Protein 4AW7 (pdb70)

B-factor: mean 15.72, std 7.84, range [5.94, 70.93]

Secondary structure (DSSP, 8-state):
-EEEEEEEEEEEETTB-B--GGGTSEES---TTSHHHHHHHHHHT-EE-EEE-SHHHHHHHHH-STT---PPPP--S--EEEEEEEE----TTT--TT--HHHHHHHHHHHHHT-SEEEEEEE-SSS-GGGTT-TT-SS-HHHHHHHHHHHHHHHHHHHHT-TTTTTT-EEEEEEES---TTTTTTHHHHHTHHHHHHHHGGG-SEEEEEEEEE----TTHHHHHHHHHHHHHHHHHHSS---EEEEEEEEE----S-B--TTTTTTHHHHHHHHHHHHHTTGGGEEEEEES--S--GGG-SGGGTTPPBTT-SEEES-TT-TTT--EEE-TTHHHHHHHTT--SEEEEEEESSTTEEEEEEEETTEEEEEEEE-SSS-EEEEEE-TTTTTTEEEEEEEEEEEETTTEEEEEEEEESS--SEEEE-TTEEEEEEEEE-----EEEEEEEEE-S--SEE--TT--EEEEEEEE---SEEEEEEEEEEEETTS-S--EEEETTEEEPPPS--SS---TTSSEEEEEEEEEE-GGG--SEEEEEEEE-SS--SEEEEEEEEEEEEE--

CATH classification: 2.60.40.1180 (+2 more: 3.20.20.80, 2.60.120.1200)

Radius of gyration: 24.0 Å; Cα contacts (8 Å, |Δi|>4): 1417; chains: 1; bounding box: 69×70×48 Å

Foldseek 3Di:
DAKEFEQQAFEAAFPDFWQDVQQAFEAAEDVCVDPVVVVLCVVLVYFDHEDADALQNVQCVPPVAEQDGDQDDAAQDAAAEGEYEYEHELDCSHDAPPHPLLSLLLSRQRNRLRDNYYYQEYAYYAQHQVCQQPPPHPHHDLRSLLVLLSSLQSNLVNQCPRVSRNPRHFYEDDNHECLPCCPPNRVCVVSHVVCSCVRRVVSGQEYEYEAEDECVHCQFFNVVLSVQLQQQVCCLVPVGGHAYEHSEYWYDYPDPDFFADQQQLQLRLLRSVSVSLVVSSCVVRYPHYHYQAHEQQLVCQDVVNVRTTGSRYQWYWPDSVCPVDTDIDGGPSSVSSVQCGPDIAGWGDMDFPAQQWRWTWHDDPFKIKIKIAGQEQAKDKYFYHYPVQCPQKFFKKKWKWAQDNPPGIDIDIGTDGGDDRIDIAHHSMMMMIMITGDDHHPWYWYKDKWFFSDFWAFAAAFDKDKTKTWQDDFAADWKKKFWWWKWFLPFDPFWFKDKQRHTAGFDPDTHHDSCPVPRIDTGTGIGIDGSVSDDGTMIMMMIHGRHGGTTRGTIMMMGTHIDDD

Nearest PDB structures (foldseek):
  4aw7-assembly1_A  TM=1.002E+00  e=0.000E+00  Phocaeicola plebeius
  5ta5-assembly3_A  TM=8.711E-01  e=6.024E-57  Bacteroides uniformis
  5ta0-assembly3_A  TM=8.670E-01  e=4.469E-57  Bacteroides uniformis
  5ta5-assembly3_B-2  TM=8.600E-01  e=5.823E-56  Bacteroides uniformis
  5ta0-assembly2_B  TM=8.459E-01  e=2.110E-56  Bacteroides uniformis

Sequence (565 aa):
HMASVDYNTRRFLSGVSELDRSKYFNIHSTSDDDKDVGKFLADYQVGLGRKFWGPYSYAYNKTHEVGKYPQMKPYSGNISVKRYIATEHPYVQHIQGGIDVQAAGAWSSAEEYYSNSELVPEFFEPLNEEPFVHANDAGFTVQGQAMRRELMVDFYASIGKHIHNNPRLNGKMKVIGYAAAYPAWEDGNNFNYWNTRMKMFIDRAGAYMDGFSVHLYDGITKRSGSNSEAVLDMVEAYSSYIKFGHVKPLAISEFGGIDNKPDDSSYDDDISSVRSVSSFNHFLFNLMERQDNLFISIPFVSDKAEWHITAANNYTSYSAALFIPDNPQNLKNTTWRLNDKKYFFELWKNVKGERVDITSSNPDIQVQAFKDGGRLYIALDNLDDDNPQTVYLNNKNSWKDVSNVTKRSLYVNYYNNAGIEYTEQNVPSMPESISIVPNQTIVLVADVSSAFTNSSIIRNKYYSSEYLKPISAGSSLSFPFTGIEESGSGRASLRMSIGRPVSSASKKPVVKINGTAVSVPDNWKGYGQSSNRNIFFGMIEEVPFDIQLLKNGDNNVDITFSDGGGHVSSMILQVEEKYTVS

Solvent-accessible surface area: 21458 Å² total; per-residue (Å²): 101,33,2,46,2,24,1,15,4,65,12,30,0,36,73,46,6,92,12,49,34,43,41,0,2,0,0,17,2,25,34,55,132,35,189,57,0,22,137,5,18,78,55,26,64,15,25,16,0,4,100,55,118,2,0,3,9,54,2,66,79,97,40,118,105,44,12,119,48,28,172,27,175,121,73,103,30,108,7,51,59,59,62,38,0,1,0,1,62,10,108,52,66,10,0,28,17,81,21,84,26,90,36,0,0,43,10,0,8,78,31,8,8,25,17,124,92,1,2,38,1,0,0,0,0,18,38,0,13,80,63,0,94,58,104,46,8,105,49,79,19,112,55,0,27,44,27,0,0,42,0,1,13,3,0,0,71,41,0,47,115,32,124,78,0,79,60,78,1,54,0,0,0,5,0,1,31,98,2,3,0,6,40,54,111,4,77,24,0,66,42,48,0,56,29,0,1,53,102,0,0,74,82,4,35,0,1,0,2,1,0,33,9,26,43,86,28,28,8,3,2,1,0,7,0,0,0,0,0,0,2,4,15,0,61,64,98,47,54,103,37,25,38,2,0,0,0,12,0,0,13,92,36,124,71,143,87,69,33,30,70,77,78,23,10,3,44,16,0,3,2,0,1,15,0,0,3,4,0,0,48,3,3,54,15,2,32,0,0,0,0,39,0,10,19,17,5,77,168,3,10,54,70,100,54,124,81,42,8,47,38,5,0,0,10,23,7,94,73,44,139,60,52,99,118,19,96,41,94,42,0,57,3,52,58,0,2,53,0,0,56,60,1,83,2,38,2,1,10,16,46,36,80,7,32,5,3,14,20,5,2,1,28,58,53,41,95,0,12,3,3,0,0,1,15,38,110,94,78,32,62,0,119,10,72,16,134,40,94,35,153,23,20,55,108,4,25,39,21,8,0,68,2,48,85,127,87,7,21,106,38,42,110,81,131,33,140,71,17,28,83,44,10,74,0,46,29,37,22,2,3,0,1,4,1,44,7,94,41,84,68,113,60,4,0,36,3,51,32,32,21,3,71,56,29,30,63,83,8,64,65,57,56,70,24,60,0,49,2,82,56,3,106,12,26,61,27,64,6,10,0,15,0,0,0,2,4,67,53,109,12,29,35,109,5,83,0,87,0,60,56,62,65,28,98,10,41,115,59,31,33,10,54,36,2,102,100,34,123,42,0,0,0,1,0,43,0,83,20,89,5,110,49,6,138,115,25,111,6,42,0,38,0,37,2,96,43,44,33,14,22,0,0,0,2,0,0,27,2,12,46,85,41,143,79

Structure (mmCIF, N/CA/C/O backbone):
data_4AW7
#
_entry.id   4AW7
#
_cell.length_a   71.330
_cell.length_b   87.700
_cell.length_c   114.450
_cell.angle_alpha   90.00
_cell.angle_beta   90.00
_cell.angle_gamma   90.00
#
_symmetry.space_group_name_H-M   'P 21 21 21'
#
loop_
_entity.id
_entity.type
_entity.pdbx_description
1 polymer 'GH86A BETA-PORPHYRANASE'
2 branched 6-O-sulfo-alpha-L-galactopyranose-(1-3)-beta-D-galactopyranose-(1-4)-3,6-anhydro-alpha-L-galactopyranose-(1-3)-beta-D-galactopyranose-(1-4)-6-O-sulfo-alpha-L-galactopyranose-(1-3)-alpha-D-galactopyranose
3 non-polymer 'CALCIUM ION'
4 non-polymer beta-D-galactopyranose
5 non-polymer 'CHLORIDE ION'
6 non-polymer 'POTASSIUM ION'
7 non-polymer 1,2-ETHANEDIOL
8 non-polymer 'IODIDE ION'
9 water water
#
loop_
_atom_site.group_PDB
_atom_site.id
_atom_site.type_symbol
_atom_site.label_atom_id
_atom_site.label_alt_id
_atom_site.label_comp_id
_atom_site.label_asym_id
_atom_site.label_entity_id
_atom_site.label_seq_id
_atom_site.pdbx_PDB_ins_code
_atom_site.Cartn_x
_atom_site.Cartn_y
_atom_site.Cartn_z
_atom_site.occupancy
_atom_site.B_iso_or_equiv
_atom_site.auth_seq_id
_atom_site.auth_comp_id
_atom_site.auth_asym_id
_atom_site.auth_atom_id
_atom_site.pdbx_PDB_model_num
ATOM 1 N N . HIS A 1 20 ? 19.958 57.834 6.341 1.00 21.01 26 HIS A N 1
ATOM 2 C CA . HIS A 1 20 ? 20.882 58.238 7.442 1.00 18.46 26 HIS A CA 1
ATOM 3 C C . HIS A 1 20 ? 20.146 58.886 8.596 1.00 17.88 26 HIS A C 1
ATOM 4 O O . HIS A 1 20 ? 19.135 59.570 8.403 1.00 18.52 26 HIS A O 1
ATOM 11 N N . MET A 1 21 ? 20.625 58.666 9.803 1.00 17.08 27 MET A N 1
ATOM 12 C CA . MET A 1 21 ? 19.937 59.189 10.984 1.00 16.93 27 MET A CA 1
ATOM 13 C C . MET A 1 21 ? 20.895 59.846 11.959 1.00 16.01 27 MET A C 1
ATOM 14 O O . MET A 1 21 ? 22.075 59.526 12.001 1.00 16.39 27 MET A O 1
ATOM 16 N N . ALA A 1 22 ? 20.378 60.774 12.745 1.00 15.56 28 ALA A N 1
ATOM 17 C CA . ALA A 1 22 ? 21.082 61.360 13.853 1.00 15.70 28 ALA A CA 1
ATOM 18 C C . ALA A 1 22 ? 20.100 61.368 14.997 1.00 15.66 28 ALA A C 1
ATOM 19 O O . ALA A 1 22 ? 18.906 61.598 14.803 1.00 18.16 28 ALA A O 1
ATOM 21 N N . SER A 1 23 ? 20.575 61.051 16.174 1.00 14.80 29 SER A N 1
ATOM 22 C CA . SER A 1 23 ? 19.691 60.958 17.348 1.00 16.72 29 SER A CA 1
ATOM 23 C C . SER A 1 23 ? 20.267 61.819 18.429 1.00 15.95 29 SER A C 1
ATOM 24 O O . SER A 1 23 ? 21.454 61.768 18.662 1.00 18.36 29 SER A O 1
ATOM 27 N N . VAL A 1 24 ? 19.432 62.641 19.063 1.00 15.44 30 VAL A N 1
ATOM 28 C CA . VAL A 1 24 ? 19.851 63.531 20.131 1.00 14.50 30 VAL A CA 1
ATOM 29 C C . VAL A 1 24 ? 19.066 63.153 21.384 1.00 14.14 30 VAL A C 1
ATOM 30 O O . VAL A 1 24 ? 17.850 63.001 21.316 1.00 16.76 30 VAL A O 1
ATOM 34 N N . ASP A 1 25 ? 19.734 63.027 22.522 1.00 13.26 31 ASP A N 1
ATOM 35 C CA . ASP A 1 25 ? 19.062 62.804 23.797 1.00 12.92 31 ASP A CA 1
ATOM 36 C C . ASP A 1 25 ? 19.461 63.921 24.738 1.00 12.44 31 ASP A C 1
ATOM 37 O O . ASP A 1 25 ? 20.503 63.850 25.396 1.00 12.41 31 ASP A O 1
ATOM 42 N N . TYR A 1 26 ? 18.639 64.969 24.791 1.00 12.10 32 TYR A N 1
ATOM 43 C CA . TYR A 1 26 ? 18.940 66.095 25.632 1.00 12.49 32 TYR A CA 1
ATOM 44 C C . TYR A 1 26 ? 18.714 65.831 27.119 1.00 12.58 32 TYR A C 1
ATOM 45 O O . TYR A 1 26 ? 18.985 66.710 27.938 1.00 14.00 32 TYR A O 1
ATOM 54 N N . ASN A 1 27 ? 18.218 64.643 27.458 1.00 12.61 33 ASN A N 1
ATOM 55 C CA . ASN A 1 27 ? 18.130 64.221 28.849 1.00 13.16 33 ASN A CA 1
ATOM 56 C C . ASN A 1 27 ? 19.322 63.413 29.320 1.00 12.36 33 ASN A C 1
ATOM 57 O O . ASN A 1 27 ? 19.374 63.012 30.466 1.00 12.95 33 ASN A O 1
ATOM 62 N N . THR A 1 28 ? 20.313 63.217 28.450 1.00 11.79 34 THR A N 1
ATOM 63 C CA . THR A 1 28 ? 21.555 62.533 28.837 1.00 10.91 34 THR A CA 1
ATOM 64 C C . THR A 1 28 ? 22.708 63.491 28.633 1.00 10.52 34 THR A C 1
ATOM 65 O O . THR A 1 28 ? 22.958 63.919 27.508 1.00 10.69 34 THR A O 1
ATOM 69 N N . ARG A 1 29 ? 23.384 63.833 29.719 1.00 9.44 35 ARG A N 1
ATOM 70 C CA . ARG A 1 29 ? 24.559 64.670 29.645 1.00 10.23 35 ARG A CA 1
ATOM 71 C C . ARG A 1 29 ? 25.738 63.837 29.126 1.00 9.56 35 ARG A C 1
ATOM 72 O O . ARG A 1 29 ? 25.915 62.713 29.576 1.00 11.46 35 ARG A O 1
ATOM 80 N N . ARG A 1 30 ? 26.564 64.386 28.258 1.00 8.48 36 ARG A N 1
ATOM 81 C CA . ARG A 1 30 ? 27.704 63.671 27.703 1.00 7.87 36 ARG A CA 1
ATOM 82 C C . ARG A 1 30 ? 28.998 64.327 28.157 1.00 7.50 36 ARG A C 1
ATOM 83 O O . ARG A 1 30 ? 29.122 65.564 28.188 1.00 8.54 36 ARG A O 1
ATOM 91 N N . PHE A 1 31 ? 29.971 63.484 28.523 1.00 7.84 37 PHE A N 1
ATOM 92 C CA . PHE A 1 31 ? 31.294 63.915 28.917 1.00 7.73 37 PHE A CA 1
ATOM 93 C C . PHE A 1 31 ? 32.322 63.340 27.984 1.00 7.68 37 PHE A C 1
ATOM 94 O O . PHE A 1 31 ? 32.214 62.181 27.546 1.00 8.78 37 PHE A O 1
ATOM 102 N N . LEU A 1 32 ? 33.341 64.139 27.687 1.00 7.41 38 LEU A N 1
ATOM 103 C CA . LEU A 1 32 ? 34.603 63.669 27.125 1.00 7.42 38 LEU A CA 1
ATOM 104 C C . LEU A 1 32 ? 35.517 63.551 28.299 1.00 7.57 38 LEU A C 1
ATOM 105 O O . LEU A 1 32 ? 35.996 64.549 28.839 1.00 7.97 38 LEU A O 1
ATOM 110 N N . SER A 1 33 ? 35.709 62.321 28.768 1.00 8.76 39 SER A N 1
ATOM 111 C CA . SER A 1 33 ? 36.393 62.040 30.047 1.00 9.54 39 SER A CA 1
ATOM 112 C C . SER A 1 33 ? 35.859 62.956 31.133 1.00 9.19 39 SER A C 1
ATOM 113 O O . SER A 1 33 ? 34.708 62.811 31.514 1.00 11.16 39 SER A O 1
ATOM 116 N N . GLY A 1 34 ? 36.655 63.871 31.653 1.00 9.55 40 GLY A N 1
ATOM 117 C CA . GLY A 1 34 ? 36.233 64.740 32.758 1.00 10.10 40 GLY A CA 1
ATOM 118 C C . GLY A 1 34 ? 35.454 65.989 32.416 1.00 9.86 40 GLY A C 1
ATOM 119 O O . GLY A 1 34 ? 35.101 66.700 33.335 1.00 13.14 40 GLY A O 1
ATOM 120 N N . VAL A 1 35 ? 35.164 66.290 31.159 1.00 8.95 41 VAL A N 1
ATOM 121 C CA . VAL A 1 35 ? 34.536 67.559 30.809 1.00 8.76 41 VAL A CA 1
ATOM 122 C C . VAL A 1 35 ? 33.309 67.363 29.958 1.00 8.22 41 VAL A C 1
ATOM 123 O O . VAL A 1 35 ? 33.329 66.618 28.978 1.00 9.23 41 VAL A O 1
ATOM 127 N N . SER A 1 36 ? 32.256 68.101 30.275 1.00 8.01 42 SER A N 1
ATOM 128 C CA . SER A 1 36 ? 31.041 68.179 29.458 1.00 7.95 42 SER A CA 1
ATOM 129 C C . SER A 1 36 ? 30.859 69.522 28.766 1.00 7.33 42 SER A C 1
ATOM 130 O O . SER A 1 36 ? 30.501 69.590 27.592 1.00 7.88 42 SER A O 1
ATOM 133 N N . GLU A 1 37 ? 31.050 70.610 29.521 1.00 7.85 43 GLU A N 1
ATOM 134 C CA . GLU A 1 37 ? 30.853 71.954 28.979 1.00 8.64 43 GLU A CA 1
ATOM 135 C C . GLU A 1 37 ? 31.707 72.197 27.761 1.00 7.49 43 GLU A C 1
ATOM 136 O O . GLU A 1 37 ? 32.907 71.925 27.779 1.00 8.22 43 GLU A O 1
ATOM 142 N N . LEU A 1 38 ? 31.121 72.818 26.754 1.00 7.70 44 LEU A N 1
ATOM 143 C CA . LEU A 1 38 ? 31.893 73.341 25.630 1.00 7.63 44 LEU A CA 1
ATOM 144 C C . LEU A 1 38 ? 32.777 74.484 26.098 1.00 7.94 44 LEU A C 1
ATOM 145 O O . LEU A 1 38 ? 32.311 75.435 26.756 1.00 9.01 44 LEU A O 1
ATOM 150 N N . ASP A 1 39 ? 34.060 74.413 25.787 1.00 7.10 45 ASP A N 1
ATOM 151 C CA . ASP A 1 39 ? 34.993 75.481 26.079 1.00 7.05 45 ASP A CA 1
ATOM 152 C C . ASP A 1 39 ? 35.151 76.295 24.805 1.00 7.01 45 ASP A C 1
ATOM 153 O O . ASP A 1 39 ? 35.935 75.950 23.913 1.00 7.42 45 ASP A O 1
ATOM 158 N N . ARG A 1 40 ? 34.394 77.389 24.702 1.00 7.03 46 ARG A N 1
ATOM 159 C CA . ARG A 1 40 ? 34.449 78.192 23.487 1.00 6.77 46 ARG A CA 1
ATOM 160 C C . ARG A 1 40 ? 35.866 78.688 23.199 1.00 6.95 46 ARG A C 1
ATOM 161 O O . ARG A 1 40 ? 36.235 78.821 22.034 1.00 7.02 46 ARG A O 1
ATOM 169 N N . SER A 1 41 ? 36.636 78.992 24.260 1.00 6.95 47 SER A N 1
ATOM 170 C CA . SER A 1 41 ? 37.983 79.503 24.089 1.00 7.23 47 SER A CA 1
ATOM 171 C C . SER A 1 41 ? 38.950 78.523 23.462 1.00 6.66 47 SER A C 1
ATOM 172 O O . SER A 1 41 ? 40.055 78.891 23.104 1.00 6.81 47 SER A O 1
ATOM 175 N N . LYS A 1 42 ? 38.557 77.260 23.363 1.00 6.81 48 LYS A N 1
ATOM 176 C CA . LYS A 1 42 ? 39.375 76.266 22.653 1.00 6.66 48 LYS A CA 1
ATOM 177 C C . LYS A 1 42 ? 39.155 76.247 21.161 1.00 6.50 48 LYS A C 1
ATOM 178 O O . LYS A 1 42 ? 39.933 75.601 20.465 1.00 6.92 48 LYS A O 1
ATOM 184 N N . TYR A 1 43 ? 38.148 76.959 20.663 1.00 6.42 49 TYR A N 1
ATOM 185 C CA . TYR A 1 43 ? 37.683 76.865 19.273 1.00 6.41 49 TYR A CA 1
ATOM 186 C C . TYR A 1 43 ? 37.452 78.173 18.568 1.00 6.07 49 TYR A C 1
ATOM 187 O O . TYR A 1 43 ? 37.920 78.370 17.442 1.00 6.92 49 TYR A O 1
ATOM 196 N N . PHE A 1 44 ? 36.656 79.051 19.181 1.00 6.34 50 PHE A N 1
ATOM 197 C CA . PHE A 1 44 ? 36.183 80.251 18.510 1.00 6.43 50 PHE A CA 1
ATOM 198 C C . PHE A 1 44 ? 37.135 81.399 18.738 1.00 6.36 50 PHE A C 1
ATOM 199 O O . PHE A 1 44 ? 36.923 82.249 19.618 1.00 7.79 50 PHE A O 1
ATOM 207 N N . ASN A 1 45 ? 38.217 81.349 17.987 1.00 6.53 51 ASN A N 1
ATOM 208 C CA . ASN A 1 45 ? 39.363 82.241 18.086 1.00 6.74 51 ASN A CA 1
ATOM 209 C C . ASN A 1 45 ? 39.671 82.761 16.693 1.00 6.82 51 ASN A C 1
ATOM 210 O O . ASN A 1 45 ? 39.288 82.174 15.688 1.00 7.63 51 ASN A O 1
ATOM 215 N N . ILE A 1 46 ? 40.442 83.844 16.658 1.00 7.01 52 ILE A N 1
ATOM 216 C CA . ILE A 1 46 ? 41.086 84.307 15.435 1.00 7.69 52 ILE A CA 1
ATOM 217 C C . ILE A 1 46 ? 42.616 84.239 15.623 1.00 7.29 52 ILE A C 1
ATOM 218 O O . ILE A 1 46 ? 43.131 84.244 16.732 1.00 7.81 52 ILE A O 1
ATOM 223 N N . HIS A 1 47 ? 43.319 84.162 14.504 1.00 7.00 53 HIS A N 1
ATOM 224 C CA . HIS A 1 47 ? 44.772 84.072 14.469 1.00 6.96 53 HIS A CA 1
ATOM 225 C C . HIS A 1 47 ? 45.359 85.485 14.537 1.00 7.26 53 HIS A C 1
ATOM 226 O O . HIS A 1 47 ? 45.800 86.056 13.539 1.00 8.46 53 HIS A O 1
ATOM 233 N N . SER A 1 48 ? 45.245 86.066 15.716 1.00 7.82 54 SER A N 1
ATOM 234 C CA . SER A 1 48 ? 45.563 87.463 15.969 1.00 7.83 54 SER A CA 1
ATOM 235 C C . SER A 1 48 ? 45.802 87.670 17.430 1.00 8.44 54 SER A C 1
ATOM 236 O O . SER A 1 48 ? 45.344 86.880 18.271 1.00 8.94 54 SER A O 1
ATOM 239 N N . THR A 1 49 ? 46.452 88.795 17.767 1.00 9.18 55 THR A N 1
ATOM 240 C CA . THR A 1 49 ? 46.375 89.331 19.129 1.00 10.40 55 THR A CA 1
ATOM 241 C C . THR A 1 49 ? 45.974 90.814 19.105 1.00 10.53 55 THR A C 1
ATOM 242 O O . THR A 1 49 ? 46.179 91.534 20.105 1.00 12.33 55 THR A O 1
ATOM 246 N N . SER A 1 50 ? 45.328 91.242 18.022 1.00 10.27 56 SER A N 1
ATOM 247 C CA . SER A 1 50 ? 45.021 92.672 17.836 1.00 11.78 56 SER A CA 1
ATOM 248 C C . SER A 1 50 ? 43.756 93.123 18.566 1.00 11.26 56 SER A C 1
ATOM 249 O O . SER A 1 50 ? 42.964 93.909 18.010 1.00 12.42 56 SER A O 1
ATOM 252 N N . ASP A 1 51 ? 43.546 92.685 19.806 1.00 11.50 57 ASP A N 1
ATOM 253 C CA . ASP A 1 51 ? 42.377 93.137 20.555 1.00 11.74 57 ASP A CA 1
ATOM 254 C C . ASP A 1 51 ? 42.494 94.607 20.949 1.00 11.53 57 ASP A C 1
ATOM 255 O O . ASP A 1 51 ? 41.508 95.183 21.315 1.00 13.33 57 ASP A O 1
ATOM 260 N N . ASP A 1 52 ? 43.676 95.205 20.802 1.00 10.59 58 ASP A N 1
ATOM 261 C CA . ASP A 1 52 ? 43.889 96.620 21.060 1.00 11.33 58 ASP A CA 1
ATOM 262 C C . ASP A 1 52 ? 43.505 97.496 19.865 1.00 11.24 58 ASP A C 1
ATOM 263 O O . ASP A 1 52 ? 43.513 98.706 19.950 1.00 13.31 58 ASP A O 1
ATOM 268 N N . ASP A 1 53 ? 43.137 96.900 18.740 1.00 11.31 59 ASP A N 1
ATOM 269 C CA . ASP A 1 53 ? 42.583 97.581 17.588 1.00 10.67 59 ASP A CA 1
ATOM 270 C C . ASP A 1 53 ? 41.090 97.790 17.846 1.00 11.07 59 ASP A C 1
ATOM 271 O O . ASP A 1 53 ? 40.392 96.858 18.231 1.00 11.79 59 ASP A O 1
ATOM 276 N N . LYS A 1 54 ? 40.557 98.999 17.617 1.00 11.68 60 LYS A N 1
ATOM 277 C CA . LYS A 1 54 ? 39.165 99.259 17.918 1.00 11.84 60 LYS A CA 1
ATOM 278 C C . LYS A 1 54 ? 38.215 98.383 17.119 1.00 11.31 60 LYS A C 1
ATOM 279 O O . LYS A 1 54 ? 37.202 97.922 17.644 1.00 12.10 60 LYS A O 1
ATOM 285 N N . ASP A 1 55 ? 38.483 98.203 15.834 1.00 11.26 61 ASP A N 1
ATOM 286 C CA . ASP A 1 55 ? 37.622 97.373 15.003 1.00 11.81 61 ASP A CA 1
ATOM 287 C C . ASP A 1 55 ? 37.702 95.891 15.364 1.00 10.48 61 ASP A C 1
ATOM 288 O O . ASP A 1 55 ? 36.656 95.231 15.485 1.00 10.32 61 ASP A O 1
ATOM 293 N N . VAL A 1 56 ? 38.916 95.383 15.534 1.00 9.59 62 VAL A N 1
ATOM 294 C CA . VAL A 1 56 ? 39.055 93.982 15.946 1.00 9.99 62 VAL A CA 1
ATOM 295 C C . VAL A 1 56 ? 38.449 93.755 17.315 1.00 10.05 62 VAL A C 1
ATOM 296 O O . VAL A 1 56 ? 37.734 92.788 17.542 1.00 9.49 62 VAL A O 1
ATOM 300 N N . GLY A 1 57 ? 38.686 94.673 18.260 1.00 10.33 63 GLY A N 1
ATOM 301 C CA . GLY A 1 57 ? 38.167 94.484 19.603 1.00 10.53 63 GLY A CA 1
ATOM 302 C C . GLY A 1 57 ? 36.657 94.452 19.637 1.00 10.12 63 GLY A C 1
ATOM 303 O O . GLY A 1 57 ? 36.067 93.704 20.420 1.00 9.95 63 GLY A O 1
ATOM 304 N N . LYS A 1 58 ? 36.020 95.294 18.833 1.00 10.53 64 LYS A N 1
ATOM 305 C CA . LYS A 1 58 ? 34.570 95.297 18.735 1.00 10.98 64 LYS A CA 1
ATOM 306 C C . LYS A 1 58 ? 34.074 93.964 18.148 1.00 10.50 64 LYS A C 1
ATOM 307 O O . LYS A 1 58 ? 33.119 93.403 18.631 1.00 11.14 64 LYS A O 1
ATOM 313 N N . PHE A 1 59 ? 34.711 93.492 17.082 1.00 10.09 65 PHE A N 1
ATOM 314 C CA . PHE A 1 59 ? 34.362 92.189 16.481 1.00 9.61 65 PHE A CA 1
ATOM 315 C C . PHE A 1 59 ? 34.440 91.079 17.559 1.00 9.00 65 PHE A C 1
ATOM 316 O O . PHE A 1 59 ? 33.562 90.225 17.654 1.00 9.62 65 PHE A O 1
ATOM 324 N N . LEU A 1 60 ? 35.510 91.073 18.345 1.00 8.23 66 LEU A N 1
ATOM 325 C CA . LEU A 1 60 ? 35.659 90.020 19.344 1.00 8.41 66 LEU A CA 1
ATOM 326 C C . LEU A 1 60 ? 34.498 89.989 20.304 1.00 8.52 66 LEU A C 1
ATOM 327 O O . LEU A 1 60 ? 34.018 88.915 20.681 1.00 9.20 66 LEU A O 1
ATOM 332 N N . ALA A 1 61 ? 34.074 91.152 20.778 1.00 8.91 67 ALA A N 1
ATOM 333 C CA . ALA A 1 61 ? 32.919 91.223 21.683 1.00 9.64 67 ALA A CA 1
ATOM 334 C C . ALA A 1 61 ? 31.620 90.842 20.982 1.00 9.80 67 ALA A C 1
ATOM 335 O O . ALA A 1 61 ? 30.826 90.094 21.541 1.00 11.24 67 ALA A O 1
ATOM 337 N N . ASP A 1 62 ? 31.400 91.354 19.784 1.00 10.04 68 ASP A N 1
ATOM 338 C CA . ASP A 1 62 ? 30.158 91.147 19.043 1.00 10.95 68 ASP A CA 1
ATOM 339 C C . ASP A 1 62 ? 29.977 89.662 18.706 1.00 11.46 68 ASP A C 1
ATOM 340 O O . ASP A 1 62 ? 28.870 89.182 18.731 1.00 13.31 68 ASP A O 1
ATOM 345 N N . TYR A 1 63 ? 31.065 88.961 18.401 1.00 10.06 69 TYR A N 1
ATOM 346 C CA . TYR A 1 63 ? 30.973 87.580 17.923 1.00 10.71 69 TYR A CA 1
ATOM 347 C C . TYR A 1 63 ? 31.391 86.589 18.977 1.00 10.78 69 TYR A C 1
ATOM 348 O O . TYR A 1 63 ? 31.286 85.379 18.741 1.00 14.12 69 TYR A O 1
ATOM 357 N N . GLN A 1 64 ? 31.891 87.046 20.127 1.00 10.01 70 GLN A N 1
ATOM 358 C CA . GLN A 1 64 ? 32.301 86.201 21.259 1.00 10.00 70 GLN A CA 1
ATOM 359 C C . GLN A 1 64 ? 33.479 85.291 20.911 1.00 8.67 70 GLN A C 1
ATOM 360 O O . GLN A 1 64 ? 33.393 84.055 20.986 1.00 9.37 70 GLN A O 1
ATOM 366 N N . VAL A 1 65 ? 34.556 85.939 20.503 1.00 8.42 71 VAL A N 1
ATOM 367 C CA . VAL A 1 65 ? 35.723 85.307 19.937 1.00 7.93 71 VAL A CA 1
ATOM 368 C C . VAL A 1 65 ? 36.949 85.616 20.822 1.00 7.86 71 VAL A C 1
ATOM 369 O O . VAL A 1 65 ? 37.064 86.719 21.366 1.00 8.33 71 VAL A O 1
ATOM 373 N N . GLY A 1 66 ? 37.873 84.661 20.941 1.00 7.95 72 GLY A N 1
ATOM 374 C CA . GLY A 1 66 ? 39.108 84.785 21.707 1.00 7.43 72 GLY A CA 1
ATOM 375 C C . GLY A 1 66 ? 40.340 84.815 20.825 1.00 8.61 72 GLY A C 1
ATOM 376 O O . GLY A 1 66 ? 40.279 84.836 19.587 1.00 7.81 72 GLY A O 1
ATOM 377 N N . LEU A 1 67 ? 41.472 84.846 21.522 1.00 12.00 73 LEU A N 1
ATOM 378 C CA . LEU A 1 67 ? 42.793 84.867 20.867 1.00 14.35 73 LEU A CA 1
ATOM 379 C C . LEU A 1 67 ? 43.520 83.576 21.178 1.00 13.30 73 LEU A C 1
ATOM 380 O O . LEU A 1 67 ? 43.173 82.882 22.123 1.00 11.05 73 LEU A O 1
ATOM 385 N N . GLY A 1 68 ? 44.534 83.193 20.414 1.00 8.46 74 GLY A N 1
ATOM 386 C CA . GLY A 1 68 ? 45.015 83.847 19.233 1.00 8.50 74 GLY A CA 1
ATOM 387 C C . GLY A 1 68 ? 46.456 83.468 19.029 1.00 7.62 74 GLY A C 1
ATOM 388 O O . GLY A 1 68 ? 46.912 82.517 19.622 1.00 7.67 74 GLY A O 1
ATOM 389 N N . ARG A 1 69 ? 47.162 84.178 18.165 1.00 7.21 75 ARG A N 1
ATOM 390 C CA . ARG A 1 69 ? 48.538 83.812 17.804 1.00 7.07 75 ARG A CA 1
ATOM 391 C C . ARG A 1 69 ? 49.261 85.045 17.296 1.00 7.68 75 ARG A C 1
ATOM 392 O O . ARG A 1 69 ? 48.660 85.878 16.631 1.00 8.79 75 ARG A O 1
ATOM 400 N N . LYS A 1 70 ? 50.553 85.132 17.622 1.00 8.14 76 LYS A N 1
ATOM 401 C CA . LYS A 1 70 ? 51.375 86.255 17.249 1.00 9.61 76 LYS A CA 1
ATOM 402 C C . LYS A 1 70 ? 52.790 85.787 16.976 1.00 8.78 76 LYS A C 1
ATOM 403 O O . LYS A 1 70 ? 53.328 85.021 17.756 1.00 9.70 76 LYS A O 1
ATOM 409 N N . PHE A 1 71 ? 53.372 86.317 15.908 1.00 9.35 77 PHE A N 1
ATOM 410 C CA . PHE A 1 71 ? 54.779 86.079 15.577 1.00 9.76 77 PHE A CA 1
ATOM 411 C C . PHE A 1 71 ? 55.659 87.107 16.271 1.00 10.92 77 PHE A C 1
ATOM 412 O O . PHE A 1 71 ? 56.062 88.122 15.695 1.00 13.57 77 PHE A O 1
ATOM 420 N N . TRP A 1 72 ? 55.883 86.888 17.543 1.00 11.86 78 TRP A N 1
ATOM 421 C CA . TRP A 1 72 ? 56.801 87.701 18.332 1.00 13.10 78 TRP A CA 1
ATOM 422 C C . TRP A 1 72 ? 57.084 86.981 19.616 1.00 13.57 78 TRP A C 1
ATOM 423 O O . TRP A 1 72 ? 56.200 86.332 20.164 1.00 18.51 78 TRP A O 1
ATOM 434 N N . GLY A 1 73 ? 58.289 87.066 20.126 1.00 12.01 79 GLY A N 1
ATOM 435 C CA . GLY A 1 73 ? 58.715 86.282 21.237 1.00 11.18 79 GLY A CA 1
ATOM 436 C C . GLY A 1 73 ? 60.103 86.687 21.682 1.00 10.66 79 GLY A C 1
ATOM 437 O O . GLY A 1 73 ? 60.588 87.755 21.308 1.00 11.52 79 GLY A O 1
ATOM 438 N N . PRO A 1 74 ? 60.714 85.833 22.484 1.00 10.43 80 PRO A N 1
ATOM 439 C CA . PRO A 1 74 ? 62.037 86.202 23.033 1.00 10.85 80 PRO A CA 1
ATOM 440 C C . PRO A 1 74 ? 63.085 86.448 21.972 1.00 11.49 80 PRO A C 1
ATOM 441 O O . PRO A 1 74 ? 64.027 87.233 22.211 1.00 12.79 80 PRO A O 1
ATOM 445 N N . TYR A 1 75 ? 62.976 85.754 20.840 1.00 10.98 81 TYR A N 1
ATOM 446 C CA . TYR A 1 75 ? 64.051 85.753 19.841 1.00 11.27 81 TYR A CA 1
ATOM 447 C C . TYR A 1 75 ? 63.921 86.939 18.904 1.00 11.15 81 TYR A C 1
ATOM 448 O O . TYR A 1 75 ? 64.932 87.586 18.563 1.00 13.06 81 TYR A O 1
ATOM 457 N N . SER A 1 76 ? 62.688 87.311 18.563 1.00 12.16 82 SER A N 1
ATOM 458 C CA . SER A 1 76 ? 62.443 88.533 17.806 1.00 13.23 82 SER A CA 1
ATOM 459 C C . SER A 1 76 ? 62.757 89.750 18.728 1.00 14.15 82 SER A C 1
ATOM 460 O O . SER A 1 76 ? 63.438 90.698 18.307 1.00 15.45 82 SER A O 1
ATOM 463 N N . TYR A 1 77 ? 62.365 89.688 20.001 1.00 13.72 83 TYR A N 1
ATOM 464 C CA . TYR A 1 77 ? 62.704 90.773 20.937 1.00 14.37 83 TYR A CA 1
ATOM 465 C C . TYR A 1 77 ? 64.227 90.936 21.070 1.00 14.72 83 TYR A C 1
ATOM 466 O O . TYR A 1 77 ? 64.764 92.038 20.991 1.00 16.75 83 TYR A O 1
ATOM 475 N N . ALA A 1 78 ? 64.935 89.824 21.264 1.00 14.54 84 ALA A N 1
ATOM 476 C CA . ALA A 1 78 ? 66.388 89.873 21.473 1.00 15.06 84 ALA A CA 1
ATOM 477 C C . ALA A 1 78 ? 67.106 90.364 20.239 1.00 15.43 84 ALA A C 1
ATOM 478 O O . ALA A 1 78 ? 68.016 91.199 20.352 1.00 16.87 84 ALA A O 1
ATOM 480 N N . TYR A 1 79 ? 66.749 89.856 19.069 1.00 15.47 85 TYR A N 1
ATOM 481 C CA . TYR A 1 79 ? 67.425 90.265 17.832 1.00 15.34 85 TYR A CA 1
ATOM 482 C C . TYR A 1 79 ? 67.235 91.753 17.590 1.00 16.86 85 TYR A C 1
ATOM 483 O O . TYR A 1 79 ? 68.150 92.448 17.151 1.00 18.43 85 TYR A O 1
ATOM 492 N N . ASN A 1 80 ? 66.062 92.261 17.952 1.00 17.76 86 ASN A N 1
ATOM 493 C CA . ASN A 1 80 ? 65.763 93.695 17.820 1.00 19.29 86 ASN A CA 1
ATOM 494 C C . ASN A 1 80 ? 66.722 94.564 18.649 1.00 19.77 86 ASN A C 1
ATOM 495 O O . ASN A 1 80 ? 67.029 95.697 18.241 1.00 22.28 86 ASN A O 1
ATOM 500 N N . LYS A 1 81 ? 67.229 94.005 19.740 1.00 20.43 87 LYS A N 1
ATOM 501 C CA . LYS A 1 81 ? 68.224 94.699 20.597 1.00 21.39 87 LYS A CA 1
ATOM 502 C C . LYS A 1 81 ? 69.666 94.465 20.159 1.00 23.36 87 LYS A C 1
ATOM 503 O O . LYS A 1 81 ? 70.452 95.410 20.125 1.00 24.14 87 LYS A O 1
ATOM 509 N N . THR A 1 82 ? 70.046 93.221 19.864 1.00 23.99 88 THR A N 1
ATOM 510 C CA . THR A 1 82 ? 71.471 92.890 19.666 1.00 23.48 88 THR A CA 1
ATOM 511 C C . THR A 1 82 ? 71.871 92.819 18.200 1.00 23.60 88 THR A C 1
ATOM 512 O O . THR A 1 82 ? 73.074 92.911 17.872 1.00 23.46 88 THR A O 1
ATOM 516 N N . HIS A 1 83 ? 70.886 92.616 17.332 1.00 20.87 89 HIS A N 1
ATOM 517 C CA . HIS A 1 83 ? 71.077 92.401 15.887 1.00 21.27 89 HIS A CA 1
ATOM 518 C C . HIS A 1 83 ? 72.045 91.252 15.576 1.00 19.85 89 HIS A C 1
ATOM 519 O O . HIS A 1 83 ? 72.689 91.223 14.515 1.00 20.57 89 HIS A O 1
ATOM 526 N N . GLU A 1 84 ? 72.086 90.262 16.453 1.00 17.68 90 GLU A N 1
ATOM 527 C CA . GLU A 1 84 ? 72.890 89.078 16.237 1.00 18.27 90 GLU A CA 1
ATOM 528 C C . GLU A 1 84 ? 72.135 87.866 16.759 1.00 16.36 90 GLU A C 1
ATOM 529 O O . GLU A 1 84 ? 71.787 87.820 17.930 1.00 15.98 90 GLU A O 1
ATOM 535 N N . VAL A 1 85 ? 72.013 86.840 15.912 1.00 14.29 91 VAL A N 1
ATOM 536 C CA . VAL A 1 85 ? 71.386 85.591 16.313 1.00 14.20 91 VAL A CA 1
ATOM 537 C C . VAL A 1 85 ? 72.161 84.986 17.474 1.00 14.86 91 VAL A C 1
ATOM 538 O O . VAL A 1 85 ? 73.402 85.054 17.499 1.00 15.82 91 VAL A O 1
ATOM 542 N N . GLY A 1 86 ? 71.463 84.405 18.441 1.00 14.83 92 GLY A N 1
ATOM 543 C CA . GLY A 1 86 ? 72.096 83.714 19.517 1.00 15.27 92 GLY A CA 1
ATOM 544 C C . GLY A 1 86 ? 72.794 84.567 20.548 1.00 16.51 92 GLY A C 1
ATOM 545 O O . GLY A 1 86 ? 73.509 83.994 21.390 1.00 18.48 92 GLY A O 1
ATOM 546 N N . LYS A 1 87 ? 72.601 85.877 20.465 1.00 16.73 93 LYS A N 1
ATOM 547 C CA . LYS A 1 87 ? 73.157 86.809 21.448 1.00 18.33 93 LYS A CA 1
ATOM 548 C C . LYS A 1 87 ? 71.997 87.580 22.091 1.00 18.09 93 LYS A C 1
ATOM 549 O O . LYS A 1 87 ? 71.178 88.190 21.394 1.00 17.88 93 LYS A O 1
ATOM 555 N N . TYR A 1 88 ? 71.966 87.582 23.426 1.00 17.81 94 TYR A N 1
ATOM 556 C CA . TYR A 1 88 ? 70.794 88.042 24.185 1.00 18.40 94 TYR A CA 1
ATOM 557 C C . TYR A 1 88 ? 71.149 89.244 25.064 1.00 19.33 94 TYR A C 1
ATOM 558 O O . TYR A 1 88 ? 72.273 89.331 25.597 1.00 20.77 94 TYR A O 1
ATOM 567 N N . PRO A 1 89 ? 70.230 90.222 25.126 1.00 19.90 95 PRO A N 1
ATOM 568 C CA . PRO A 1 89 ? 70.458 91.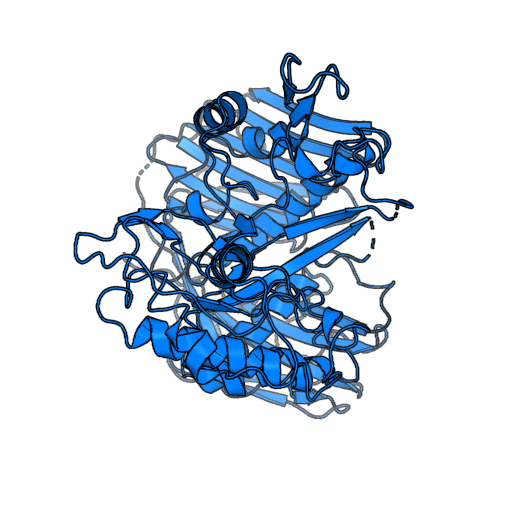435 25.932 1.00 20.87 95 PRO A CA 1
ATOM 569 C C . PRO A 1 89 ? 70.185 91.121 27.395 1.00 22.71 95 PRO A C 1
ATOM 570 O O . PRO A 1 89 ? 69.854 89.997 27.736 1.00 22.66 95 PRO A O 1
ATOM 574 N N . GLN A 1 90 ? 70.397 92.092 28.294 1.00 24.39 96 GLN A N 1
ATOM 575 C CA . GLN A 1 90 ? 69.944 91.899 29.671 1.00 26.28 96 GLN A CA 1
ATOM 576 C C . GLN A 1 90 ? 68.497 92.382 29.777 1.00 25.87 96 GLN A C 1
ATOM 577 O O . GLN A 1 90 ? 68.116 93.406 29.216 1.00 26.09 96 GLN A O 1
ATOM 583 N N . MET A 1 91 ? 67.689 91.618 30.483 1.00 27.18 97 MET A N 1
ATOM 584 C CA . MET A 1 91 ? 66.296 91.948 30.687 1.00 27.39 97 MET A CA 1
ATOM 585 C C . MET A 1 91 ? 66.223 92.848 31.936 1.00 27.27 97 MET A C 1
ATOM 586 O O . MET A 1 91 ? 66.855 92.530 32.951 1.00 27.13 97 MET A O 1
ATOM 591 N N . LYS A 1 92 ? 65.507 93.971 31.830 1.00 26.95 98 LYS A N 1
ATOM 592 C CA . LYS A 1 92 ? 65.203 94.821 33.005 1.00 27.31 98 LYS A CA 1
ATOM 593 C C . LYS A 1 92 ? 64.626 93.916 34.112 1.00 26.41 98 LYS A C 1
ATOM 594 O O . LYS A 1 92 ? 63.622 93.221 33.900 1.00 25.40 98 LYS A O 1
ATOM 600 N N . PRO A 1 93 ? 65.270 93.846 35.279 1.00 25.57 99 PRO A N 1
ATOM 601 C CA . PRO A 1 93 ? 64.741 92.920 36.270 1.00 25.25 99 PRO A CA 1
ATOM 602 C C . PRO A 1 93 ? 63.316 93.279 36.691 1.00 24.34 99 PRO A C 1
ATOM 603 O O . PRO A 1 93 ? 62.980 94.475 36.855 1.00 25.21 99 PRO A O 1
ATOM 607 N N . TYR A 1 94 ? 62.499 92.243 36.860 1.00 22.70 100 TYR A N 1
ATOM 608 C CA . TYR A 1 94 ? 61.097 92.395 37.299 1.00 20.80 100 TYR A CA 1
ATOM 609 C C . TYR A 1 94 ? 60.750 91.187 38.158 1.00 21.40 100 TYR A C 1
ATOM 610 O O . TYR A 1 94 ? 60.823 90.057 37.693 1.00 22.06 100 TYR A O 1
ATOM 619 N N . SER A 1 95 ? 60.314 91.414 39.398 1.00 21.24 101 SER A N 1
ATOM 620 C CA . SER A 1 95 ? 59.996 90.349 40.336 1.00 21.88 101 SER A CA 1
ATOM 621 C C . SER A 1 95 ? 58.547 90.419 40.836 1.00 20.92 101 SER A C 1
ATOM 622 O O . SER A 1 95 ? 58.171 89.695 41.754 1.00 22.07 101 SER A O 1
ATOM 625 N N . GLY A 1 96 ? 57.737 91.246 40.192 1.00 20.20 102 GLY A N 1
ATOM 626 C CA . GLY A 1 96 ? 56.328 91.332 40.534 1.00 20.23 102 GLY A CA 1
ATOM 627 C C . GLY A 1 96 ? 55.487 90.184 39.983 1.00 19.68 102 GLY A C 1
ATOM 628 O O . GLY A 1 96 ? 55.996 89.178 39.482 1.00 20.21 102 GLY A O 1
ATOM 629 N N . ASN A 1 97 ? 54.176 90.337 40.097 1.00 18.90 103 ASN A N 1
ATOM 630 C CA . ASN A 1 97 ? 53.202 89.355 39.640 1.00 18.23 103 ASN A CA 1
ATOM 631 C C . ASN A 1 97 ? 53.298 89.173 38.116 1.00 17.38 103 ASN A C 1
ATOM 632 O O . ASN A 1 97 ? 53.482 90.135 37.368 1.00 17.16 103 ASN A O 1
ATOM 637 N N . ILE A 1 98 ? 53.177 87.921 37.690 1.00 15.72 104 ILE A N 1
ATOM 638 C CA . ILE A 1 98 ? 53.072 87.599 36.263 1.00 15.05 104 ILE A CA 1
ATOM 639 C C . ILE A 1 98 ? 51.638 87.195 35.973 1.00 14.27 104 ILE A C 1
ATOM 640 O O . ILE A 1 98 ? 51.116 86.220 36.503 1.00 15.86 104 ILE A O 1
ATOM 645 N N . SER A 1 99 ? 51.023 87.948 35.083 1.00 13.86 105 SER A N 1
ATOM 646 C CA . SER A 1 99 ? 49.720 87.588 34.552 1.00 14.23 105 SER A CA 1
ATOM 647 C C . SER A 1 99 ? 49.886 86.880 33.217 1.00 13.24 105 SER A C 1
ATOM 648 O O . SER A 1 99 ? 50.902 87.046 32.533 1.00 13.80 105 SER A O 1
ATOM 651 N N . VAL A 1 100 ? 48.861 86.116 32.856 1.00 12.56 106 VAL A N 1
ATOM 652 C CA . VAL A 1 100 ? 48.877 85.281 31.660 1.00 11.86 106 VAL A CA 1
ATOM 653 C C . VAL A 1 100 ? 47.788 85.712 30.689 1.00 11.66 106 VAL A C 1
ATOM 654 O O . VAL A 1 100 ? 46.603 85.756 31.066 1.00 13.95 106 VAL A O 1
ATOM 658 N N . LYS A 1 101 ? 48.164 86.063 29.458 1.00 9.77 107 LYS A N 1
ATOM 659 C CA . LYS A 1 101 ? 47.216 86.385 28.413 1.00 9.80 107 LYS A CA 1
ATOM 660 C C . LYS A 1 101 ? 47.061 85.165 27.515 1.00 8.69 107 LYS A C 1
ATOM 661 O O . LYS A 1 101 ? 48.054 84.573 27.049 1.00 9.44 107 LYS A O 1
ATOM 667 N N . ARG A 1 102 ? 45.826 84.783 27.228 1.00 8.47 108 ARG A N 1
ATOM 668 C CA . ARG A 1 102 ? 45.574 83.616 26.409 1.00 8.51 108 ARG A CA 1
ATOM 669 C C . ARG A 1 102 ? 45.820 83.917 24.949 1.00 8.59 108 ARG A C 1
ATOM 670 O O . ARG A 1 102 ? 45.034 84.564 24.281 1.00 10.14 108 ARG A O 1
ATOM 678 N N . TYR A 1 103 ? 46.949 83.416 24.444 1.00 8.78 109 TYR A N 1
ATOM 679 C CA . TYR A 1 103 ? 47.307 83.396 23.022 1.00 8.70 109 TYR A CA 1
ATOM 680 C C . TYR A 1 103 ? 48.546 82.511 22.904 1.00 8.25 109 TYR A C 1
ATOM 681 O O . TYR A 1 103 ? 49.151 82.132 23.920 1.00 8.88 109 TYR A O 1
ATOM 690 N N . ILE A 1 104 ? 48.913 82.211 21.663 1.00 7.98 110 ILE A N 1
ATOM 691 C CA . ILE A 1 104 ? 50.120 81.478 21.350 1.00 7.46 110 ILE A CA 1
ATOM 692 C C . ILE A 1 104 ? 51.156 82.430 20.768 1.00 7.47 110 ILE A C 1
ATOM 693 O O . ILE A 1 104 ? 50.917 83.062 19.736 1.00 8.17 110 ILE A O 1
ATOM 698 N N . ALA A 1 105 ? 52.310 82.537 21.424 1.00 8.07 111 ALA A N 1
ATOM 699 C CA . ALA A 1 105 ? 53.458 83.232 20.866 1.00 7.89 111 ALA A CA 1
ATOM 700 C C . ALA A 1 105 ? 54.264 82.222 20.059 1.00 8.34 111 ALA A C 1
ATOM 701 O O . ALA A 1 105 ? 54.564 81.134 20.573 1.00 8.46 111 ALA A O 1
ATOM 703 N N . THR A 1 106 ? 54.623 82.573 18.831 1.00 7.90 112 THR A N 1
ATOM 704 C CA . THR A 1 106 ? 55.476 81.773 17.984 1.00 8.17 112 THR A CA 1
ATOM 705 C C . THR A 1 106 ? 56.510 82.655 17.314 1.00 8.58 112 THR A C 1
ATOM 706 O O . THR A 1 106 ? 56.389 83.883 17.350 1.00 10.78 112 THR A O 1
ATOM 710 N N . GLU A 1 107 ? 57.546 82.046 16.750 1.00 8.62 113 GLU A N 1
ATOM 711 C CA . GLU A 1 107 ? 58.576 82.777 16.042 1.00 9.26 113 GLU A CA 1
ATOM 712 C C . GLU A 1 107 ? 58.761 82.216 14.646 1.00 9.17 113 GLU A C 1
ATOM 713 O O . GLU A 1 107 ? 58.710 81.003 14.437 1.00 9.49 113 GLU A O 1
ATOM 719 N N . HIS A 1 108 ? 59.057 83.084 13.680 1.00 9.60 114 HIS A N 1
ATOM 720 C CA . HIS A 1 108 ? 59.482 82.619 12.371 1.00 9.42 114 HIS A CA 1
ATOM 721 C C . HIS A 1 108 ? 60.806 81.873 12.520 1.00 10.61 114 HIS A C 1
ATOM 722 O O . HIS A 1 108 ? 61.678 82.304 13.284 1.00 10.70 114 HIS A O 1
ATOM 729 N N . PRO A 1 109 ? 61.021 80.814 11.737 1.00 10.99 115 PRO A N 1
ATOM 730 C CA . PRO A 1 109 ? 62.270 80.046 11.780 1.00 12.15 115 PRO A CA 1
ATOM 731 C C . PRO A 1 109 ? 63.334 80.705 10.884 1.00 12.61 115 PRO A C 1
ATOM 732 O O . PRO A 1 109 ? 63.758 80.117 9.866 1.00 14.79 115 PRO A O 1
ATOM 736 N N . TYR A 1 110 ? 63.638 81.949 11.224 1.00 13.38 116 TYR A N 1
ATOM 737 C CA . TYR A 1 110 ? 64.558 82.843 10.512 1.00 13.74 116 TYR A CA 1
ATOM 738 C C . TYR A 1 110 ? 65.975 82.634 11.029 1.00 11.67 116 TYR A C 1
ATOM 739 O O . TYR A 1 110 ? 66.146 82.308 12.201 1.00 11.48 116 TYR A O 1
ATOM 748 N N . VAL A 1 111 ? 66.955 82.986 10.189 1.00 11.87 117 VAL A N 1
ATOM 749 C CA . VAL A 1 111 ? 68.363 82.976 10.601 1.00 12.73 117 VAL A CA 1
ATOM 750 C C . VAL A 1 111 ? 68.663 83.990 11.704 1.00 13.79 117 VAL A C 1
ATOM 751 O O . VAL A 1 111 ? 69.682 83.890 12.364 1.00 14.34 117 VAL A O 1
ATOM 755 N N . GLN A 1 112 ? 67.767 84.946 11.906 1.00 13.65 118 GLN A N 1
ATOM 756 C CA . GLN A 1 112 ? 67.864 85.906 13.006 1.00 14.39 118 GLN A CA 1
ATOM 757 C C . GLN A 1 112 ? 67.539 85.315 14.351 1.00 13.68 118 GLN A C 1
ATOM 758 O O . GLN A 1 112 ? 67.889 85.880 15.388 1.00 14.70 118 GLN A O 1
ATOM 764 N N . HIS A 1 113 ? 66.871 84.152 14.334 1.00 11.66 119 HIS A N 1
ATOM 765 C CA . HIS A 1 113 ? 66.386 83.500 15.523 1.00 11.03 119 HIS A CA 1
ATOM 766 C C . HIS A 1 113 ? 67.101 82.224 15.883 1.00 11.35 119 HIS A C 1
ATOM 767 O O . HIS A 1 113 ? 67.286 81.930 17.043 1.00 11.60 119 HIS A O 1
ATOM 774 N N . ILE A 1 114 ? 67.404 81.398 14.876 1.00 10.73 120 ILE A N 1
ATOM 775 C CA . ILE A 1 114 ? 68.139 80.163 15.072 1.00 10.79 120 ILE A CA 1
ATOM 776 C C . ILE A 1 114 ? 69.167 80.061 13.930 1.00 10.52 120 ILE A C 1
ATOM 777 O O . ILE A 1 114 ? 68.917 80.552 12.839 1.00 11.12 120 ILE A O 1
ATOM 782 N N . GLN A 1 115 ? 70.342 79.507 14.219 1.00 10.74 121 GLN A N 1
ATOM 783 C CA . GLN A 1 115 ? 71.402 79.389 13.217 1.00 11.08 121 GLN A CA 1
ATOM 784 C C . GLN A 1 115 ? 72.367 78.337 13.694 1.00 10.63 121 GLN A C 1
ATOM 785 O O . GLN A 1 115 ? 72.464 78.040 14.876 1.00 11.74 121 GLN A O 1
ATOM 791 N N . GLY A 1 116 ? 73.103 77.750 12.755 1.00 11.32 122 GLY A N 1
ATOM 792 C CA . GLY A 1 116 ? 74.181 76.846 13.135 1.00 12.11 122 GLY A CA 1
ATOM 793 C C . GLY A 1 116 ? 75.113 77.518 14.129 1.00 11.58 122 GLY A C 1
ATOM 794 O O . GLY A 1 116 ? 75.398 78.707 14.024 1.00 13.29 122 GLY A O 1
ATOM 795 N N . GLY A 1 117 ? 75.548 76.732 15.093 1.00 12.40 123 GLY A N 1
ATOM 796 C CA . GLY A 1 117 ? 76.513 77.207 16.076 1.00 13.55 123 GLY A CA 1
ATOM 797 C C . GLY A 1 117 ? 75.901 77.866 17.284 1.00 13.76 123 GLY A C 1
ATOM 798 O O . GLY A 1 117 ? 76.597 78.192 18.237 1.00 15.35 123 GLY A O 1
ATOM 799 N N . ILE A 1 118 ? 74.585 78.058 17.277 1.00 13.58 124 ILE A N 1
ATOM 800 C CA . ILE A 1 118 ? 73.887 78.650 18.419 1.00 13.51 124 ILE A CA 1
ATOM 801 C C . ILE A 1 118 ? 74.096 77.859 19.705 1.00 12.76 124 ILE A C 1
ATOM 802 O O . ILE A 1 118 ? 74.101 76.628 19.703 1.00 14.00 124 ILE A O 1
ATOM 807 N N . ASP A 1 119 ? 74.234 78.601 20.821 1.00 13.24 125 ASP A N 1
ATOM 808 C CA . ASP A 1 119 ? 74.309 78.018 22.138 1.00 14.46 125 ASP A CA 1
ATOM 809 C C . ASP A 1 119 ? 72.861 77.716 22.577 1.00 13.95 125 ASP A C 1
ATOM 810 O O . ASP A 1 119 ? 72.121 78.601 22.988 1.00 13.54 125 ASP A O 1
ATOM 815 N N . VAL A 1 120 ? 72.480 76.466 22.451 1.00 14.08 126 VAL A N 1
ATOM 816 C CA . VAL A 1 120 ? 71.125 76.034 22.710 1.00 14.81 126 VAL A CA 1
ATOM 817 C C . VAL A 1 120 ? 70.728 76.207 24.191 1.00 14.39 126 VAL A C 1
ATOM 818 O O . VAL A 1 120 ? 69.603 76.581 24.506 1.00 13.55 126 VAL A O 1
ATOM 822 N N . GLN A 1 121 ? 71.657 75.948 25.107 1.00 13.46 127 GLN A N 1
ATOM 823 C CA . GLN A 1 121 ? 71.361 76.159 26.522 1.00 13.84 127 GLN A CA 1
ATOM 824 C C . GLN A 1 121 ? 71.138 77.653 26.817 1.00 13.53 127 GLN A C 1
ATOM 825 O O . GLN A 1 121 ? 70.168 78.004 27.487 1.00 14.05 127 GLN A O 1
ATOM 831 N N . ALA A 1 122 ? 71.939 78.544 26.241 1.00 13.61 128 ALA A N 1
ATOM 832 C CA . ALA A 1 122 ? 71.752 79.975 26.413 1.00 14.42 128 ALA A CA 1
ATOM 833 C C . ALA A 1 122 ? 70.421 80.422 25.790 1.00 13.38 128 ALA A C 1
ATOM 834 O O . ALA A 1 122 ? 69.766 81.325 26.316 1.00 13.98 128 ALA A O 1
ATOM 836 N N . ALA A 1 123 ? 70.074 79.873 24.635 1.00 12.60 129 ALA A N 1
ATOM 837 C CA . ALA A 1 123 ? 68.818 80.232 23.983 1.00 11.47 129 ALA A CA 1
ATOM 838 C C . ALA A 1 123 ? 67.653 79.879 24.906 1.00 11.62 129 ALA A C 1
ATOM 839 O O . ALA A 1 123 ? 66.735 80.681 25.077 1.00 12.89 129 ALA A O 1
ATOM 841 N N . GLY A 1 124 ? 67.692 78.687 25.479 1.00 11.10 130 GLY A N 1
ATOM 842 C CA . GLY A 1 124 ? 66.655 78.251 26.399 1.00 12.64 130 GLY A CA 1
ATOM 843 C C . GLY A 1 124 ? 66.607 79.111 27.651 1.00 12.68 130 GLY A C 1
ATOM 844 O O . GLY A 1 124 ? 65.529 79.536 28.125 1.00 13.21 130 GLY A O 1
ATOM 845 N N . ALA A 1 125 ? 67.780 79.388 28.221 1.00 12.93 131 ALA A N 1
ATOM 846 C CA . ALA A 1 125 ? 67.846 80.273 29.389 1.00 12.89 131 ALA A CA 1
ATOM 847 C C . ALA A 1 125 ? 67.255 81.631 29.100 1.00 12.75 131 ALA A C 1
ATOM 848 O O . ALA A 1 125 ? 66.566 82.212 29.949 1.00 14.04 131 ALA A O 1
ATOM 850 N N . TRP A 1 126 ? 67.470 82.157 27.904 1.00 12.63 132 TRP A N 1
ATOM 851 C CA . TRP A 1 126 ? 66.961 83.452 27.547 1.00 12.71 132 TRP A CA 1
ATOM 852 C C . TRP A 1 126 ? 65.435 83.429 27.524 1.00 12.18 132 TRP A C 1
ATOM 853 O O . TRP A 1 126 ? 64.818 84.402 27.941 1.00 13.08 132 TRP A O 1
ATOM 864 N N . SER A 1 127 ? 64.794 82.390 26.980 1.00 11.76 133 SER A N 1
ATOM 865 C CA A SER A 1 127 ? 63.335 82.390 26.991 0.50 11.78 133 SER A CA 1
ATOM 866 C CA B SER A 1 127 ? 63.332 82.369 26.972 0.50 11.98 133 SER A CA 1
ATOM 867 C C . SER A 1 127 ? 62.830 82.544 28.410 1.00 12.01 133 SER A C 1
ATOM 868 O O . SER A 1 127 ? 61.884 83.291 28.652 1.00 13.01 133 SER A O 1
ATOM 873 N N . ALA A 1 128 ? 63.433 81.812 29.345 1.00 12.09 134 ALA A N 1
ATOM 874 C CA . ALA A 1 128 ? 63.017 81.890 30.751 1.00 13.09 134 ALA A CA 1
ATOM 875 C C . ALA A 1 128 ? 63.323 83.233 31.376 1.00 13.58 134 ALA A C 1
ATOM 876 O O . ALA A 1 128 ? 62.515 83.758 32.123 1.00 14.29 134 ALA A O 1
ATOM 878 N N . GLU A 1 129 ? 64.462 83.832 31.034 1.00 13.13 135 GLU A N 1
ATOM 879 C CA A GLU A 1 129 ? 64.777 85.138 31.564 0.50 13.85 135 GLU A CA 1
ATOM 880 C CA B GLU A 1 129 ? 64.809 85.208 31.503 0.50 14.05 135 GLU A CA 1
ATOM 881 C C . GLU A 1 129 ? 63.818 86.229 31.017 1.00 14.37 135 GLU A C 1
ATOM 882 O O . GLU A 1 129 ? 63.343 87.089 31.769 1.00 15.72 135 GLU A O 1
ATOM 893 N N . TYR A 1 130 ? 63.530 86.182 29.723 1.00 13.95 136 TYR A N 1
ATOM 894 C CA . TYR A 1 130 ? 62.650 87.125 29.081 1.00 13.36 136 TYR A CA 1
ATOM 895 C C . TYR A 1 130 ? 61.253 87.034 29.716 1.00 13.17 136 TYR A C 1
ATOM 896 O O . TYR A 1 130 ? 60.708 88.045 30.166 1.00 14.57 136 TYR A O 1
ATOM 905 N N . TYR A 1 131 ? 60.673 85.836 29.787 1.00 12.41 137 TYR A N 1
ATOM 906 C CA . TYR A 1 131 ? 59.316 85.713 30.295 1.00 12.71 137 TYR A CA 1
ATOM 907 C C . TYR A 1 131 ? 59.213 85.911 31.809 1.00 13.24 137 TYR A C 1
ATOM 908 O O . TYR A 1 131 ? 58.235 86.484 32.288 1.00 13.21 137 TYR A O 1
ATOM 917 N N . SER A 1 132 ? 60.189 85.435 32.579 1.00 13.74 138 SER A N 1
ATOM 918 C CA . SER A 1 132 ? 60.097 85.564 34.040 1.00 15.27 138 SER A CA 1
ATOM 919 C C . SER A 1 132 ? 60.277 86.997 34.504 1.00 14.86 138 SER A C 1
ATOM 920 O O . SER A 1 132 ? 59.893 87.308 35.643 1.00 17.44 138 SER A O 1
ATOM 923 N N . ASN A 1 133 ? 60.810 87.860 33.652 1.00 15.41 139 ASN A N 1
ATOM 924 C CA . ASN A 1 133 ? 60.911 89.277 33.932 1.00 15.53 139 ASN A CA 1
ATOM 925 C C . ASN A 1 133 ? 59.877 90.106 33.193 1.00 15.89 139 ASN A C 1
ATOM 926 O O . ASN A 1 133 ? 60.068 91.285 32.916 1.00 17.25 139 ASN A O 1
ATOM 931 N N . SER A 1 134 ? 58.774 89.453 32.808 1.00 15.19 140 SER A N 1
ATOM 932 C CA . SER A 1 134 ? 57.677 90.129 32.156 1.00 14.74 140 SER A CA 1
ATOM 933 C C . SER A 1 134 ? 56.461 90.150 33.070 1.00 15.01 140 SER A C 1
ATOM 934 O O . SER A 1 134 ? 56.169 89.189 33.742 1.00 15.90 140 SER A O 1
ATOM 937 N N . GLU A 1 135 ? 55.712 91.242 32.999 1.00 15.55 141 GLU A N 1
ATOM 938 C CA . GLU A 1 135 ? 54.462 91.351 33.743 1.00 16.27 141 GLU A CA 1
ATOM 939 C C . GLU A 1 135 ? 53.324 90.555 33.129 1.00 15.16 141 GLU A C 1
ATOM 940 O O . GLU A 1 135 ? 52.380 90.202 33.832 1.00 15.10 141 GLU A O 1
ATOM 946 N N . LEU A 1 136 ? 53.422 90.269 31.831 1.00 13.39 142 LEU A N 1
ATOM 947 C CA . LEU A 1 136 ? 52.365 89.575 31.108 1.00 12.23 142 LEU A CA 1
ATOM 948 C C . LEU A 1 136 ? 53.066 88.600 30.156 1.00 12.62 142 LEU A C 1
ATOM 949 O O . LEU A 1 136 ? 53.950 89.045 29.379 1.00 13.94 142 LEU A O 1
ATOM 954 N N . VAL A 1 137 ? 52.665 87.339 30.213 1.00 11.95 143 VAL A N 1
ATOM 955 C CA . VAL A 1 137 ? 53.214 86.310 29.346 1.00 11.42 143 VAL A CA 1
ATOM 956 C C . VAL A 1 137 ? 52.113 85.609 28.566 1.00 10.68 143 VAL A C 1
ATOM 957 O O . VAL A 1 137 ? 50.977 85.548 29.011 1.00 10.44 143 VAL A O 1
ATOM 961 N N . PRO A 1 138 ? 52.429 85.037 27.397 1.00 9.56 144 PRO A N 1
ATOM 962 C CA . PRO A 1 138 ? 51.428 84.197 26.716 1.00 8.97 144 PRO A CA 1
ATOM 963 C C . PRO A 1 138 ? 51.170 82.918 27.445 1.00 8.93 144 PRO A C 1
ATOM 964 O O . PRO A 1 138 ? 52.071 82.317 28.049 1.00 9.77 144 PRO A O 1
ATOM 968 N N . GLU A 1 139 ? 49.937 82.432 27.357 1.00 8.73 145 GLU A N 1
ATOM 969 C CA . GLU A 1 139 ? 49.647 81.141 27.915 1.00 8.58 145 GLU A CA 1
ATOM 970 C C . GLU A 1 139 ? 50.424 80.034 27.227 1.00 8.36 145 GLU A C 1
ATOM 971 O O . GLU A 1 139 ? 50.722 79.011 27.862 1.00 9.20 145 GLU A O 1
ATOM 977 N N . PHE A 1 140 ? 50.655 80.178 25.925 1.00 8.05 146 PHE A N 1
ATOM 978 C CA . PHE A 1 140 ? 51.350 79.159 25.125 1.00 8.06 146 PHE A CA 1
ATOM 979 C C . PHE A 1 140 ? 52.522 79.777 24.411 1.00 7.82 146 PHE A C 1
ATOM 980 O O . PHE A 1 140 ? 52.417 80.825 23.792 1.00 8.32 146 PHE A O 1
ATOM 988 N N . PHE A 1 141 ? 53.661 79.081 24.463 1.00 8.95 147 PHE A N 1
ATOM 989 C CA . PHE A 1 141 ? 54.829 79.442 23.655 1.00 8.44 147 PHE A CA 1
ATOM 990 C C . PHE A 1 141 ? 55.138 78.248 22.752 1.00 7.76 147 PHE A C 1
ATOM 991 O O . PHE A 1 141 ? 55.272 77.130 23.224 1.00 8.54 147 PHE A O 1
ATOM 999 N N . GLU A 1 142 ? 55.258 78.542 21.464 1.00 7.60 148 GLU A N 1
ATOM 1000 C CA . GLU A 1 142 ? 55.441 77.561 20.386 1.00 7.47 148 GLU A CA 1
ATOM 1001 C C . GLU A 1 142 ? 56.703 78.024 19.641 1.00 7.54 148 GLU A C 1
ATOM 1002 O O . GLU A 1 142 ? 56.625 78.780 18.671 1.00 8.35 148 GLU A O 1
ATOM 1008 N N . PRO A 1 143 ? 57.899 77.646 20.161 1.00 8.45 149 PRO A N 1
ATOM 1009 C CA . PRO A 1 143 ? 59.145 78.318 19.782 1.00 9.08 149 PRO A CA 1
ATOM 1010 C C . PRO A 1 143 ? 59.429 78.647 18.318 1.00 8.66 149 PRO A C 1
ATOM 1011 O O . PRO A 1 143 ? 59.942 79.700 18.042 1.00 10.73 149 PRO A O 1
ATOM 1015 N N . LEU A 1 144 ? 59.200 77.704 17.398 1.00 7.81 150 LEU A N 1
ATOM 1016 C CA . LEU A 1 144 ? 59.456 77.942 15.979 1.00 8.29 150 LEU A CA 1
ATOM 1017 C C . LEU A 1 144 ? 58.311 77.452 15.120 1.00 7.47 150 LEU A C 1
ATOM 1018 O O . LEU A 1 144 ? 57.951 76.278 15.196 1.00 8.29 150 LEU A O 1
ATOM 1023 N N . ASN A 1 145 ? 57.783 78.322 14.302 1.00 7.47 151 ASN A N 1
ATOM 1024 C CA . ASN A 1 145 ? 56.713 77.958 13.390 1.00 7.60 151 ASN A CA 1
ATOM 1025 C C . ASN A 1 145 ? 57.253 77.173 12.205 1.00 8.25 151 ASN A C 1
ATOM 1026 O O . ASN A 1 145 ? 58.267 77.566 11.608 1.00 9.18 151 ASN A O 1
ATOM 1031 N N . GLU A 1 146 ? 56.560 76.091 11.835 1.00 8.16 152 GLU A N 1
ATOM 1032 C CA A GLU A 1 146 ? 56.895 75.238 10.680 0.50 8.49 152 GLU A CA 1
ATOM 1033 C CA B GLU A 1 146 ? 56.886 75.308 10.619 0.50 8.62 152 GLU A CA 1
ATOM 1034 C C . GLU A 1 146 ? 58.403 75.113 10.427 1.00 8.12 152 GLU A C 1
ATOM 1035 O O . GLU A 1 146 ? 58.918 75.418 9.355 1.00 9.13 152 GLU A O 1
ATOM 1046 N N . PRO A 1 147 ? 59.107 74.580 11.435 1.00 7.99 153 PRO A N 1
ATOM 1047 C CA . PRO A 1 147 ? 60.558 74.667 11.353 1.00 8.71 153 PRO A CA 1
ATOM 1048 C C . PRO A 1 147 ? 61.191 73.749 10.327 1.00 7.89 153 PRO A C 1
ATOM 1049 O O . PRO A 1 147 ? 62.132 74.163 9.651 1.00 9.21 153 PRO A O 1
ATOM 1053 N N . PHE A 1 148 ? 60.736 72.500 10.271 1.00 8.62 154 PHE A N 1
ATOM 1054 C CA . PHE A 1 148 ? 61.466 71.505 9.498 1.00 9.63 154 PHE A CA 1
ATOM 1055 C C . PHE A 1 148 ? 61.386 71.756 7.992 1.00 9.54 154 PHE A C 1
ATOM 1056 O O . PHE A 1 148 ? 62.335 71.442 7.266 1.00 11.25 154 PHE A O 1
ATOM 1064 N N . VAL A 1 149 ? 60.316 72.375 7.505 1.00 10.40 155 VAL A N 1
ATOM 1065 C CA . VAL A 1 149 ? 60.240 72.654 6.082 1.00 12.60 155 VAL A CA 1
ATOM 1066 C C . VAL A 1 149 ? 61.272 73.716 5.697 1.00 11.22 155 VAL A C 1
ATOM 1067 O O . VAL A 1 149 ? 61.577 73.854 4.511 1.00 12.54 155 VAL A O 1
ATOM 1071 N N . HIS A 1 150 ? 61.814 74.456 6.665 1.00 10.27 156 HIS A N 1
ATOM 1072 C CA . HIS A 1 150 ? 62.862 75.449 6.455 1.00 10.76 156 HIS A CA 1
ATOM 1073 C C . HIS A 1 150 ? 64.290 74.954 6.718 1.00 10.11 156 HIS A C 1
ATOM 1074 O O . HIS A 1 150 ? 65.219 75.735 6.588 1.00 11.18 156 HIS A O 1
ATOM 1081 N N . ALA A 1 151 ? 64.449 73.679 7.041 1.00 9.64 157 ALA A N 1
ATOM 1082 C CA . ALA A 1 151 ? 65.754 73.166 7.458 1.00 9.71 157 ALA A CA 1
ATOM 1083 C C . ALA A 1 151 ? 66.823 73.200 6.381 1.00 10.75 157 ALA A C 1
ATOM 1084 O O . ALA A 1 151 ? 68.004 73.043 6.691 1.00 11.11 157 ALA A O 1
ATOM 1086 N N . ASN A 1 152 ? 66.418 73.369 5.136 1.00 10.36 158 ASN A N 1
ATOM 1087 C CA . ASN A 1 152 ? 67.336 73.447 3.997 1.00 10.59 158 ASN A CA 1
ATOM 1088 C C . ASN A 1 152 ? 67.398 74.836 3.407 1.00 11.80 158 ASN A C 1
ATOM 1089 O O . ASN A 1 152 ? 67.957 75.002 2.322 1.00 13.36 158 ASN A O 1
ATOM 1094 N N . ASP A 1 153 ? 66.885 75.847 4.110 1.00 12.33 159 ASP A N 1
ATOM 1095 C CA . ASP A 1 153 ? 66.970 77.221 3.613 1.00 12.92 159 ASP A CA 1
ATOM 1096 C C . ASP A 1 153 ? 68.439 77.646 3.476 1.00 12.59 159 ASP A C 1
ATOM 1097 O O . ASP A 1 153 ? 69.280 77.326 4.318 1.00 12.22 159 ASP A O 1
ATOM 1102 N N . ALA A 1 154 ? 68.717 78.370 2.389 1.00 13.54 160 ALA A N 1
ATOM 1103 C CA . ALA A 1 154 ? 70.100 78.682 1.998 1.00 13.31 160 ALA A CA 1
ATOM 1104 C C . ALA A 1 154 ? 70.900 79.412 3.066 1.00 14.20 160 ALA A C 1
ATOM 1105 O O . ALA A 1 154 ? 72.122 79.270 3.158 1.00 15.63 160 ALA A O 1
ATOM 1107 N N . GLY A 1 155 ? 70.242 80.244 3.845 1.00 13.02 161 GLY A N 1
ATOM 1108 C CA . GLY A 1 155 ? 70.940 81.034 4.850 1.00 13.63 161 GLY A CA 1
ATOM 1109 C C . GLY A 1 155 ? 71.411 80.283 6.090 1.00 12.55 161 GLY A C 1
ATOM 1110 O O . GLY A 1 155 ? 72.218 80.802 6.848 1.00 14.19 161 GLY A O 1
ATOM 1111 N N . PHE A 1 156 ? 70.958 79.048 6.282 1.00 11.34 162 PHE A N 1
ATOM 1112 C CA . PHE A 1 156 ? 71.380 78.256 7.427 1.00 11.11 162 PHE A CA 1
ATOM 1113 C C . PHE A 1 156 ? 72.728 77.597 7.174 1.00 11.93 162 PHE A C 1
ATOM 1114 O O . PHE A 1 156 ? 72.949 77.016 6.090 1.00 13.33 162 PHE A O 1
ATOM 1122 N N . THR A 1 157 ? 73.596 77.632 8.182 1.00 12.16 163 THR A N 1
ATOM 1123 C CA . THR A 1 157 ? 74.942 77.046 8.084 1.00 12.08 163 THR A CA 1
ATOM 1124 C C . THR A 1 157 ? 74.994 75.594 8.495 1.00 11.78 163 THR A C 1
ATOM 1125 O O . THR A 1 157 ? 76.029 74.925 8.344 1.00 12.29 163 THR A O 1
ATOM 1129 N N . VAL A 1 158 ? 73.889 75.087 9.022 1.00 10.79 164 VAL A N 1
ATOM 1130 C CA . VAL A 1 158 ? 73.631 73.679 9.295 1.00 11.18 164 VAL A CA 1
ATOM 1131 C C . VAL A 1 158 ? 72.265 73.415 8.656 1.00 10.27 164 VAL A C 1
ATOM 1132 O O . VAL A 1 158 ? 71.362 74.266 8.802 1.00 10.30 164 VAL A O 1
ATOM 1136 N N . GLN A 1 159 ? 72.130 72.288 7.952 1.00 10.05 165 GLN A N 1
ATOM 1137 C CA . GLN A 1 159 ? 70.937 72.027 7.159 1.00 9.99 165 GLN A CA 1
ATOM 1138 C C . GLN A 1 159 ? 70.505 70.588 7.287 1.00 10.69 165 GLN A C 1
ATOM 1139 O O . GLN A 1 159 ? 71.132 69.771 7.978 1.00 13.08 165 GLN A O 1
ATOM 1145 N N . GLY A 1 160 ? 69.362 70.272 6.705 1.00 10.97 166 GLY A N 1
ATOM 1146 C CA . GLY A 1 160 ? 68.921 68.886 6.646 1.00 11.32 166 GLY A CA 1
ATOM 1147 C C . GLY A 1 160 ? 68.624 68.306 8.017 1.00 11.53 166 GLY A C 1
ATOM 1148 O O . GLY A 1 160 ? 68.151 68.986 8.924 1.00 11.43 166 GLY A O 1
ATOM 1149 N N . GLN A 1 161 ? 68.888 67.018 8.180 1.00 12.61 167 GLN A N 1
ATOM 1150 C CA . GLN A 1 161 ? 68.661 66.305 9.422 1.00 13.01 167 GLN A CA 1
ATOM 1151 C C . GLN A 1 161 ? 69.359 66.984 10.585 1.00 11.63 167 GLN A C 1
ATOM 1152 O O . GLN A 1 161 ? 68.791 67.085 11.676 1.00 10.98 167 GLN A O 1
ATOM 1158 N N . ALA A 1 162 ? 70.603 67.424 10.407 1.00 11.37 168 ALA A N 1
ATOM 1159 C CA . ALA A 1 162 ? 71.313 68.077 11.483 1.00 11.32 168 ALA A CA 1
ATOM 1160 C C . ALA A 1 162 ? 70.573 69.341 11.936 1.00 9.95 168 ALA A C 1
ATOM 1161 O O . ALA A 1 162 ? 70.554 69.623 13.130 1.00 10.94 168 ALA A O 1
ATOM 1163 N N . MET A 1 163 ? 70.024 70.114 11.017 1.00 10.00 169 MET A N 1
ATOM 1164 C CA . MET A 1 163 ? 69.235 71.281 11.407 1.00 9.39 169 MET A CA 1
ATOM 1165 C C . MET A 1 163 ? 67.912 70.893 12.037 1.00 9.17 169 MET A C 1
ATOM 1166 O O . MET A 1 163 ? 67.506 71.548 13.004 1.00 9.51 169 MET A O 1
ATOM 1171 N N . ARG A 1 164 ? 67.243 69.867 11.543 1.00 9.33 170 ARG A N 1
ATOM 1172 C CA A ARG A 1 164 ? 66.011 69.413 12.254 0.50 9.53 170 ARG A CA 1
ATOM 1173 C CA B ARG A 1 164 ? 66.007 69.432 12.199 0.50 10.18 170 ARG A CA 1
ATOM 1174 C C . ARG A 1 164 ? 66.318 69.069 13.687 1.00 10.11 170 ARG A C 1
ATOM 1175 O O . ARG A 1 164 ? 65.603 69.458 14.610 1.00 10.36 170 ARG A O 1
ATOM 1190 N N . GLU A 1 165 ? 67.446 68.383 13.901 1.00 10.76 171 GLU A N 1
ATOM 1191 C CA . GLU A 1 165 ? 67.850 68.014 15.242 1.00 11.01 171 GLU A CA 1
ATOM 1192 C C . GLU A 1 165 ? 68.185 69.240 16.109 1.00 10.99 171 GLU A C 1
ATOM 1193 O O . GLU A 1 165 ? 67.823 69.308 17.286 1.00 10.61 171 GLU A O 1
ATOM 1199 N N . LEU A 1 166 ? 68.872 70.225 15.541 1.00 9.89 172 LEU A N 1
ATOM 1200 C CA . LEU A 1 166 ? 69.167 71.480 16.246 1.00 10.39 172 LEU A CA 1
ATOM 1201 C C . LEU A 1 166 ? 67.854 72.207 16.613 1.00 9.98 172 LEU A C 1
ATOM 1202 O O . LEU A 1 166 ? 67.715 72.711 17.742 1.00 10.33 172 LEU A O 1
ATOM 1207 N N . MET A 1 167 ? 66.897 72.240 15.705 1.00 9.56 173 MET A N 1
ATOM 1208 C CA . MET A 1 167 ? 65.598 72.888 15.978 1.00 9.17 173 MET A CA 1
ATOM 1209 C C . MET A 1 167 ? 64.883 72.175 17.125 1.00 9.53 173 MET A C 1
ATOM 1210 O O . MET A 1 167 ? 64.278 72.829 17.987 1.00 10.19 173 MET A O 1
ATOM 1215 N N . VAL A 1 168 ? 64.949 70.861 17.146 1.00 9.47 174 VAL A N 1
ATOM 1216 C CA . VAL A 1 168 ? 64.347 70.103 18.228 1.00 9.26 174 VAL A CA 1
ATOM 1217 C C . VAL A 1 168 ? 65.071 70.369 19.549 1.00 9.78 174 VAL A C 1
ATOM 1218 O O . VAL A 1 168 ? 64.435 70.510 20.593 1.00 9.97 174 VAL A O 1
ATOM 1222 N N . ASP A 1 169 ? 66.414 70.460 19.522 1.00 10.29 175 ASP A N 1
ATOM 1223 C CA . ASP A 1 169 ? 67.176 70.759 20.723 1.00 10.59 175 ASP A CA 1
ATOM 1224 C C . ASP A 1 169 ? 66.844 72.157 21.271 1.00 10.28 175 ASP A C 1
ATOM 1225 O O . ASP A 1 169 ? 66.837 72.368 22.482 1.00 11.41 175 ASP A O 1
ATOM 1230 N N . PHE A 1 170 ? 66.588 73.098 20.375 1.00 10.02 176 PHE A N 1
ATOM 1231 C CA . PHE A 1 170 ? 66.163 74.463 20.719 1.00 9.95 176 PHE A CA 1
ATOM 1232 C C . PHE A 1 170 ? 64.833 74.372 21.473 1.00 9.75 176 PHE A C 1
ATOM 1233 O O . PHE A 1 170 ? 64.703 74.904 22.590 1.00 10.46 176 PHE A O 1
ATOM 1241 N N . TYR A 1 171 ? 63.863 73.673 20.891 1.00 9.27 177 TYR A N 1
ATOM 1242 C CA . TYR A 1 171 ? 62.598 73.441 21.592 1.00 9.48 177 TYR A CA 1
ATOM 1243 C C . TYR A 1 171 ? 62.798 72.819 22.990 1.00 9.61 177 TYR A C 1
ATOM 1244 O O . TYR A 1 171 ? 62.213 73.263 23.994 1.00 10.48 177 TYR A O 1
ATOM 1253 N N . ALA A 1 172 ? 63.616 71.768 23.058 1.00 9.63 178 ALA A N 1
ATOM 1254 C CA . ALA A 1 172 ? 63.811 71.039 24.303 1.00 10.38 178 ALA A CA 1
ATOM 1255 C C . ALA A 1 172 ? 64.400 71.935 25.373 1.00 10.79 178 ALA A C 1
ATOM 1256 O O . ALA A 1 172 ? 63.942 71.927 26.519 1.00 11.47 178 ALA A O 1
ATOM 1258 N N . SER A 1 173 ? 65.406 72.720 25.002 1.00 10.64 179 SER A N 1
ATOM 1259 C CA . SER A 1 173 ? 66.037 73.604 25.942 1.00 10.78 179 SER A CA 1
ATOM 1260 C C . SER A 1 173 ? 65.056 74.630 26.495 1.00 10.24 179 SER A C 1
ATOM 1261 O O . SER A 1 173 ? 65.051 74.979 27.674 1.00 11.52 179 SER A O 1
ATOM 1264 N N . ILE A 1 174 ? 64.204 75.146 25.631 1.00 10.60 180 ILE A N 1
ATOM 1265 C CA . ILE A 1 174 ? 63.223 76.154 26.034 1.00 10.62 180 ILE A CA 1
ATOM 1266 C C . ILE A 1 174 ? 62.264 75.533 27.037 1.00 10.77 180 ILE A C 1
ATOM 1267 O O . ILE A 1 174 ? 61.999 76.125 28.096 1.00 11.60 180 ILE A O 1
ATOM 1272 N N . GLY A 1 175 ? 61.713 74.365 26.711 1.00 10.56 181 GLY A N 1
ATOM 1273 C CA . GLY A 1 175 ? 60.792 73.697 27.646 1.00 10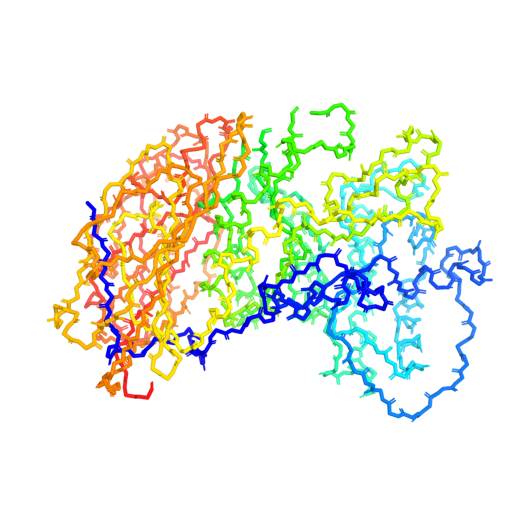.97 181 GLY A CA 1
ATOM 1274 C C . GLY A 1 175 ? 61.468 73.428 28.989 1.00 11.50 181 GLY A C 1
ATOM 1275 O O . GLY A 1 175 ? 60.898 73.678 30.047 1.00 12.50 181 GLY A O 1
ATOM 1276 N N . LYS A 1 176 ? 62.696 72.934 28.952 1.00 11.91 182 LYS A N 1
ATOM 1277 C CA . LYS A 1 176 ? 63.401 72.615 30.181 1.00 12.40 182 LYS A CA 1
ATOM 1278 C C . LYS A 1 176 ? 63.585 73.851 31.041 1.00 12.37 182 LYS A C 1
ATOM 1279 O O . LYS A 1 176 ? 63.307 73.837 32.278 1.00 13.58 182 LYS A O 1
ATOM 1285 N N . HIS A 1 177 ? 64.036 74.931 30.435 1.00 12.34 183 HIS A N 1
ATOM 1286 C CA . HIS A 1 177 ? 64.316 76.142 31.205 1.00 12.90 183 HIS A CA 1
ATOM 1287 C C . HIS A 1 177 ? 63.055 76.812 31.743 1.00 12.54 183 HIS A C 1
ATOM 1288 O O . HIS A 1 177 ? 63.018 77.261 32.887 1.00 14.10 183 HIS A O 1
ATOM 1295 N N . ILE A 1 178 ? 61.998 76.873 30.946 1.00 12.28 184 ILE A N 1
ATOM 1296 C CA . ILE A 1 178 ? 60.736 77.449 31.397 1.00 12.58 184 ILE A CA 1
ATOM 1297 C C . ILE A 1 178 ? 60.183 76.639 32.574 1.00 12.45 184 ILE A C 1
ATOM 1298 O O . ILE A 1 178 ? 59.766 77.209 33.623 1.00 13.37 184 ILE A O 1
ATOM 1303 N N . HIS A 1 179 ? 60.163 75.324 32.453 1.00 13.03 185 HIS A N 1
ATOM 1304 C CA . HIS A 1 179 ? 59.608 74.492 33.521 1.00 13.27 185 HIS A CA 1
ATOM 1305 C C . HIS A 1 179 ? 60.435 74.534 34.803 1.00 14.12 185 HIS A C 1
ATOM 1306 O O . HIS A 1 179 ? 59.893 74.350 35.907 1.00 15.65 185 HIS A O 1
ATOM 1313 N N . ASN A 1 180 ? 61.730 74.774 34.675 1.00 14.79 186 ASN A N 1
ATOM 1314 C CA . ASN A 1 180 ? 62.595 74.877 35.860 1.00 15.75 186 ASN A CA 1
ATOM 1315 C C . ASN A 1 180 ? 62.643 76.273 36.446 1.00 16.55 186 ASN A C 1
ATOM 1316 O O . ASN A 1 180 ? 63.376 76.501 37.414 1.00 18.05 186 ASN A O 1
ATOM 1321 N N . ASN A 1 181 ? 61.845 77.206 35.929 1.00 16.09 187 ASN A N 1
ATOM 1322 C CA . ASN A 1 181 ? 61.718 78.556 36.472 1.00 16.26 187 ASN A CA 1
ATOM 1323 C C . ASN A 1 181 ? 60.397 78.598 37.263 1.00 17.14 187 ASN A C 1
ATOM 1324 O O . ASN A 1 181 ? 59.315 78.526 36.678 1.00 16.70 187 ASN A O 1
ATOM 1329 N N . PRO A 1 182 ? 60.461 78.709 38.621 1.00 18.14 188 PRO A N 1
ATOM 1330 C CA . PRO A 1 182 ? 59.201 78.627 39.395 1.00 18.25 188 PRO A CA 1
ATOM 1331 C C . PRO A 1 182 ? 58.218 79.776 39.137 1.00 17.22 188 PRO A C 1
ATOM 1332 O O . PRO A 1 182 ? 57.028 79.629 39.418 1.00 19.24 188 PRO A O 1
ATOM 1336 N N . ARG A 1 183 ? 58.688 80.895 38.610 1.00 17.06 189 ARG A N 1
ATOM 1337 C CA . ARG A 1 183 ? 57.787 81.993 38.240 1.00 16.94 189 ARG A CA 1
ATOM 1338 C C . ARG A 1 183 ? 56.939 81.686 37.004 1.00 16.23 189 ARG A C 1
ATOM 1339 O O . ARG A 1 183 ? 55.876 82.264 36.816 1.00 18.62 189 ARG A O 1
ATOM 1347 N N . LEU A 1 184 ? 57.432 80.797 36.145 1.00 15.68 190 LEU A N 1
ATOM 1348 C CA . LEU A 1 184 ? 56.716 80.438 34.895 1.00 14.46 190 LEU A CA 1
ATOM 1349 C C . LEU A 1 184 ? 56.068 79.069 34.916 1.00 14.83 190 LEU A C 1
ATOM 1350 O O . LEU A 1 184 ? 55.067 78.856 34.227 1.00 14.72 190 LEU A O 1
ATOM 1355 N N . ASN A 1 185 ? 56.633 78.120 35.662 1.00 14.87 191 ASN A N 1
ATOM 1356 C CA . ASN A 1 185 ? 56.176 76.740 35.660 1.00 16.16 191 ASN A CA 1
ATOM 1357 C C . ASN A 1 185 ? 54.724 76.701 36.127 1.00 17.72 191 ASN A C 1
ATOM 1358 O O . ASN A 1 185 ? 54.377 77.254 37.190 1.00 19.17 191 ASN A O 1
ATOM 1363 N N . GLY A 1 186 ? 53.865 76.077 35.328 1.00 18.45 192 GLY A N 1
ATOM 1364 C CA . GLY A 1 186 ? 52.433 76.034 35.603 1.00 19.48 192 GLY A CA 1
ATOM 1365 C C . GLY A 1 186 ? 51.624 77.150 34.957 1.00 19.76 192 GLY A C 1
ATOM 1366 O O . GLY A 1 186 ? 50.398 77.007 34.840 1.00 23.39 192 GLY A O 1
ATOM 1367 N N . LYS A 1 187 ? 52.265 78.271 34.610 1.00 16.75 193 LYS A N 1
ATOM 1368 C CA . LYS A 1 187 ? 51.629 79.425 33.976 1.00 16.71 193 LYS A CA 1
ATOM 1369 C C . LYS A 1 187 ? 51.736 79.426 32.457 1.00 14.86 193 LYS A C 1
ATOM 1370 O O . LYS A 1 187 ? 50.768 79.708 31.756 1.00 16.70 193 LYS A O 1
ATOM 1376 N N . MET A 1 188 ? 52.911 79.099 31.954 1.00 13.38 194 MET A N 1
ATOM 1377 C CA . MET A 1 188 ? 53.144 79.010 30.509 1.00 12.84 194 MET A CA 1
ATOM 1378 C C . MET A 1 188 ? 53.241 77.585 30.105 1.00 13.37 194 MET A C 1
ATOM 1379 O O . MET A 1 188 ? 53.913 76.803 30.747 1.00 17.37 194 MET A O 1
ATOM 1384 N N . LYS A 1 189 ? 52.608 77.250 29.010 1.00 10.29 195 LYS A N 1
ATOM 1385 C CA . LYS A 1 189 ? 52.691 75.922 28.420 1.00 10.76 195 LYS A CA 1
ATOM 1386 C C . LYS A 1 189 ? 53.514 75.995 27.153 1.00 11.10 195 LYS A C 1
ATOM 1387 O O . LYS A 1 189 ? 53.316 76.873 26.335 1.00 12.42 195 LYS A O 1
ATOM 1393 N N . VAL A 1 190 ? 54.457 75.060 27.020 1.00 8.81 196 VAL A N 1
ATOM 1394 C CA . VAL A 1 190 ? 55.326 75.005 25.862 1.00 8.58 196 VAL A CA 1
ATOM 1395 C C . VAL A 1 190 ? 54.840 73.903 24.923 1.00 8.23 196 VAL A C 1
ATOM 1396 O O . VAL A 1 190 ? 54.608 72.795 25.358 1.00 9.14 196 VAL A O 1
ATOM 1400 N N . ILE A 1 191 ? 54.631 74.251 23.656 1.00 8.05 197 ILE A N 1
ATOM 1401 C CA . ILE A 1 191 ? 54.072 73.338 22.667 1.00 7.78 197 ILE A CA 1
ATOM 1402 C C . ILE A 1 191 ? 54.964 73.305 21.440 1.00 7.73 197 ILE A C 1
ATOM 1403 O O . ILE A 1 191 ? 55.634 74.303 21.133 1.00 8.00 197 ILE A O 1
ATOM 1408 N N . GLY A 1 192 ? 54.955 72.196 20.727 1.00 7.53 198 GLY A N 1
ATOM 1409 C CA . GLY A 1 192 ? 55.705 72.114 19.478 1.00 7.85 198 GLY A CA 1
ATOM 1410 C C . GLY A 1 192 ? 55.295 70.924 18.672 1.00 7.46 198 GLY A C 1
ATOM 1411 O O . GLY A 1 192 ? 54.609 70.033 19.173 1.00 7.77 198 GLY A O 1
ATOM 1412 N N . TYR A 1 193 ? 55.702 70.846 17.411 1.00 8.14 199 TYR A N 1
ATOM 1413 C CA . TYR A 1 193 ? 56.649 71.736 16.713 1.00 7.74 199 TYR A CA 1
ATOM 1414 C C . TYR A 1 193 ? 56.025 72.626 15.652 1.00 7.66 199 TYR A C 1
ATOM 1415 O O . TYR A 1 193 ? 56.718 73.110 14.790 1.00 8.54 199 TYR A O 1
ATOM 1424 N N . ALA A 1 194 ? 54.728 72.863 15.742 1.00 7.70 200 ALA A N 1
ATOM 1425 C CA . ALA A 1 194 ? 54.022 73.708 14.793 1.00 7.19 200 ALA A CA 1
ATOM 1426 C C . ALA A 1 194 ? 54.131 73.112 13.404 1.00 7.28 200 ALA A C 1
ATOM 1427 O O . ALA A 1 194 ? 54.457 73.799 12.424 1.00 8.79 200 ALA A O 1
ATOM 1429 N N . ALA A 1 195 ? 53.778 71.825 13.300 1.00 7.77 201 ALA A N 1
ATOM 1430 C CA . ALA A 1 195 ? 54.057 71.036 12.087 1.00 8.81 201 ALA A CA 1
ATOM 1431 C C . ALA A 1 195 ? 53.223 71.515 10.897 1.00 9.12 201 ALA A C 1
ATOM 1432 O O . ALA A 1 195 ? 51.980 71.485 10.922 1.00 10.17 201 ALA A O 1
ATOM 1434 N N . ALA A 1 196 ? 53.913 71.867 9.825 1.00 10.05 202 ALA A N 1
ATOM 1435 C CA . ALA A 1 196 ? 53.255 72.331 8.593 1.00 12.77 202 ALA A CA 1
ATOM 1436 C C . ALA A 1 196 ? 52.742 71.281 7.720 1.00 14.47 202 ALA A C 1
ATOM 1437 O O . ALA A 1 196 ? 51.848 71.520 6.909 1.00 17.13 202 ALA A O 1
ATOM 1439 N N . TYR A 1 197 ? 53.322 70.120 7.792 1.00 12.16 203 TYR A N 1
ATOM 1440 C CA . TYR A 1 197 ? 53.140 69.083 6.693 1.00 12.00 203 TYR A CA 1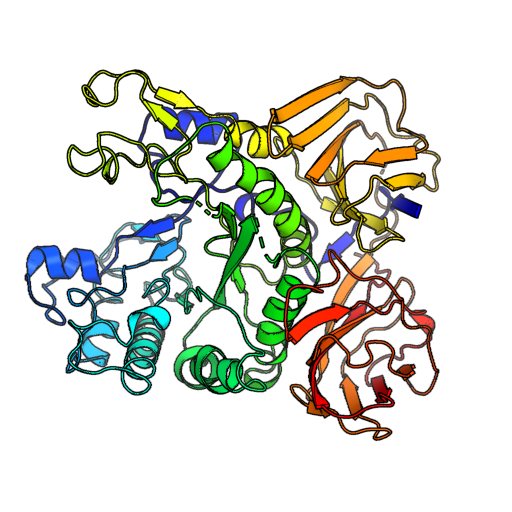
ATOM 1441 C C . TYR A 1 197 ? 53.059 67.740 7.395 1.00 10.31 203 TYR A C 1
ATOM 1442 O O . TYR A 1 197 ? 54.049 67.008 7.465 1.00 11.19 203 TYR A O 1
ATOM 1451 N N . PRO A 1 198 ? 51.907 67.369 7.966 1.00 9.65 204 PRO A N 1
ATOM 1452 C CA . PRO A 1 198 ? 51.843 66.205 8.869 1.00 9.05 204 PRO A CA 1
ATOM 1453 C C . PRO A 1 198 ? 51.648 64.894 8.086 1.00 8.85 204 PRO A C 1
ATOM 1454 O O . PRO A 1 198 ? 50.713 64.111 8.335 1.00 8.55 204 PRO A O 1
ATOM 1458 N N . ALA A 1 199 ? 52.534 64.675 7.123 1.00 8.71 205 ALA A N 1
ATOM 1459 C CA . ALA A 1 199 ? 52.497 63.524 6.216 1.00 8.57 205 ALA A CA 1
ATOM 1460 C C . ALA A 1 199 ? 53.201 62.337 6.842 1.00 7.74 205 ALA A C 1
ATOM 1461 O O . ALA A 1 199 ? 54.227 61.840 6.339 1.00 8.76 205 ALA A O 1
ATOM 1463 N N . TRP A 1 200 ? 52.698 61.877 7.988 1.00 8.18 206 TRP A N 1
ATOM 1464 C CA . TRP A 1 200 ? 53.333 60.821 8.760 1.00 7.47 206 TRP A CA 1
ATOM 1465 C C . TRP A 1 200 ? 53.704 59.629 7.892 1.00 7.92 206 TRP A C 1
ATOM 1466 O O . TRP A 1 200 ? 54.779 58.994 8.078 1.00 8.68 206 TRP A O 1
ATOM 1477 N N . GLU A 1 201 ? 52.806 59.276 6.988 1.00 8.60 207 GLU A N 1
ATOM 1478 C CA . GLU A 1 201 ? 52.938 58.131 6.110 1.00 8.95 207 GLU A CA 1
ATOM 1479 C C . GLU A 1 201 ? 54.046 58.240 5.066 1.00 8.43 207 GLU A C 1
ATOM 1480 O O . GLU A 1 201 ? 54.389 57.197 4.476 1.00 9.58 207 GLU A O 1
ATOM 1486 N N . ASP A 1 202 ? 54.557 59.425 4.745 1.00 9.38 208 ASP A N 1
ATOM 1487 C CA . ASP A 1 202 ? 55.542 59.545 3.667 1.00 8.85 208 ASP A CA 1
ATOM 1488 C C . ASP A 1 202 ? 56.746 58.644 3.898 1.00 9.16 208 ASP A C 1
ATOM 1489 O O . ASP A 1 202 ? 57.216 58.435 5.012 1.00 9.03 208 ASP A O 1
ATOM 1494 N N . GLY A 1 203 ? 57.236 58.082 2.800 1.00 10.20 209 GLY A N 1
ATOM 1495 C CA . GLY A 1 203 ? 58.422 57.250 2.870 1.00 9.88 209 GLY A CA 1
ATOM 1496 C C . GLY A 1 203 ? 58.211 55.993 3.685 1.00 9.77 209 GLY A C 1
ATOM 1497 O O . GLY A 1 203 ? 59.062 55.587 4.466 1.00 10.42 209 GLY A O 1
ATOM 1498 N N . ASN A 1 204 ? 57.008 55.416 3.589 1.00 10.95 210 ASN A N 1
ATOM 1499 C CA A ASN A 1 204 ? 56.709 54.227 4.369 0.50 11.45 210 ASN A CA 1
ATOM 1500 C CA B ASN A 1 204 ? 56.591 54.255 4.373 0.50 10.87 210 ASN A CA 1
ATOM 1501 C C . ASN A 1 204 ? 56.826 54.511 5.864 1.00 10.43 210 ASN A C 1
ATOM 1502 O O . ASN A 1 204 ? 57.322 53.692 6.625 1.00 11.85 210 ASN A O 1
ATOM 1511 N N . PHE A 1 205 ? 56.378 55.701 6.273 1.00 9.49 211 PHE A N 1
ATOM 1512 C CA . PHE A 1 205 ? 56.429 56.227 7.643 1.00 9.37 211 PHE A CA 1
ATOM 1513 C C . PHE A 1 205 ? 57.822 56.658 8.088 1.00 9.40 211 PHE A C 1
ATOM 1514 O O . PHE A 1 205 ? 58.029 57.025 9.230 1.00 9.83 211 PHE A O 1
ATOM 1522 N N . ASN A 1 206 ? 58.759 56.729 7.150 1.00 9.54 212 ASN A N 1
ATOM 1523 C CA . ASN A 1 206 ? 60.038 57.396 7.452 1.00 8.93 212 ASN A CA 1
ATOM 1524 C C . ASN A 1 206 ? 59.818 58.828 7.897 1.00 9.17 212 ASN A C 1
ATOM 1525 O O . ASN A 1 206 ? 60.547 59.342 8.749 1.00 9.40 212 ASN A O 1
ATOM 1530 N N . TYR A 1 207 ? 58.822 59.489 7.335 1.00 8.56 213 TYR A N 1
ATOM 1531 C CA . TYR A 1 207 ? 58.558 60.881 7.668 1.00 8.30 213 TYR A CA 1
ATOM 1532 C C . TYR A 1 207 ? 58.141 60.999 9.151 1.00 8.40 213 TYR A C 1
ATOM 1533 O O . TYR A 1 207 ? 58.710 61.784 9.894 1.00 8.82 213 TYR A O 1
ATOM 1542 N N . TRP A 1 208 ? 57.157 60.222 9.570 1.00 7.81 214 TRP A N 1
ATOM 1543 C CA . TRP A 1 208 ? 56.809 60.113 10.971 1.00 8.06 214 TRP A CA 1
ATOM 1544 C C . TRP A 1 208 ? 58.087 59.878 11.800 1.00 8.45 214 TRP A C 1
ATOM 1545 O O . TRP A 1 208 ? 58.353 60.577 12.761 1.00 8.87 214 TRP A O 1
ATOM 1556 N N . ASN A 1 209 ? 58.886 58.862 11.424 1.00 8.87 215 ASN A N 1
ATOM 1557 C CA . ASN A 1 209 ? 60.010 58.489 12.243 1.00 9.90 215 ASN A CA 1
ATOM 1558 C C . ASN A 1 209 ? 61.015 59.598 12.425 1.00 9.75 215 ASN A C 1
ATOM 1559 O O . ASN A 1 209 ? 61.569 59.763 13.532 1.00 11.65 215 ASN A O 1
ATOM 1564 N N . THR A 1 210 ? 61.226 60.400 11.390 1.00 9.21 216 THR A N 1
ATOM 1565 C CA . THR A 1 210 ? 62.302 61.374 11.394 1.00 9.81 216 THR A CA 1
ATOM 1566 C C . THR A 1 210 ? 61.861 62.808 11.697 1.00 9.99 216 THR A C 1
ATOM 1567 O O . THR A 1 210 ? 62.699 63.673 11.908 1.00 11.08 216 THR A O 1
ATOM 1571 N N . ARG A 1 211 ? 60.533 63.039 11.759 1.00 9.48 217 ARG A N 1
ATOM 1572 C CA . ARG A 1 211 ? 59.991 64.346 12.093 1.00 9.79 217 ARG A CA 1
ATOM 1573 C C . ARG A 1 211 ? 59.276 64.243 13.441 1.00 9.45 217 ARG A C 1
ATOM 1574 O O . ARG A 1 211 ? 59.898 64.454 14.464 1.00 9.58 217 ARG A O 1
ATOM 1582 N N . MET A 1 212 ? 57.985 63.904 13.463 1.00 8.33 218 MET A N 1
ATOM 1583 C CA . MET A 1 212 ? 57.252 63.963 14.717 1.00 8.36 218 MET A CA 1
ATOM 1584 C C . MET A 1 212 ? 57.706 62.938 15.738 1.00 8.22 218 MET A C 1
ATOM 1585 O O . MET A 1 212 ? 57.750 63.263 16.918 1.00 9.46 218 MET A O 1
ATOM 1590 N N . LYS A 1 213 ? 58.018 61.713 15.344 1.00 8.92 219 LYS A N 1
ATOM 1591 C CA . LYS A 1 213 ? 58.529 60.749 16.340 1.00 9.76 219 LYS A CA 1
ATOM 1592 C C . LYS A 1 213 ? 59.802 61.264 16.967 1.00 9.79 219 LYS A C 1
ATOM 1593 O O . LYS A 1 213 ? 59.969 61.213 18.197 1.00 9.84 219 LYS A O 1
ATOM 1599 N N . MET A 1 214 ? 60.703 61.781 16.121 1.00 9.46 220 MET A N 1
ATOM 1600 C CA . MET A 1 214 ? 61.959 62.310 16.611 1.00 10.32 220 MET A CA 1
ATOM 1601 C C . MET A 1 214 ? 61.724 63.475 17.565 1.00 9.84 220 MET A C 1
ATOM 1602 O O . MET A 1 214 ? 62.357 63.557 18.621 1.00 10.45 220 MET A O 1
ATOM 1607 N N . PHE A 1 215 ? 60.770 64.354 17.238 1.00 9.50 221 PHE A N 1
ATOM 1608 C CA . PHE A 1 215 ? 60.423 65.448 18.134 1.00 8.86 221 PHE A CA 1
ATOM 1609 C C . PHE A 1 215 ? 59.927 64.959 19.475 1.00 9.14 221 PHE A C 1
ATOM 1610 O O . PHE A 1 215 ? 60.381 65.428 20.541 1.00 9.57 221 PHE A O 1
ATOM 1618 N N . ILE A 1 216 ? 58.990 64.018 19.450 1.00 8.32 222 ILE A N 1
ATOM 1619 C CA . ILE A 1 216 ? 58.467 63.467 20.678 1.00 9.72 222 ILE A CA 1
ATOM 1620 C C . ILE A 1 216 ? 59.577 62.812 21.502 1.00 10.08 222 ILE A C 1
ATOM 1621 O O . ILE A 1 216 ? 59.649 62.996 22.720 1.00 11.15 222 ILE A O 1
ATOM 1626 N N . ASP A 1 217 ? 60.461 62.069 20.849 1.00 9.84 223 ASP A N 1
ATOM 1627 C CA . ASP A 1 217 ? 61.548 61.386 21.563 1.00 11.21 223 ASP A CA 1
ATOM 1628 C C . ASP A 1 217 ? 62.558 62.355 22.161 1.00 11.94 223 ASP A C 1
ATOM 1629 O O . ASP A 1 217 ? 63.023 62.168 23.275 1.00 14.20 223 ASP A O 1
ATOM 1634 N N . ARG A 1 218 ? 62.927 63.385 21.430 1.00 11.37 224 ARG A N 1
ATOM 1635 C CA . ARG A 1 218 ? 64.072 64.218 21.753 1.00 11.97 224 ARG A CA 1
ATOM 1636 C C . ARG A 1 218 ? 63.697 65.494 22.520 1.00 12.11 224 ARG A C 1
ATOM 1637 O O . ARG A 1 218 ? 64.464 65.972 23.335 1.00 14.65 224 ARG A O 1
ATOM 1645 N N . ALA A 1 219 ? 62.524 66.063 22.273 1.00 10.67 225 ALA A N 1
ATOM 1646 C CA . ALA A 1 219 ? 61.997 67.211 23.011 1.00 10.15 225 ALA A CA 1
ATOM 1647 C C . ALA A 1 219 ? 60.714 66.947 23.795 1.00 9.68 225 ALA A C 1
ATOM 1648 O O . ALA A 1 219 ? 60.351 67.777 24.638 1.00 10.16 225 ALA A O 1
ATOM 1650 N N . GLY A 1 220 ? 60.033 65.832 23.549 1.00 9.60 226 GLY A N 1
ATOM 1651 C CA . GLY A 1 220 ? 58.702 65.662 24.098 1.00 10.29 226 GLY A CA 1
ATOM 1652 C C . GLY A 1 220 ? 58.591 65.648 25.589 1.00 10.93 226 GLY A C 1
ATOM 1653 O O . GLY A 1 220 ? 57.596 66.097 26.118 1.00 11.47 226 GLY A O 1
ATOM 1654 N N . ALA A 1 221 ? 59.615 65.170 26.282 1.00 11.89 227 ALA A N 1
ATOM 1655 C CA . ALA A 1 221 ? 59.596 65.183 27.735 1.00 12.59 227 ALA A CA 1
ATOM 1656 C C . ALA A 1 221 ? 59.477 66.598 28.303 1.00 12.47 227 ALA A C 1
ATOM 1657 O O . ALA A 1 221 ? 59.009 66.766 29.412 1.00 14.59 227 ALA A O 1
ATOM 1659 N N . TYR A 1 222 ? 59.945 67.594 27.562 1.00 10.88 228 TYR A N 1
ATOM 1660 C CA . TYR A 1 222 ? 60.021 68.984 27.955 1.00 10.49 228 TYR A CA 1
ATOM 1661 C C . TYR A 1 222 ? 58.854 69.818 27.425 1.00 10.23 228 TYR A C 1
ATOM 1662 O O . TYR A 1 222 ? 58.789 71.000 27.713 1.00 10.87 228 TYR A O 1
ATOM 1671 N N . MET A 1 223 ? 57.963 69.190 26.658 1.00 10.00 229 MET A N 1
ATOM 1672 C CA . MET A 1 223 ? 56.782 69.866 26.121 1.00 9.29 229 MET A CA 1
ATOM 1673 C C . MET A 1 223 ? 55.574 69.594 26.973 1.00 9.74 229 MET A C 1
ATOM 1674 O O . MET A 1 223 ? 55.375 68.495 27.480 1.00 10.57 229 MET A O 1
ATOM 1679 N N . ASP A 1 224 ? 54.701 70.595 27.090 1.00 8.78 230 ASP A N 1
ATOM 1680 C CA . ASP A 1 224 ? 53.373 70.388 27.656 1.00 8.78 230 ASP A CA 1
ATOM 1681 C C . ASP A 1 224 ? 52.385 69.794 26.664 1.00 8.58 230 ASP A C 1
ATOM 1682 O O . ASP A 1 224 ? 51.430 69.106 27.045 1.00 9.92 230 ASP A O 1
ATOM 1687 N N . GLY A 1 225 ? 52.593 70.039 25.367 1.00 8.56 231 GLY A N 1
ATOM 1688 C CA . GLY A 1 225 ? 51.719 69.488 24.333 1.00 9.02 231 GLY A CA 1
ATOM 1689 C C . GLY A 1 225 ? 52.309 69.582 22.960 1.00 7.93 231 GLY A C 1
ATOM 1690 O O . GLY A 1 225 ? 53.389 70.124 22.795 1.00 8.11 231 GLY A O 1
ATOM 1691 N N . PHE A 1 226 ? 51.588 68.983 22.025 1.00 7.53 232 PHE A N 1
ATOM 1692 C CA . PHE A 1 226 ? 52.085 68.827 20.649 1.00 7.44 232 PHE A CA 1
ATOM 1693 C C . PHE A 1 226 ? 51.188 69.572 19.708 1.00 6.95 232 PHE A C 1
ATOM 1694 O O . PHE A 1 226 ? 49.964 69.486 19.794 1.00 7.96 232 PHE A O 1
ATOM 1702 N N . SER A 1 227 ? 51.803 70.290 18.770 1.00 6.97 233 SER A N 1
ATOM 1703 C CA . SER A 1 227 ? 51.087 71.165 17.867 1.00 6.42 233 SER A CA 1
ATOM 1704 C C . SER A 1 227 ? 51.338 70.848 16.404 1.00 7.12 233 SER A C 1
ATOM 1705 O O . SER A 1 227 ? 52.456 70.547 15.989 1.00 7.09 233 SER A O 1
ATOM 1708 N N . VAL A 1 228 ? 50.254 70.952 15.632 1.00 7.32 234 VAL A N 1
ATOM 1709 C CA . VAL A 1 228 ? 50.232 70.720 14.216 1.00 8.17 234 VAL A CA 1
ATOM 1710 C C . VAL A 1 228 ? 49.302 71.731 13.555 1.00 8.37 234 VAL A C 1
ATOM 1711 O O . VAL A 1 228 ? 48.422 72.302 14.188 1.00 9.30 234 VAL A O 1
ATOM 1715 N N . HIS A 1 229 ? 49.506 71.920 12.258 1.00 7.01 235 HIS A N 1
ATOM 1716 C CA . HIS A 1 229 ? 48.645 72.719 11.402 1.00 6.86 235 HIS A CA 1
ATOM 1717 C C . HIS A 1 229 ? 47.854 71.796 10.498 1.00 7.01 235 HIS A C 1
ATOM 1718 O O . HIS A 1 229 ? 48.419 70.818 9.963 1.00 8.09 235 HIS A O 1
ATOM 1725 N N . LEU A 1 230 ? 46.560 72.067 10.364 1.00 7.00 236 LEU A N 1
ATOM 1726 C CA . LEU A 1 230 ? 45.662 71.235 9.561 1.00 7.37 236 LEU A CA 1
ATOM 1727 C C . LEU A 1 230 ? 45.021 72.046 8.457 1.00 7.10 236 LEU A C 1
ATOM 1728 O O . LEU A 1 230 ? 44.203 72.936 8.728 1.00 7.57 236 LEU A O 1
ATOM 1733 N N . TYR A 1 231 ? 45.365 71.699 7.218 1.00 6.78 237 TYR A N 1
ATOM 1734 C CA . TYR A 1 231 ? 44.864 72.406 6.053 1.00 7.57 237 TYR A CA 1
ATOM 1735 C C . TYR A 1 231 ? 44.275 71.464 5.006 1.00 8.45 237 TYR A C 1
ATOM 1736 O O . TYR A 1 231 ? 44.834 70.382 4.733 1.00 9.57 237 TYR A O 1
ATOM 1745 N N . ASP A 1 232 ? 43.198 71.920 4.386 1.00 8.37 238 ASP A N 1
ATOM 1746 C CA . ASP A 1 232 ? 42.674 71.365 3.158 1.00 9.98 238 ASP A CA 1
ATOM 1747 C C . ASP A 1 232 ? 43.213 72.150 1.978 1.00 12.03 238 ASP A C 1
ATOM 1748 O O . ASP A 1 232 ? 43.297 73.369 2.058 1.00 12.99 238 ASP A O 1
ATOM 1753 N N . GLY A 1 233 ? 43.545 71.476 0.892 1.00 14.95 239 GLY A N 1
ATOM 1754 C CA . GLY A 1 233 ? 43.834 72.128 -0.390 1.00 18.60 239 GLY A CA 1
ATOM 1755 C C . GLY A 1 233 ? 42.525 72.371 -1.101 1.00 22.31 239 GLY A C 1
ATOM 1756 O O . GLY A 1 233 ? 41.546 71.577 -1.039 1.00 24.62 239 GLY A O 1
ATOM 1757 N N . ILE A 1 234 ? 42.431 73.476 -1.792 1.00 24.08 240 ILE A N 1
ATOM 1758 C CA . ILE A 1 234 ? 41.195 73.761 -2.495 1.00 26.04 240 ILE A CA 1
ATOM 1759 C C . ILE A 1 234 ? 41.474 74.119 -3.946 1.00 26.36 240 ILE A C 1
ATOM 1760 O O . ILE A 1 234 ? 42.450 74.796 -4.215 1.00 27.68 240 ILE A O 1
ATOM 1765 N N . THR A 1 240 ? 42.946 67.990 -2.265 1.00 22.63 247 THR A N 1
ATOM 1766 C CA . THR A 1 240 ? 43.548 67.171 -1.215 1.00 21.54 247 THR A CA 1
ATOM 1767 C C . THR A 1 240 ? 43.130 67.621 0.172 1.00 17.45 247 THR A C 1
ATOM 1768 O O . THR A 1 240 ? 43.466 68.696 0.637 1.00 18.35 247 THR A O 1
ATOM 1772 N N . LYS A 1 241 ? 42.325 66.788 0.794 1.00 13.15 248 LYS A N 1
ATOM 1773 C CA . LYS A 1 241 ? 41.611 67.171 2.008 1.00 12.24 248 LYS A CA 1
ATOM 1774 C C . LYS A 1 241 ? 42.142 66.394 3.208 1.00 11.25 248 LYS A C 1
ATOM 1775 O O . LYS A 1 241 ? 42.171 65.135 3.233 1.00 13.05 248 LYS A O 1
ATOM 1777 N N . ARG A 1 242 ? 42.555 67.119 4.239 1.00 8.52 249 ARG A N 1
ATOM 1778 C CA . ARG A 1 242 ? 42.785 66.539 5.546 1.00 8.53 249 ARG A CA 1
ATOM 1779 C C . ARG A 1 242 ? 41.546 66.470 6.396 1.00 8.28 249 ARG A C 1
ATOM 1780 O O . ARG A 1 242 ? 41.468 65.615 7.304 1.00 7.98 249 ARG A O 1
ATOM 1788 N N . SER A 1 243 ? 40.570 67.330 6.155 1.00 8.72 250 SER A N 1
ATOM 1789 C CA . SER A 1 243 ? 39.379 67.213 6.981 1.00 9.80 250 SER A CA 1
ATOM 1790 C C . SER A 1 243 ? 38.756 65.830 6.802 1.00 8.57 250 SER A C 1
ATOM 1791 O O . SER A 1 243 ? 38.848 65.197 5.738 1.00 9.03 250 SER A O 1
ATOM 1794 N N . GLY A 1 244 ? 38.190 65.334 7.889 1.00 8.48 251 GLY A N 1
ATOM 1795 C CA . GLY A 1 244 ? 37.743 63.954 7.922 1.00 8.75 251 GLY A CA 1
ATOM 1796 C C . GLY A 1 244 ? 38.882 63.036 8.305 1.00 7.05 251 GLY A C 1
ATOM 1797 O O . GLY A 1 244 ? 39.700 63.333 9.162 1.00 7.79 251 GLY A O 1
ATOM 1798 N N . SER A 1 245 ? 38.909 61.858 7.663 1.00 7.48 252 SER A N 1
ATOM 1799 C CA . SER A 1 245 ? 39.670 60.728 8.201 1.00 7.83 252 SER A CA 1
ATOM 1800 C C . SER A 1 245 ? 41.165 60.961 8.262 1.00 6.95 252 SER A C 1
ATOM 1801 O O . SER A 1 245 ? 41.830 60.417 9.131 1.00 7.42 252 SER A O 1
ATOM 1804 N N . ASN A 1 246 ? 41.741 61.752 7.345 1.00 7.14 253 ASN A N 1
ATOM 1805 C CA . ASN A 1 246 ? 43.192 61.959 7.404 1.00 7.11 253 ASN A CA 1
ATOM 1806 C C . ASN A 1 246 ? 43.596 62.730 8.662 1.00 6.97 253 ASN A C 1
ATOM 1807 O O . ASN A 1 246 ? 44.474 62.289 9.383 1.00 6.87 253 ASN A O 1
ATOM 1812 N N . SER A 1 247 ? 42.937 63.869 8.929 1.00 6.67 254 SER A N 1
ATOM 1813 C CA . SER A 1 247 ? 43.277 64.619 10.131 1.00 7.17 254 SER A CA 1
ATOM 1814 C C . SER A 1 247 ? 43.038 63.776 11.369 1.00 7.24 254 SER A C 1
ATOM 1815 O O . SER A 1 247 ? 43.751 63.920 12.363 1.00 7.85 254 SER A O 1
ATOM 1818 N N . GLU A 1 248 ? 41.982 62.952 11.356 1.00 6.98 255 GLU A N 1
ATOM 1819 C CA . GLU A 1 248 ? 41.736 62.077 12.485 1.00 7.15 255 GLU A CA 1
ATOM 1820 C C . GLU A 1 248 ? 42.908 61.130 12.755 1.00 6.64 255 GLU A C 1
ATOM 1821 O O . GLU A 1 248 ? 43.312 60.924 13.881 1.00 8.05 255 GLU A O 1
ATOM 1827 N N . ALA A 1 249 ? 43.450 60.536 11.684 1.00 7.24 256 ALA A N 1
ATOM 1828 C CA . ALA A 1 249 ? 44.632 59.665 11.784 1.00 7.05 256 ALA A CA 1
ATOM 1829 C C . ALA A 1 249 ? 45.872 60.434 12.200 1.00 7.19 256 ALA A C 1
ATOM 1830 O O . ALA A 1 249 ? 46.696 59.920 12.949 1.00 7.60 256 ALA A O 1
ATOM 1832 N N . VAL A 1 250 ? 46.059 61.636 11.662 1.00 6.97 257 VAL A N 1
ATOM 1833 C CA . VAL A 1 250 ? 47.213 62.463 11.993 1.00 7.12 257 VAL A CA 1
ATOM 1834 C C . VAL A 1 250 ? 47.277 62.712 13.510 1.00 6.95 257 VAL A C 1
ATOM 1835 O O . VAL A 1 250 ? 48.333 62.543 14.142 1.00 7.41 257 VAL A O 1
ATOM 1839 N N . LEU A 1 251 ? 46.139 63.123 14.071 1.00 6.52 258 LEU A N 1
ATOM 1840 C CA . LEU A 1 251 ? 46.109 63.428 15.492 1.00 6.94 258 LEU A CA 1
ATOM 1841 C C . LEU A 1 251 ? 46.089 62.184 16.361 1.00 6.74 258 LEU A C 1
ATOM 1842 O O . LEU A 1 251 ? 46.750 62.141 17.400 1.00 7.50 258 LEU A O 1
ATOM 1847 N N . ASP A 1 252 ? 45.396 61.140 15.913 1.00 7.17 259 ASP A N 1
ATOM 1848 C CA . ASP A 1 252 ? 45.445 59.879 16.635 1.00 8.10 259 ASP A CA 1
ATOM 1849 C C . ASP A 1 252 ? 46.865 59.332 16.743 1.00 7.34 259 ASP A C 1
ATOM 1850 O O . ASP A 1 252 ? 47.204 58.741 17.764 1.00 8.12 259 ASP A O 1
ATOM 1855 N N . MET A 1 253 ? 47.702 59.524 15.723 1.00 7.67 260 MET A N 1
ATOM 1856 C CA . MET A 1 253 ? 49.056 58.968 15.816 1.00 7.73 260 MET A CA 1
ATOM 1857 C C . MET A 1 253 ? 49.881 59.635 16.894 1.00 7.78 260 MET A C 1
ATOM 1858 O O . MET A 1 253 ? 50.655 58.997 17.603 1.00 8.62 260 MET A O 1
ATOM 1863 N N . VAL A 1 254 ? 49.736 60.962 16.973 1.00 7.53 261 VAL A N 1
ATOM 1864 C CA . VAL A 1 254 ? 50.427 61.737 18.036 1.00 8.42 261 VAL A CA 1
ATOM 1865 C C . VAL A 1 254 ? 50.001 61.221 19.415 1.00 8.21 261 VAL A C 1
ATOM 1866 O O . VAL A 1 254 ? 50.834 60.979 20.277 1.00 9.05 261 VAL A O 1
ATOM 1870 N N . GLU A 1 255 ? 48.692 61.078 19.615 1.00 8.34 262 GLU A N 1
ATOM 1871 C CA . GLU A 1 255 ? 48.188 60.580 20.902 1.00 8.94 262 GLU A CA 1
ATOM 1872 C C . GLU A 1 255 ? 48.692 59.169 21.190 1.00 9.15 262 GLU A C 1
ATOM 1873 O O . GLU A 1 255 ? 49.112 58.856 22.314 1.00 10.73 262 GLU A O 1
ATOM 1879 N N . ALA A 1 256 ? 48.598 58.297 20.184 1.00 9.65 263 ALA A N 1
ATOM 1880 C CA . ALA A 1 256 ? 48.961 56.895 20.360 1.00 9.67 263 ALA A CA 1
ATOM 1881 C C . ALA A 1 256 ? 50.429 56.749 20.728 1.00 9.91 263 ALA A C 1
ATOM 1882 O O . ALA A 1 256 ? 50.759 55.957 21.635 1.00 11.06 263 ALA A O 1
ATOM 1884 N N . TYR A 1 257 ? 51.322 57.511 20.090 1.00 9.65 264 TYR A N 1
ATOM 1885 C CA . TYR A 1 257 ? 52.735 57.418 20.449 1.00 10.74 264 TYR A CA 1
ATOM 1886 C C . TYR A 1 257 ? 53.029 58.078 21.781 1.00 11.56 264 TYR A C 1
ATOM 1887 O O . TYR A 1 257 ? 53.830 57.556 22.566 1.00 12.42 264 TYR A O 1
ATOM 1896 N N . SER A 1 258 ? 52.364 59.188 22.073 1.00 10.40 265 SER A N 1
ATOM 1897 C CA A SER A 1 258 ? 52.535 59.809 23.368 0.50 10.20 265 SER A CA 1
ATOM 1898 C CA B SER A 1 258 ? 52.467 59.857 23.387 0.50 11.38 265 SER A CA 1
ATOM 1899 C C . SER A 1 258 ? 52.151 58.854 24.501 1.00 11.44 265 SER A C 1
ATOM 1900 O O . SER 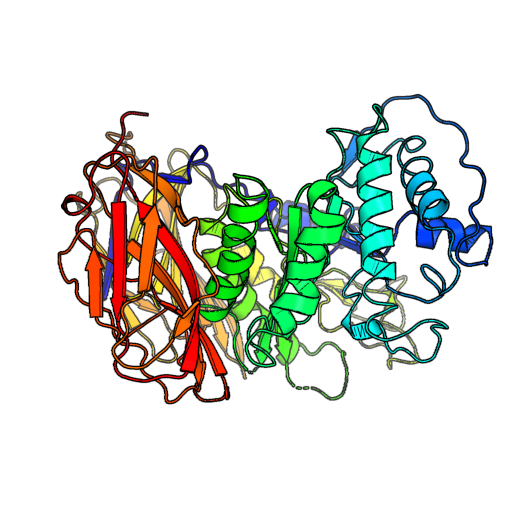A 1 258 ? 52.851 58.780 25.489 1.00 11.86 265 SER A O 1
ATOM 1905 N N . TYR A 1 259 ? 51.070 58.110 24.333 1.00 11.52 266 TYR A N 1
ATOM 1906 C CA . TYR A 1 259 ? 50.698 57.119 25.326 1.00 11.93 266 TYR A CA 1
ATOM 1907 C C . TYR A 1 259 ? 51.812 56.096 25.546 1.00 12.44 266 TYR A C 1
ATOM 1908 O O . TYR A 1 259 ? 52.137 55.736 26.689 1.00 12.89 266 TYR A O 1
ATOM 1917 N N . ILE A 1 260 ? 52.361 55.590 24.463 1.00 12.98 267 ILE A N 1
ATOM 1918 C CA . ILE A 1 260 ? 53.458 54.625 24.556 1.00 14.03 267 ILE A CA 1
ATOM 1919 C C . ILE A 1 260 ? 54.691 55.216 25.224 1.00 14.12 267 ILE A C 1
ATOM 1920 O O . ILE A 1 260 ? 55.322 54.579 26.080 1.00 16.35 267 ILE A O 1
ATOM 1925 N N . LYS A 1 261 ? 55.032 56.452 24.879 1.00 14.26 268 LYS A N 1
ATOM 1926 C CA . LYS A 1 261 ? 56.255 57.067 25.364 1.00 15.14 268 LYS A CA 1
ATOM 1927 C C . LYS A 1 261 ? 56.155 57.507 26.832 1.00 14.88 268 LYS A C 1
ATOM 1928 O O . LYS A 1 261 ? 57.120 57.381 27.606 1.00 17.60 268 LYS A O 1
ATOM 1934 N N . PHE A 1 262 ? 55.024 58.099 27.199 1.00 14.27 269 PHE A N 1
ATOM 1935 C CA . PHE A 1 262 ? 54.864 58.788 28.473 1.00 14.24 269 PHE A CA 1
ATOM 1936 C C . PHE A 1 2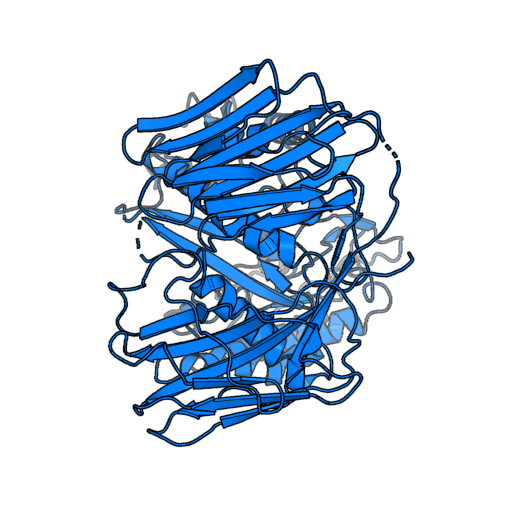62 ? 53.945 58.058 29.444 1.00 15.72 269 PHE A C 1
ATOM 1937 O O . PHE A 1 262 ? 53.905 58.414 30.631 1.00 17.71 269 PHE A O 1
ATOM 1945 N N . GLY A 1 263 ? 53.175 57.089 28.944 1.00 15.16 270 GLY A N 1
ATOM 1946 C CA . GLY A 1 263 ? 52.166 56.412 29.744 1.00 15.82 270 GLY A CA 1
ATOM 1947 C C . GLY A 1 263 ? 50.823 57.091 29.747 1.00 15.18 270 GLY A C 1
ATOM 1948 O O . GLY A 1 263 ? 49.879 56.589 30.346 1.00 17.88 270 GLY A O 1
ATOM 1949 N N . HIS A 1 264 ? 50.719 58.247 29.072 1.00 15.05 271 HIS A N 1
ATOM 1950 C CA . HIS A 1 264 ? 49.503 59.041 28.975 1.00 15.45 271 HIS A CA 1
ATOM 1951 C C . HIS A 1 264 ? 49.648 59.927 27.725 1.00 14.38 271 HIS A C 1
ATOM 1952 O O . HIS A 1 264 ? 50.743 60.245 27.316 1.00 14.54 271 HIS A O 1
ATOM 1959 N N . VAL A 1 265 ? 48.525 60.347 27.174 1.00 14.04 272 VAL A N 1
ATOM 1960 C CA . VAL A 1 265 ? 48.536 61.325 26.087 1.00 13.59 272 VAL A CA 1
ATOM 1961 C C . VAL A 1 265 ? 48.973 62.671 26.676 1.00 14.03 272 VAL A C 1
ATOM 1962 O O . VAL A 1 265 ? 48.907 62.873 27.900 1.00 14.69 272 VAL A O 1
ATOM 1966 N N . LYS A 1 266 ? 49.551 63.532 25.849 1.00 11.04 273 LYS A N 1
ATOM 1967 C CA . LYS A 1 266 ? 49.691 64.953 26.174 1.00 10.53 273 LYS A CA 1
ATOM 1968 C C . LYS A 1 266 ? 48.741 65.745 25.283 1.00 9.88 273 LYS A C 1
ATOM 1969 O O . LYS A 1 266 ? 48.428 65.337 24.156 1.00 10.27 273 LYS A O 1
ATOM 1975 N N . PRO A 1 267 ? 48.299 66.905 25.769 1.00 9.19 274 PRO A N 1
ATOM 1976 C CA . PRO A 1 267 ? 47.350 67.675 24.978 1.00 8.75 274 PRO A CA 1
ATOM 1977 C C . PRO A 1 267 ? 47.901 68.119 23.626 1.00 8.29 274 PRO A C 1
ATOM 1978 O O . PRO A 1 267 ? 49.098 68.330 23.459 1.00 9.80 274 PRO A O 1
ATOM 1982 N N . LEU A 1 268 ? 46.989 68.294 22.696 1.00 7.23 275 LEU A N 1
ATOM 1983 C CA . LEU A 1 268 ? 47.240 68.834 21.384 1.00 7.43 275 LEU A CA 1
ATOM 1984 C C . LEU A 1 268 ? 46.951 70.306 21.309 1.00 6.71 275 LEU A C 1
ATOM 1985 O O . LEU A 1 268 ? 46.134 70.843 22.044 1.00 8.60 275 LEU A O 1
ATOM 1990 N N . ALA A 1 269 ? 47.597 70.981 20.368 1.00 7.31 276 ALA A N 1
ATOM 1991 C CA . ALA A 1 269 ? 47.260 72.361 20.031 1.00 7.10 276 ALA A CA 1
ATOM 1992 C C . ALA A 1 269 ? 47.263 72.479 18.522 1.00 7.75 276 ALA A C 1
ATOM 1993 O O . ALA A 1 269 ? 48.260 72.114 17.875 1.00 9.07 276 ALA A O 1
ATOM 1995 N N . ILE A 1 270 ? 46.142 72.891 17.933 1.00 6.22 277 ILE A N 1
ATOM 1996 C CA . ILE A 1 270 ? 46.036 73.052 16.496 1.00 6.13 277 ILE A CA 1
ATOM 1997 C C . ILE A 1 270 ? 46.219 74.530 16.222 1.00 6.18 277 ILE A C 1
ATOM 1998 O O . ILE A 1 270 ? 45.277 75.316 16.249 1.00 6.92 277 ILE A O 1
ATOM 2003 N N . SER A 1 271 ? 47.482 74.923 16.066 1.00 6.36 278 SER A N 1
ATOM 2004 C CA . SER A 1 271 ? 47.800 76.347 16.075 1.00 6.73 278 SER A CA 1
ATOM 2005 C C . SER A 1 271 ? 47.421 77.095 14.800 1.00 7.13 278 SER A C 1
ATOM 2006 O O . SER A 1 271 ? 47.411 78.320 14.794 1.00 7.52 278 SER A O 1
ATOM 2009 N N . GLU A 1 272 ? 47.083 76.345 13.734 1.00 6.89 279 GLU A N 1
ATOM 2010 C CA . GLU A 1 272 ? 46.419 76.864 12.539 1.00 7.10 279 GLU A CA 1
ATOM 2011 C C . GLU A 1 272 ? 45.563 75.755 11.947 1.00 6.51 279 GLU A C 1
ATOM 2012 O O . GLU A 1 272 ? 46.024 74.635 11.831 1.00 7.37 279 GLU A O 1
ATOM 2018 N N . PHE A 1 273 ? 44.337 76.062 11.562 1.00 6.94 280 PHE A N 1
ATOM 2019 C CA . PHE A 1 273 ? 43.562 75.158 10.716 1.00 6.78 280 PHE A CA 1
ATOM 2020 C C . PHE A 1 273 ? 42.737 75.941 9.703 1.00 6.52 280 PHE A C 1
ATOM 2021 O O . PHE A 1 273 ? 42.205 77.002 10.010 1.00 8.22 280 PHE A O 1
ATOM 2029 N N . GLY A 1 274 ? 42.619 75.418 8.498 1.00 7.54 281 GLY A N 1
ATOM 2030 C CA . GLY A 1 274 ? 41.856 76.101 7.485 1.00 8.24 281 GLY A CA 1
ATOM 2031 C C . GLY A 1 274 ? 42.011 75.485 6.115 1.00 8.31 281 GLY A C 1
ATOM 2032 O O . GLY A 1 274 ? 42.205 74.275 5.972 1.00 8.47 281 GLY A O 1
ATOM 2033 N N . GLY A 1 275 ? 41.963 76.349 5.097 1.00 10.10 282 GLY A N 1
ATOM 2034 C CA . GLY A 1 275 ? 42.075 75.942 3.714 1.00 11.49 282 GLY A CA 1
ATOM 2035 C C . GLY A 1 275 ? 43.091 76.797 2.997 1.00 12.57 282 GLY A C 1
ATOM 2036 O O . GLY A 1 275 ? 43.304 77.976 3.349 1.00 14.52 282 GLY A O 1
ATOM 2037 N N . ILE A 1 276 ? 43.698 76.212 1.972 1.00 14.03 283 ILE A N 1
ATOM 2038 C CA . ILE A 1 276 ? 44.628 76.929 1.105 1.00 17.37 283 ILE A CA 1
ATOM 2039 C C . ILE A 1 276 ? 44.119 76.743 -0.306 1.00 20.58 283 ILE A C 1
ATOM 2040 O O . ILE A 1 276 ? 44.015 75.613 -0.763 1.00 20.13 283 ILE A O 1
ATOM 2045 N N . ASP A 1 277 ? 43.833 77.859 -0.993 1.00 26.15 284 ASP A N 1
ATOM 2046 C CA . ASP A 1 277 ? 43.255 77.857 -2.351 1.00 30.68 284 ASP A CA 1
ATOM 2047 C C . ASP A 1 277 ? 44.390 77.846 -3.353 1.00 32.97 284 ASP A C 1
ATOM 2048 O O . ASP A 1 277 ? 45.283 78.710 -3.337 1.00 34.00 284 ASP A O 1
ATOM 2053 N N . ASN A 1 278 ? 44.331 76.863 -4.239 1.00 36.22 285 ASN A N 1
ATOM 2054 C CA . ASN A 1 278 ? 45.367 76.626 -5.229 1.00 38.04 285 ASN A CA 1
ATOM 2055 C C . ASN A 1 278 ? 44.876 76.974 -6.630 1.00 38.91 285 ASN A C 1
ATOM 2056 O O . ASN A 1 278 ? 45.660 77.349 -7.513 1.00 39.64 285 ASN A O 1
ATOM 2061 N N . LYS A 1 280 ? 46.326 79.693 -6.759 1.00 38.65 287 LYS A N 1
ATOM 2062 C CA . LYS A 1 280 ? 46.623 81.112 -6.701 1.00 37.96 287 LYS A CA 1
ATOM 2063 C C . LYS A 1 280 ? 48.135 81.330 -6.826 1.00 37.22 287 LYS A C 1
ATOM 2064 O O . LYS A 1 280 ? 48.920 80.654 -6.153 1.00 37.52 287 LYS A O 1
ATOM 2066 N N . PRO A 1 281 ? 48.557 82.275 -7.691 1.00 35.68 288 PRO A N 1
ATOM 2067 C CA . PRO A 1 281 ? 49.987 82.552 -7.876 1.00 34.68 288 PRO A CA 1
ATOM 2068 C C . PRO A 1 281 ? 50.613 83.349 -6.742 1.00 32.62 288 PRO A C 1
ATOM 2069 O O . PRO A 1 281 ? 51.845 83.497 -6.682 1.00 33.46 288 PRO A O 1
ATOM 2073 N N . ASP A 1 282 ? 49.777 83.882 -5.856 1.00 29.32 289 ASP A N 1
ATOM 2074 C CA . ASP A 1 282 ? 50.286 84.646 -4.738 1.00 26.44 289 ASP A CA 1
ATOM 2075 C C . ASP A 1 282 ? 49.319 84.511 -3.560 1.00 23.66 289 ASP A C 1
ATOM 2076 O O . ASP A 1 282 ? 48.302 83.831 -3.670 1.00 22.32 289 ASP A O 1
ATOM 2081 N N . ASP A 1 283 ? 49.650 85.193 -2.468 1.00 19.88 290 ASP A N 1
ATOM 2082 C CA . ASP A 1 283 ? 48.865 85.103 -1.225 1.00 18.69 290 ASP A CA 1
ATOM 2083 C C . ASP A 1 283 ? 47.915 86.254 -1.018 1.00 17.68 290 ASP A C 1
ATOM 2084 O O . ASP A 1 283 ? 47.485 86.516 0.103 1.00 18.06 290 ASP A O 1
ATOM 2089 N N . SER A 1 284 ? 47.570 86.971 -2.078 1.00 16.77 291 SER A N 1
ATOM 2090 C CA A SER A 1 284 ? 46.665 88.105 -1.960 0.50 17.50 291 SER A CA 1
ATOM 2091 C CA B SER A 1 284 ? 46.671 88.105 -1.949 0.50 16.79 291 SER A CA 1
ATOM 2092 C C . SER A 1 284 ? 45.229 87.679 -1.696 1.00 16.58 291 SER A C 1
ATOM 2093 O O . SER A 1 284 ? 44.768 86.619 -2.144 1.00 18.19 291 SER A O 1
ATOM 2098 N N . TYR A 1 285 ? 44.507 88.528 -0.990 1.00 15.55 292 TYR A N 1
ATOM 2099 C CA . TYR A 1 285 ? 43.114 88.322 -0.679 1.00 15.78 292 TYR A CA 1
ATOM 2100 C C . TYR A 1 285 ? 42.235 88.571 -1.878 1.00 16.76 292 TYR A C 1
ATOM 2101 O O . TYR A 1 285 ? 42.424 89.549 -2.627 1.00 18.35 292 TYR A O 1
ATOM 2110 N N . ASP A 1 286 ? 41.264 87.685 -2.033 1.00 18.97 293 ASP A N 1
ATOM 2111 C CA A ASP A 1 286 ? 40.186 87.789 -2.998 0.50 19.42 293 ASP A CA 1
ATOM 2112 C CA B ASP A 1 286 ? 40.137 87.986 -2.914 0.50 20.50 293 ASP A CA 1
ATOM 2113 C C . ASP A 1 286 ? 38.855 87.489 -2.280 1.00 19.61 293 ASP A C 1
ATOM 2114 O O . ASP A 1 286 ? 38.805 86.463 -1.636 1.00 18.76 293 ASP A O 1
ATOM 2123 N N . ASP A 1 287 ? 37.801 88.295 -2.439 1.00 20.68 294 ASP A N 1
ATOM 2124 C CA . ASP A 1 287 ? 36.507 88.049 -1.752 1.00 22.30 294 ASP A CA 1
ATOM 2125 C C . ASP A 1 287 ? 35.875 86.681 -2.018 1.00 23.60 294 ASP A C 1
ATOM 2126 O O . ASP A 1 287 ? 35.120 86.208 -1.184 1.00 24.44 294 ASP A O 1
ATOM 2131 N N . ILE A 1 288 ? 36.126 86.060 -3.154 1.00 23.53 295 ILE A N 1
ATOM 2132 C CA . ILE A 1 288 ? 35.534 84.737 -3.402 1.00 24.52 295 ILE A CA 1
ATOM 2133 C C . ILE A 1 288 ? 36.490 83.628 -3.033 1.00 22.74 295 ILE A C 1
ATOM 2134 O O . ILE A 1 288 ? 36.144 82.702 -2.300 1.00 23.13 295 ILE A O 1
ATOM 2139 N N . SER A 1 289 ? 37.727 83.713 -3.478 1.00 22.13 296 SER A N 1
ATOM 2140 C CA . SER A 1 289 ? 38.576 82.598 -3.210 1.00 21.74 296 SER A CA 1
ATOM 2141 C C . SER A 1 289 ? 38.979 82.499 -1.721 1.00 20.14 296 SER A C 1
ATOM 2142 O O . SER A 1 289 ? 39.070 81.425 -1.177 1.00 20.69 296 SER A O 1
ATOM 2145 N N . SER A 1 290 ? 39.174 83.635 -1.058 1.00 17.62 297 SER A N 1
ATOM 2146 C CA . SER A 1 290 ? 39.728 83.617 0.286 1.00 17.33 297 SER A CA 1
ATOM 2147 C C . SER A 1 290 ? 38.696 83.223 1.349 1.00 16.56 297 SER A C 1
ATOM 2148 O O . SER A 1 290 ? 39.080 82.784 2.437 1.00 17.80 297 SER A O 1
ATOM 2151 N N . VAL A 1 291 ? 37.399 83.263 1.038 1.00 16.59 298 VAL A N 1
ATOM 2152 C CA . VAL A 1 291 ? 36.360 82.734 1.947 1.00 17.54 298 VAL A CA 1
ATOM 2153 C C . VAL A 1 291 ? 36.079 81.232 1.791 1.00 16.45 298 VAL A C 1
ATOM 2154 O O . VAL A 1 291 ? 35.386 80.646 2.666 1.00 17.78 298 VAL A O 1
ATOM 2158 N N . ARG A 1 292 ? 36.641 80.583 0.790 1.00 17.09 299 ARG A N 1
ATOM 2159 C CA . ARG A 1 292 ? 36.437 79.139 0.607 1.00 18.32 299 ARG A CA 1
ATOM 2160 C C . ARG A 1 292 ? 36.909 78.370 1.890 1.00 18.50 299 ARG A C 1
ATOM 2161 O O . ARG A 1 292 ? 36.340 77.327 2.262 1.00 20.32 299 ARG A O 1
ATOM 2169 N N . SER A 1 293 ? 37.915 78.904 2.595 1.00 16.73 300 SER A N 1
ATOM 2170 C CA . SER A 1 293 ? 38.421 78.330 3.871 1.00 15.37 300 SER A CA 1
ATOM 2171 C C . SER A 1 293 ? 37.395 78.087 4.946 1.00 13.99 300 SER A C 1
ATOM 2172 O O . SER A 1 293 ? 37.591 77.255 5.833 1.00 13.24 300 SER A O 1
ATOM 2175 N N . VAL A 1 294 ? 36.312 78.854 4.932 1.00 13.64 301 VAL A N 1
ATOM 2176 C CA . VAL A 1 294 ? 35.300 78.731 5.976 1.00 12.29 301 VAL A CA 1
ATOM 2177 C C . VAL A 1 294 ? 34.715 77.324 6.038 1.00 10.28 301 VAL A C 1
ATOM 2178 O O . VAL A 1 294 ? 34.442 76.821 7.113 1.00 10.53 301 VAL A O 1
ATOM 2182 N N . SER A 1 295 ? 34.530 76.676 4.899 1.00 11.65 302 SER A N 1
ATOM 2183 C CA . SER A 1 295 ? 34.000 75.318 4.951 1.00 12.61 302 SER A CA 1
ATOM 2184 C C . SER A 1 295 ? 34.987 74.408 5.680 1.00 10.72 302 SER A C 1
ATOM 2185 O O . SER A 1 295 ? 34.578 73.546 6.445 1.00 10.42 302 SER A O 1
ATOM 2188 N N . SER A 1 296 ? 36.296 74.616 5.477 1.00 10.13 303 SER A N 1
ATOM 2189 C CA . SER A 1 296 ? 37.332 73.856 6.167 1.00 10.85 303 SER A CA 1
ATOM 2190 C C . SER A 1 296 ? 37.282 74.128 7.652 1.00 9.00 303 SER A C 1
ATOM 2191 O O . SER A 1 296 ? 37.441 73.212 8.456 1.00 8.87 303 SER A O 1
ATOM 2194 N N . PHE A 1 297 ? 37.099 75.383 8.069 1.00 8.58 304 PHE A N 1
ATOM 2195 C CA . PHE A 1 297 ? 36.962 75.661 9.496 1.00 8.46 304 PHE A CA 1
ATOM 2196 C C . PHE A 1 297 ? 35.896 74.746 10.090 1.00 7.64 304 PHE A C 1
ATOM 2197 O O . PHE A 1 297 ? 36.102 74.106 11.131 1.00 8.00 304 PHE A O 1
ATOM 2205 N N . ASN A 1 298 ? 34.716 74.707 9.478 1.00 7.83 305 ASN A N 1
ATOM 2206 C CA . ASN A 1 298 ? 33.650 73.848 9.974 1.00 8.42 305 ASN A CA 1
ATOM 2207 C C . ASN A 1 298 ? 34.004 72.371 9.948 1.00 8.10 305 ASN A C 1
ATOM 2208 O O . ASN A 1 298 ? 33.764 71.629 10.907 1.00 9.38 305 ASN A O 1
ATOM 2213 N N . HIS A 1 299 ? 34.586 71.896 8.844 1.00 8.01 306 HIS A N 1
ATOM 2214 C CA . HIS A 1 299 ? 34.857 70.467 8.784 1.00 8.83 306 HIS A CA 1
ATOM 2215 C C . HIS A 1 299 ? 35.847 70.001 9.853 1.00 8.59 306 HIS A C 1
ATOM 2216 O O . HIS A 1 299 ? 35.706 68.916 10.442 1.00 9.39 306 HIS A O 1
ATOM 2223 N N . PHE A 1 300 ? 36.866 70.803 10.126 1.00 7.84 307 PHE A N 1
ATOM 2224 C CA . PHE A 1 300 ? 37.837 70.474 11.150 1.00 8.32 307 PHE A CA 1
ATOM 2225 C C . PHE A 1 300 ? 37.267 70.663 12.566 1.00 7.93 307 PHE A C 1
ATOM 2226 O O . PHE A 1 300 ? 37.620 69.931 13.475 1.00 7.84 307 PHE A O 1
ATOM 2234 N N . LEU A 1 301 ? 36.393 71.642 12.737 1.00 7.52 308 LEU A N 1
ATOM 2235 C CA . LEU A 1 301 ? 35.896 71.999 14.051 1.00 7.38 308 LEU A CA 1
ATOM 2236 C C . LEU A 1 301 ? 35.263 70.816 14.756 1.00 7.30 308 LEU A C 1
ATOM 2237 O O . LEU A 1 301 ? 35.462 70.620 15.941 1.00 7.57 308 LEU A O 1
ATOM 2242 N N . PHE A 1 302 ? 34.479 70.031 14.041 1.00 7.72 309 PHE A N 1
ATOM 2243 C CA . PHE A 1 302 ? 33.749 68.953 14.700 1.00 7.91 309 PHE A CA 1
ATOM 2244 C C . PHE A 1 302 ? 34.707 67.881 15.217 1.00 8.45 309 PHE A C 1
ATOM 2245 O O . PHE A 1 302 ? 34.503 67.351 16.324 1.00 9.54 309 PHE A O 1
ATOM 2253 N N . ASN A 1 303 ? 35.763 67.561 14.459 1.00 7.92 310 ASN A N 1
ATOM 2254 C CA . ASN A 1 303 ? 36.865 66.669 14.888 1.00 8.55 310 ASN A CA 1
ATOM 2255 C C . ASN A 1 303 ? 37.412 67.203 16.199 1.00 7.19 310 ASN A C 1
ATOM 2256 O O . ASN A 1 303 ? 37.553 66.496 17.203 1.00 7.02 310 ASN A O 1
ATOM 2261 N N . LEU A 1 304 ? 37.770 68.484 16.195 1.00 6.87 311 LEU A N 1
ATOM 2262 C CA . LEU A 1 304 ? 38.466 69.055 17.339 1.00 6.82 311 LEU A CA 1
ATOM 2263 C C . LEU A 1 304 ? 37.564 69.199 18.553 1.00 6.21 311 LEU A C 1
ATOM 2264 O O . LEU A 1 304 ? 38.036 69.065 19.682 1.00 6.48 311 LEU A O 1
ATOM 2269 N N . MET A 1 305 ? 36.257 69.430 18.375 1.00 6.25 312 MET A N 1
ATOM 2270 C CA . MET A 1 305 ? 35.321 69.422 19.497 1.00 6.45 312 MET A CA 1
ATOM 2271 C C . MET A 1 305 ? 35.327 68.097 20.238 1.00 6.38 312 MET A C 1
ATOM 2272 O O . MET A 1 305 ? 35.269 68.054 21.473 1.00 7.23 312 MET A O 1
ATOM 2277 N N . GLU A 1 306 ? 35.435 67.001 19.484 1.00 6.68 313 GLU A N 1
ATOM 2278 C CA . GLU A 1 306 ? 35.483 65.654 20.051 1.00 6.40 313 GLU A CA 1
ATOM 2279 C C . GLU A 1 306 ? 36.815 65.341 20.723 1.00 6.41 313 GLU A C 1
ATOM 2280 O O . GLU A 1 306 ? 36.940 64.251 21.308 1.00 7.91 313 GLU A O 1
ATOM 2286 N N . ARG A 1 307 ? 37.755 66.264 20.735 1.00 6.40 314 ARG A N 1
ATOM 2287 C CA . ARG A 1 307 ? 39.034 66.106 21.400 1.00 6.46 314 ARG A CA 1
ATOM 2288 C C . ARG A 1 307 ? 39.223 67.103 22.561 1.00 6.14 314 ARG A C 1
ATOM 2289 O O . ARG A 1 307 ? 40.343 67.309 23.036 1.00 7.19 314 ARG A O 1
ATOM 2297 N N . GLN A 1 308 ? 38.143 67.755 23.004 1.00 6.50 315 GLN A N 1
ATOM 2298 C CA . GLN A 1 308 ? 38.312 68.880 23.934 1.00 6.68 315 GLN A CA 1
ATOM 2299 C C . GLN A 1 308 ? 39.122 68.520 25.181 1.00 6.90 315 GLN A C 1
ATOM 2300 O O . GLN A 1 308 ? 39.888 69.337 25.695 1.00 7.46 315 GLN A O 1
ATOM 2306 N N . ASP A 1 309 ? 38.921 67.314 25.691 1.00 6.80 316 ASP A N 1
ATOM 2307 C CA . ASP A 1 309 ? 39.606 66.834 26.873 1.00 7.49 316 ASP A CA 1
ATOM 2308 C C . ASP A 1 309 ? 41.084 66.606 26.672 1.00 8.48 316 ASP A C 1
ATOM 2309 O O . ASP A 1 309 ? 41.812 66.431 27.662 1.00 11.68 316 ASP A O 1
ATOM 2314 N N . ASN A 1 310 ? 41.535 66.582 25.431 1.00 7.05 317 ASN A N 1
ATOM 2315 C CA . ASN A 1 310 ? 42.960 66.508 25.106 1.00 7.85 317 ASN A CA 1
ATOM 2316 C C . ASN A 1 310 ? 43.423 67.621 24.168 1.00 7.83 317 ASN A C 1
ATOM 2317 O O . ASN A 1 310 ? 44.343 67.426 23.374 1.00 8.48 317 ASN A O 1
ATOM 2322 N N . LEU A 1 311 ? 42.807 68.792 24.281 1.00 7.53 318 LEU A N 1
ATOM 2323 C CA . LEU A 1 311 ? 43.080 69.914 23.371 1.00 7.35 318 LEU A CA 1
ATOM 2324 C C . LEU A 1 311 ? 43.309 71.165 24.201 1.00 7.12 318 LEU A C 1
ATOM 2325 O O . LEU A 1 311 ? 42.421 71.633 24.901 1.00 8.23 318 LEU A O 1
ATOM 2330 N N . PHE A 1 312 ? 44.509 71.739 24.099 1.00 6.81 319 PHE A N 1
ATOM 2331 C CA . PHE A 1 312 ? 44.731 73.026 24.725 1.00 6.83 319 PHE A CA 1
ATOM 2332 C C . PHE A 1 312 ? 43.956 74.177 24.069 1.00 7.21 319 PHE A C 1
ATOM 2333 O O . PHE A 1 312 ? 43.331 75.020 24.739 1.00 7.27 319 PHE A O 1
ATOM 2341 N N . ILE A 1 313 ? 44.031 74.218 22.748 1.00 7.00 320 ILE A N 1
ATOM 2342 C CA . ILE A 1 313 ? 43.541 75.344 21.960 1.00 6.62 320 ILE A CA 1
ATOM 2343 C C . ILE A 1 313 ? 43.580 74.939 20.495 1.00 6.94 320 ILE A C 1
ATOM 2344 O O . ILE A 1 313 ? 44.436 74.145 20.105 1.00 6.94 320 ILE A O 1
ATOM 2349 N N . SER A 1 314 ? 42.740 75.572 19.696 1.00 6.77 321 SER A N 1
ATOM 2350 C CA . SER A 1 314 ? 42.770 75.494 18.247 1.00 6.12 321 SER A CA 1
ATOM 2351 C C . SER A 1 314 ? 42.490 76.889 17.708 1.00 5.94 321 SER A C 1
ATOM 2352 O O . SER A 1 314 ? 41.768 77.675 18.339 1.00 7.03 321 SER A O 1
ATOM 2355 N N . ILE A 1 315 ? 43.052 77.202 16.555 1.00 6.77 322 ILE A N 1
ATOM 2356 C CA . ILE A 1 315 ? 42.993 78.547 15.974 1.00 6.82 322 ILE A CA 1
ATOM 2357 C C . ILE A 1 315 ? 42.621 78.469 14.501 1.00 6.92 322 ILE A C 1
ATOM 2358 O O . ILE A 1 315 ? 43.431 78.093 13.655 1.00 7.57 322 ILE A O 1
ATOM 2363 N N . PRO A 1 316 ? 41.380 78.820 14.148 1.00 7.50 323 PRO A N 1
ATOM 2364 C CA . PRO A 1 316 ? 40.993 78.994 12.758 1.00 7.59 323 PRO A CA 1
ATOM 2365 C C . PRO A 1 316 ? 41.942 79.996 12.075 1.00 7.61 323 PRO A C 1
ATOM 2366 O O . PRO A 1 316 ? 42.237 81.041 12.661 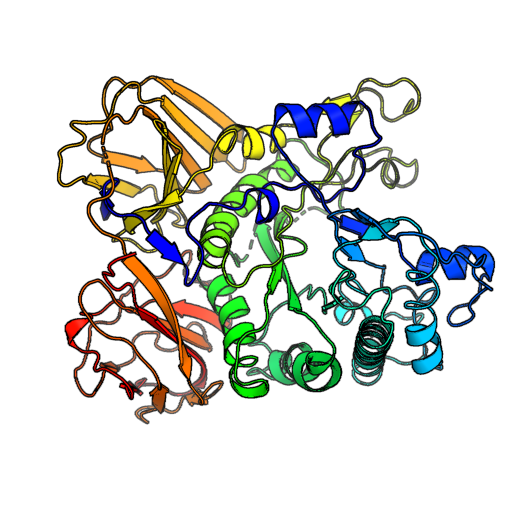1.00 7.94 323 PRO A O 1
ATOM 2370 N N . PHE A 1 317 ? 42.423 79.658 10.884 1.00 7.62 324 PHE A N 1
ATOM 2371 C CA . PHE A 1 317 ? 43.368 80.533 10.211 1.00 7.74 324 PHE A CA 1
ATOM 2372 C C . PHE A 1 317 ? 42.666 81.650 9.460 1.00 7.86 324 PHE A C 1
ATOM 2373 O O . PHE A 1 317 ? 42.533 81.614 8.230 1.00 8.38 324 PHE A O 1
ATOM 2381 N N . VAL A 1 318 ? 42.212 82.617 10.241 1.00 8.03 325 VAL A N 1
ATOM 2382 C CA . VAL A 1 318 ? 41.581 83.849 9.804 1.00 7.84 325 VAL A CA 1
ATOM 2383 C C . VAL A 1 318 ? 42.106 84.868 10.827 1.00 8.27 325 VAL A C 1
ATOM 2384 O O . VAL A 1 318 ? 42.040 84.621 12.048 1.00 7.95 325 VAL A O 1
ATOM 2388 N N . SER A 1 319 ? 42.687 85.965 10.348 1.00 8.49 326 SER A N 1
ATOM 2389 C CA . SER A 1 319 ? 43.403 86.870 11.202 1.00 8.91 326 SER A CA 1
ATOM 2390 C C . SER A 1 319 ? 42.671 88.172 11.493 1.00 8.78 326 SER A C 1
ATOM 2391 O O . SER A 1 319 ? 41.745 88.192 12.303 1.00 9.67 326 SER A O 1
ATOM 2394 N N . ASP A 1 320 ? 43.124 89.270 10.888 1.00 9.37 327 ASP A N 1
ATOM 2395 C CA . ASP A 1 320 ? 42.782 90.593 11.365 1.00 9.99 327 ASP A CA 1
ATOM 2396 C C . ASP A 1 320 ? 42.912 91.582 10.214 1.00 9.58 327 ASP A C 1
ATOM 2397 O O . ASP A 1 320 ? 42.509 91.275 9.064 1.00 10.75 327 ASP A O 1
ATOM 2402 N N . LYS A 1 321 ? 43.439 92.780 10.460 1.00 10.13 328 LYS A N 1
ATOM 2403 C CA . LYS A 1 321 ? 43.674 93.710 9.350 1.00 10.43 328 LYS A CA 1
ATOM 2404 C C . LYS A 1 321 ? 44.930 93.374 8.568 1.00 11.17 328 LYS A C 1
ATOM 2405 O O . LYS A 1 321 ? 45.117 93.854 7.464 1.00 12.52 328 LYS A O 1
ATOM 2411 N N . ALA A 1 322 ? 45.824 92.600 9.175 1.00 11.36 329 ALA A N 1
ATOM 2412 C CA . ALA A 1 322 ? 47.086 92.161 8.553 1.00 12.05 329 ALA A CA 1
ATOM 2413 C C . ALA A 1 322 ? 47.766 93.274 7.753 1.00 13.07 329 ALA A C 1
ATOM 2414 O O . ALA A 1 322 ? 48.141 93.132 6.578 1.00 13.37 329 ALA A O 1
ATOM 2416 N N . GLU A 1 323 ? 47.963 94.400 8.435 1.00 13.27 330 GLU A N 1
ATOM 2417 C CA . GLU A 1 323 ? 48.429 95.615 7.729 1.00 14.50 330 GLU A CA 1
ATOM 2418 C C . GLU A 1 323 ? 49.815 95.457 7.180 1.00 14.61 330 GLU A C 1
ATOM 2419 O O . GLU A 1 323 ? 50.153 96.126 6.207 1.00 16.23 330 GLU A O 1
ATOM 2425 N N . TRP A 1 324 ? 50.623 94.624 7.826 1.00 14.54 331 TRP A N 1
ATOM 2426 C CA . TRP A 1 324 ? 51.978 94.309 7.366 1.00 14.70 331 TRP A CA 1
ATOM 2427 C C . TRP A 1 324 ? 52.028 93.877 5.891 1.00 14.88 331 TRP A C 1
ATOM 2428 O O . TRP A 1 324 ? 53.077 94.043 5.242 1.00 16.95 331 TRP A O 1
ATOM 2439 N N . HIS A 1 325 ? 50.941 93.328 5.356 1.00 14.71 332 HIS A N 1
ATOM 2440 C CA . HIS A 1 325 ? 50.924 92.826 3.974 1.00 14.62 332 HIS A CA 1
ATOM 2441 C C . HIS A 1 325 ? 50.672 93.938 2.961 1.00 15.91 332 HIS A C 1
ATOM 2442 O O . HIS A 1 325 ? 50.916 93.760 1.754 1.00 16.38 332 HIS A O 1
ATOM 2449 N N . ILE A 1 326 ? 50.090 95.037 3.440 1.00 15.76 333 ILE A N 1
ATOM 2450 C CA . ILE A 1 326 ? 49.499 96.042 2.549 1.00 16.82 333 ILE A CA 1
ATOM 2451 C C . ILE A 1 326 ? 50.602 97.042 2.169 1.00 18.54 333 ILE A C 1
ATOM 2452 O O . ILE A 1 326 ? 50.772 98.064 2.815 1.00 19.97 333 ILE A O 1
ATOM 2457 N N . THR A 1 327 ? 51.373 96.671 1.167 1.00 19.75 334 THR A N 1
ATOM 2458 C CA . THR A 1 327 ? 52.594 97.398 0.831 1.00 21.31 334 THR A CA 1
ATOM 2459 C C . THR A 1 327 ? 52.611 97.638 -0.667 1.00 22.69 334 THR A C 1
ATOM 2460 O O . THR A 1 327 ? 51.917 96.968 -1.428 1.00 22.58 334 THR A O 1
ATOM 2464 N N . ALA A 1 328 ? 53.469 98.573 -1.093 1.00 24.31 335 ALA A N 1
ATOM 2465 C CA . ALA A 1 328 ? 53.729 98.795 -2.515 1.00 25.33 335 ALA A CA 1
ATOM 2466 C C . ALA A 1 328 ? 54.172 97.520 -3.206 1.00 25.27 335 ALA A C 1
ATOM 2467 O O . ALA A 1 328 ? 53.678 97.205 -4.298 1.00 25.67 335 ALA A O 1
ATOM 2469 N N . ALA A 1 329 ? 55.063 96.759 -2.557 1.00 25.44 336 ALA A N 1
ATOM 2470 C CA . ALA A 1 329 ? 55.572 95.511 -3.126 1.00 25.77 336 ALA A CA 1
ATOM 2471 C C . ALA A 1 329 ? 54.470 94.462 -3.373 1.00 25.87 336 ALA A C 1
ATOM 2472 O O . ALA A 1 329 ? 54.586 93.622 -4.251 1.00 26.97 336 ALA A O 1
ATOM 2474 N N . ASN A 1 330 ? 53.392 94.523 -2.595 1.00 24.54 337 ASN A N 1
ATOM 2475 C CA . ASN A 1 330 ? 52.241 93.647 -2.796 1.00 23.83 337 ASN A CA 1
ATOM 2476 C C . ASN A 1 330 ? 51.067 94.326 -3.508 1.00 23.52 337 ASN A C 1
ATOM 2477 O O . ASN A 1 330 ? 49.930 93.831 -3.504 1.00 22.72 337 ASN A O 1
ATOM 2482 N N . ASN A 1 331 ? 51.348 95.465 -4.152 1.00 23.97 338 ASN A N 1
ATOM 2483 C CA . ASN A 1 331 ? 50.328 96.213 -4.870 1.00 24.73 338 ASN A CA 1
ATOM 2484 C C . ASN A 1 331 ? 49.171 96.582 -3.941 1.00 22.90 338 ASN A C 1
ATOM 2485 O O . ASN A 1 331 ? 48.017 96.664 -4.369 1.00 22.38 338 ASN A O 1
ATOM 2490 N N . TYR A 1 332 ? 49.496 96.780 -2.666 1.00 22.55 339 TYR A N 1
ATOM 2491 C CA . TYR A 1 332 ? 48.512 97.187 -1.634 1.00 22.09 339 TYR A CA 1
ATOM 2492 C C . TYR A 1 332 ? 47.363 96.189 -1.414 1.00 20.60 339 TYR A C 1
ATOM 2493 O O . TYR A 1 332 ? 46.302 96.556 -0.903 1.00 20.62 339 TYR A O 1
ATOM 2502 N N . THR A 1 333 ? 47.597 94.933 -1.782 1.00 19.13 340 THR A N 1
ATOM 2503 C CA . THR A 1 333 ? 46.644 93.900 -1.506 1.00 18.23 340 THR A CA 1
ATOM 2504 C C . THR A 1 333 ? 46.704 93.490 -0.029 1.00 16.56 340 THR A C 1
ATOM 2505 O O . THR A 1 333 ? 47.725 93.625 0.647 1.00 15.83 340 THR A O 1
ATOM 2509 N N . SER A 1 334 ? 45.572 92.968 0.429 1.00 15.27 341 SER A N 1
ATOM 2510 C CA . SER A 1 334 ? 45.479 92.348 1.752 1.00 14.15 341 SER A CA 1
ATOM 2511 C C . SER A 1 334 ? 45.953 90.897 1.668 1.00 13.92 341 SER A C 1
ATOM 2512 O O . SER A 1 334 ? 45.993 90.291 0.588 1.00 15.02 341 SER A O 1
ATOM 2515 N N . TYR A 1 335 ? 46.350 90.367 2.817 1.00 12.67 342 TYR A N 1
ATOM 2516 C CA . TYR A 1 335 ? 46.725 88.953 2.946 1.00 12.66 342 TYR A CA 1
ATOM 2517 C C . TYR A 1 335 ? 45.460 88.097 2.883 1.00 12.67 342 TYR A C 1
ATOM 2518 O O . TYR A 1 335 ? 44.428 88.472 3.408 1.00 12.35 342 TYR A O 1
ATOM 2527 N N . SER A 1 336 ? 45.590 86.923 2.263 1.00 12.89 343 SER A N 1
ATOM 2528 C CA . SER A 1 336 ? 44.464 86.006 2.093 1.00 12.05 343 SER A CA 1
ATOM 2529 C C . SER A 1 336 ? 43.728 85.682 3.381 1.00 11.33 343 SER A C 1
ATOM 2530 O O . SER A 1 336 ? 42.518 85.495 3.358 1.00 11.27 343 SER A O 1
ATOM 2533 N N . ALA A 1 337 ? 44.445 85.588 4.501 1.00 10.36 344 ALA A N 1
ATOM 2534 C CA . ALA A 1 337 ? 43.808 85.199 5.770 1.00 10.55 344 ALA A CA 1
ATOM 2535 C C . ALA A 1 337 ? 43.094 86.362 6.471 1.00 9.56 344 ALA A C 1
ATOM 2536 O O . ALA A 1 337 ? 42.437 86.125 7.494 1.00 9.55 344 ALA A O 1
ATOM 2538 N N . ALA A 1 338 ? 43.224 87.596 5.966 1.00 10.06 345 ALA A N 1
ATOM 2539 C CA . ALA A 1 338 ? 42.664 88.749 6.636 1.00 9.55 345 ALA A CA 1
ATOM 2540 C C . ALA A 1 338 ? 41.170 88.591 6.906 1.00 9.42 345 ALA A C 1
ATOM 2541 O O . ALA A 1 338 ? 40.451 88.010 6.112 1.00 9.81 345 ALA A O 1
ATOM 2543 N N . LEU A 1 339 ? 40.738 89.231 7.990 1.00 9.16 346 LEU A N 1
ATOM 2544 C CA . LEU A 1 339 ? 39.338 89.336 8.402 1.00 9.50 346 LEU A CA 1
ATOM 2545 C C . LEU A 1 339 ? 38.708 90.690 8.020 1.00 9.00 346 LEU A C 1
ATOM 2546 O O . LEU A 1 339 ? 37.507 90.775 7.805 1.00 10.84 346 LEU A O 1
ATOM 2551 N N . PHE A 1 340 ? 39.530 91.737 8.019 1.00 10.31 347 PHE A N 1
ATOM 2552 C CA . PHE A 1 340 ? 39.117 93.116 7.680 1.00 10.98 347 PHE A CA 1
ATOM 2553 C C . PHE A 1 340 ? 39.894 93.562 6.451 1.00 11.65 347 PHE A C 1
ATOM 2554 O O . PHE A 1 340 ? 41.098 93.324 6.360 1.00 12.47 347 PHE A O 1
ATOM 2562 N N . ILE A 1 341 ? 39.213 94.286 5.564 1.00 12.46 348 ILE A N 1
ATOM 2563 C CA . ILE A 1 341 ? 39.761 94.755 4.298 1.00 13.58 348 ILE A CA 1
ATOM 2564 C C . ILE A 1 341 ? 39.558 96.266 4.291 1.00 14.65 348 ILE A C 1
ATOM 2565 O O . ILE A 1 341 ? 38.454 96.732 4.555 1.00 15.30 348 ILE A O 1
ATOM 2570 N N . PRO A 1 342 ? 40.619 97.022 3.992 1.00 14.82 349 PRO A N 1
ATOM 2571 C CA . PRO A 1 342 ? 40.460 98.486 4.031 1.00 16.53 349 PRO A CA 1
ATOM 2572 C C . PRO A 1 342 ? 39.752 98.979 2.789 1.00 18.11 349 PRO A C 1
ATOM 2573 O O . PRO A 1 342 ? 40.058 98.541 1.690 1.00 18.55 349 PRO A O 1
ATOM 2577 N N . ASP A 1 343 ? 38.852 99.941 2.981 1.00 20.66 350 ASP A N 1
ATOM 2578 C CA . ASP A 1 343 ? 38.179 100.571 1.858 1.00 23.08 350 ASP A CA 1
ATOM 2579 C C . ASP A 1 343 ? 39.161 101.337 0.954 1.00 23.95 350 ASP A C 1
ATOM 2580 O O . ASP A 1 343 ? 39.017 101.303 -0.265 1.00 25.60 350 ASP A O 1
ATOM 2585 N N . ASN A 1 344 ? 40.167 101.968 1.549 1.00 23.93 351 ASN A N 1
ATOM 2586 C CA . ASN A 1 344 ? 41.237 102.651 0.820 1.00 25.22 351 ASN A CA 1
ATOM 2587 C C . ASN A 1 344 ? 42.635 102.164 1.257 1.00 23.97 351 ASN A C 1
ATOM 2588 O O . ASN A 1 344 ? 43.205 102.672 2.198 1.00 22.93 351 ASN A O 1
ATOM 2593 N N . PRO A 1 345 ? 43.193 101.166 0.561 1.00 23.74 352 PRO A N 1
ATOM 2594 C CA . PRO A 1 345 ? 44.467 100.564 0.952 1.00 25.27 352 PRO A CA 1
ATOM 2595 C C . PRO A 1 345 ? 45.680 101.509 0.929 1.00 26.27 352 PRO A C 1
ATOM 2596 O O . PRO A 1 345 ? 46.702 101.234 1.555 1.00 25.77 352 PRO A O 1
ATOM 2600 N N . GLN A 1 346 ? 45.570 102.628 0.214 1.00 28.58 353 GLN A N 1
ATOM 2601 C CA . GLN A 1 346 ? 46.676 103.588 0.143 1.00 30.55 353 GLN A CA 1
ATOM 2602 C C . GLN A 1 346 ? 46.535 104.726 1.148 1.00 30.94 353 GLN A C 1
ATOM 2603 O O . GLN A 1 346 ? 47.352 105.654 1.145 1.00 31.28 353 GLN A O 1
ATOM 2609 N N . ASN A 1 347 ? 45.508 104.684 1.996 1.00 30.19 354 ASN A N 1
ATOM 2610 C CA . ASN A 1 347 ? 45.419 105.583 3.146 1.00 30.54 354 ASN A CA 1
ATOM 2611 C C . ASN A 1 347 ? 45.028 104.808 4.398 1.00 29.96 354 ASN A C 1
ATOM 2612 O O . ASN A 1 347 ? 43.921 104.930 4.907 1.00 28.59 354 ASN A O 1
ATOM 2617 N N . LEU A 1 348 ? 45.972 104.034 4.905 1.00 29.78 355 LEU A N 1
ATOM 2618 C CA . LEU A 1 348 ? 45.671 103.142 6.022 1.00 29.75 355 LEU A CA 1
ATOM 2619 C C . LEU A 1 348 ? 45.398 103.884 7.323 1.00 30.46 355 LEU A C 1
ATOM 2620 O O . LEU A 1 348 ? 44.692 103.375 8.192 1.00 29.72 355 LEU A O 1
ATOM 2625 N N . LYS A 1 349 ? 45.934 105.098 7.444 1.00 30.93 356 LYS A N 1
ATOM 2626 C CA . LYS A 1 349 ? 45.727 105.918 8.638 1.00 31.27 356 LYS A CA 1
ATOM 2627 C C . LYS A 1 349 ? 44.265 106.337 8.785 1.00 31.21 356 LYS A C 1
ATOM 2628 O O . LYS A 1 349 ? 43.733 106.371 9.895 1.00 31.98 356 LYS A O 1
ATOM 2630 N N . ASN A 1 350 ? 43.607 106.632 7.668 1.00 31.28 357 ASN A N 1
ATOM 2631 C CA . ASN A 1 350 ? 42.249 107.179 7.695 1.00 31.45 357 ASN A CA 1
ATOM 2632 C C . ASN A 1 350 ? 41.139 106.275 7.178 1.00 30.07 357 ASN A C 1
ATOM 2633 O O . ASN A 1 350 ? 39.955 106.595 7.344 1.00 30.15 357 ASN A O 1
ATOM 2638 N N . THR A 1 351 ? 41.503 105.156 6.547 1.00 27.32 358 THR A N 1
ATOM 2639 C CA . THR A 1 351 ? 40.504 104.329 5.865 1.00 25.34 358 THR A CA 1
ATOM 2640 C C . THR A 1 351 ? 39.503 103.711 6.831 1.00 23.75 358 THR A C 1
ATOM 2641 O O . THR A 1 351 ? 39.834 103.431 7.976 1.00 23.84 358 THR A O 1
ATOM 2645 N N . THR A 1 352 ? 38.275 103.534 6.368 1.00 23.51 359 THR A N 1
ATOM 2646 C CA . THR A 1 352 ? 37.351 102.635 7.042 1.00 23.32 359 THR A CA 1
ATOM 2647 C C . THR A 1 352 ? 37.736 101.177 6.666 1.00 21.75 359 THR A C 1
ATOM 2648 O O . THR A 1 352 ? 38.385 100.926 5.670 1.00 20.79 359 THR A O 1
ATOM 2652 N N . TRP A 1 353 ? 37.290 100.246 7.498 1.00 20.06 360 TRP A N 1
ATOM 2653 C CA . TRP A 1 353 ? 37.619 98.831 7.353 1.00 18.86 360 TRP A CA 1
ATOM 2654 C C . TRP A 1 353 ? 36.351 98.024 7.290 1.00 18.89 360 TRP A C 1
ATOM 2655 O O . TRP A 1 353 ? 35.414 98.276 8.050 1.00 21.66 360 TRP A O 1
ATOM 2666 N N . ARG A 1 354 ? 36.333 97.062 6.379 1.00 17.71 361 ARG A N 1
ATOM 2667 C CA . ARG A 1 354 ? 35.181 96.212 6.118 1.00 17.30 361 ARG A CA 1
ATOM 2668 C C . ARG A 1 354 ? 35.463 94.818 6.700 1.00 14.71 361 ARG A C 1
ATOM 2669 O O . ARG A 1 354 ? 36.452 94.174 6.363 1.00 14.01 361 ARG A O 1
ATOM 2677 N N . LEU A 1 355 ? 34.572 94.359 7.554 1.00 13.90 362 LEU A N 1
ATOM 2678 C CA . LEU A 1 355 ? 34.562 92.968 8.025 1.00 13.06 362 LEU A CA 1
ATOM 2679 C C . LEU A 1 355 ? 34.065 92.056 6.903 1.00 12.89 362 LEU A C 1
ATOM 2680 O O . LEU A 1 355 ? 32.937 92.220 6.449 1.00 13.86 362 LEU A O 1
ATOM 2685 N N . ASN A 1 356 ? 34.902 91.127 6.429 1.00 11.28 363 ASN A N 1
ATOM 2686 C CA . ASN A 1 356 ? 34.529 90.272 5.301 1.00 11.59 363 ASN A CA 1
ATOM 2687 C C . ASN A 1 356 ? 33.622 89.098 5.712 1.00 10.85 363 ASN A C 1
ATOM 2688 O O . ASN A 1 356 ? 33.295 88.932 6.894 1.00 11.07 363 ASN A O 1
ATOM 2693 N N . ASP A 1 357 ? 33.206 88.293 4.734 1.00 11.52 364 ASP A N 1
ATOM 2694 C CA . ASP A 1 357 ? 32.199 87.271 4.979 1.00 11.33 364 ASP A CA 1
ATOM 2695 C C . ASP A 1 357 ? 32.709 86.106 5.828 1.00 9.84 364 ASP A C 1
ATOM 2696 O O . ASP A 1 357 ? 31.887 85.257 6.207 1.00 10.84 364 ASP A O 1
ATOM 2701 N N . LYS A 1 358 ? 34.007 86.063 6.150 1.00 9.84 365 LYS A N 1
ATOM 2702 C CA . LYS A 1 358 ? 34.465 85.108 7.158 1.00 8.54 365 LYS A CA 1
ATOM 2703 C C . LYS A 1 358 ? 33.758 85.311 8.498 1.00 8.62 365 LYS A C 1
ATOM 2704 O O . LYS A 1 358 ? 33.677 84.377 9.310 1.00 9.16 365 LYS A O 1
ATOM 2710 N N . LYS A 1 359 ? 33.210 86.497 8.736 1.00 9.34 366 LYS A N 1
ATOM 2711 C CA . LYS A 1 359 ? 32.416 86.741 9.916 1.00 9.50 366 LYS A CA 1
ATOM 2712 C C . LYS A 1 359 ? 31.315 85.703 10.103 1.00 9.34 366 LYS A C 1
ATOM 2713 O O . LYS A 1 359 ? 30.934 85.423 11.237 1.00 9.64 366 LYS A O 1
ATOM 2719 N N . TYR A 1 360 ? 30.786 85.154 9.008 1.00 9.52 367 TYR A N 1
ATOM 2720 C CA . TYR A 1 360 ? 29.654 84.226 9.115 1.00 9.68 367 TYR A CA 1
ATOM 2721 C C . TYR A 1 360 ? 30.036 82.918 9.792 1.00 9.43 367 TYR A C 1
ATOM 2722 O O . TYR A 1 360 ? 29.161 82.282 10.359 1.00 9.58 367 TYR A O 1
ATOM 2731 N N . PHE A 1 361 ? 31.307 82.527 9.777 1.00 8.47 368 PHE A N 1
ATOM 2732 C CA . PHE A 1 361 ? 31.704 81.375 10.570 1.00 7.78 368 PHE A CA 1
ATOM 2733 C C . PHE A 1 361 ? 31.401 81.614 12.034 1.00 7.93 368 PHE A C 1
ATOM 2734 O O . PHE A 1 361 ? 30.856 80.764 12.736 1.00 7.90 368 PHE A O 1
ATOM 2742 N N . PHE A 1 362 ? 31.756 82.808 12.513 1.00 8.34 369 PHE A N 1
ATOM 2743 C CA . PHE A 1 362 ? 31.516 83.169 13.897 1.00 8.88 369 PHE A CA 1
ATOM 2744 C C . PHE A 1 362 ? 30.029 83.451 14.174 1.00 8.82 369 PHE A C 1
ATOM 2745 O O . PHE A 1 362 ? 29.520 83.142 15.244 1.00 8.85 369 PHE A O 1
ATOM 2753 N N . GLU A 1 363 ? 29.321 84.012 13.207 1.00 9.20 370 GLU A N 1
ATOM 2754 C CA . GLU A 1 363 ? 27.867 84.196 13.362 1.00 9.75 370 GLU A CA 1
ATOM 2755 C C . GLU A 1 363 ? 27.177 82.840 13.571 1.00 9.40 370 GLU A C 1
ATOM 2756 O O . GLU A 1 363 ? 26.343 82.687 14.464 1.00 9.84 370 GLU A O 1
ATOM 2762 N N . LEU A 1 364 ? 27.576 81.844 12.782 1.00 8.73 371 LEU A N 1
ATOM 2763 C CA . LEU A 1 364 ? 26.948 80.544 12.834 1.00 8.41 371 LEU A CA 1
ATOM 2764 C C . LEU A 1 364 ? 27.029 79.951 14.250 1.00 8.60 371 LEU A C 1
ATOM 2765 O O . LEU A 1 364 ? 26.087 79.291 14.712 1.00 8.84 371 LEU A O 1
ATOM 2770 N N . TRP A 1 365 ? 28.175 80.140 14.892 1.00 8.28 372 TRP A N 1
ATOM 2771 C CA . TRP A 1 365 ? 28.449 79.575 16.196 1.00 8.31 372 TRP A CA 1
ATOM 2772 C C . TRP A 1 365 ? 28.204 80.518 17.356 1.00 8.75 372 TRP A C 1
ATOM 2773 O O . TRP A 1 365 ? 28.459 80.192 18.505 1.00 8.53 372 TRP A O 1
ATOM 2784 N N . LYS A 1 366 ? 27.669 81.705 17.087 1.00 9.60 373 LYS A N 1
ATOM 2785 C CA . LYS A 1 366 ? 27.497 82.672 18.163 1.00 10.47 373 LYS A CA 1
ATOM 2786 C C . LYS A 1 366 ? 26.515 82.136 19.208 1.00 9.10 373 LYS A C 1
ATOM 2787 O O . LYS A 1 366 ? 25.508 81.501 18.889 1.00 11.09 373 LYS A O 1
ATOM 2793 N N . ASN A 1 367 ? 26.842 82.361 20.464 1.00 9.59 374 ASN A N 1
ATOM 2794 C CA . ASN A 1 367 ? 26.052 81.901 21.616 1.00 9.73 374 ASN A CA 1
ATOM 2795 C C . ASN A 1 367 ? 26.057 80.422 21.889 1.00 9.25 374 ASN A C 1
ATOM 2796 O O . ASN A 1 367 ? 25.555 79.999 22.916 1.00 11.01 374 ASN A O 1
ATOM 2801 N N . VAL A 1 368 ? 26.664 79.623 21.013 1.00 8.33 375 VAL A N 1
ATOM 2802 C CA . VAL A 1 368 ? 26.675 78.181 21.214 1.00 8.32 375 VAL A CA 1
ATOM 2803 C C . VAL A 1 368 ? 27.607 77.854 22.381 1.00 8.92 375 VAL A C 1
ATOM 2804 O O . VAL A 1 368 ? 28.785 78.178 22.367 1.00 9.41 375 VAL A O 1
ATOM 2808 N N . LYS A 1 369 ? 27.055 77.203 23.368 1.00 8.73 376 LYS A N 1
ATOM 2809 C CA . LYS A 1 369 ? 27.746 76.808 24.590 1.00 9.83 376 LYS A CA 1
ATOM 2810 C C . LYS A 1 369 ? 26.842 75.866 25.385 1.00 9.49 376 LYS A C 1
ATOM 2811 O O . LYS A 1 369 ? 25.689 75.611 24.989 1.00 9.65 376 LYS A O 1
ATOM 2817 N N . GLY A 1 370 ? 27.330 75.408 26.522 1.00 9.00 377 GLY A N 1
ATOM 2818 C CA . GLY A 1 370 ? 26.584 74.525 27.373 1.00 9.42 377 GLY A CA 1
ATOM 2819 C C . GLY A 1 370 ? 27.199 73.173 27.532 1.00 8.56 377 GLY A C 1
ATOM 2820 O O . GLY A 1 370 ? 28.263 72.877 26.972 1.00 9.82 377 GLY A O 1
ATOM 2821 N N . GLU A 1 371 ? 26.525 72.312 28.267 1.00 8.23 378 GLU A N 1
ATOM 2822 C CA . GLU A 1 371 ? 26.964 70.943 28.466 1.00 8.33 378 GLU A CA 1
ATOM 2823 C C . GLU A 1 371 ? 26.634 70.113 27.255 1.00 8.01 378 GLU A C 1
ATOM 2824 O O . GLU A 1 371 ? 25.535 70.163 26.707 1.00 8.49 378 GLU A O 1
ATOM 2830 N N . ARG A 1 372 ? 27.580 69.311 26.812 1.00 7.54 379 ARG A N 1
ATOM 2831 C CA . ARG A 1 372 ? 27.302 68.334 25.792 1.00 7.33 379 ARG A CA 1
ATOM 2832 C C . ARG A 1 372 ? 26.152 67.444 26.230 1.00 7.61 379 ARG A C 1
ATOM 2833 O O . ARG A 1 372 ? 26.060 67.070 27.402 1.00 8.03 379 ARG A O 1
ATOM 2841 N N . VAL A 1 373 ? 25.315 67.086 25.260 1.00 8.14 380 VAL A N 1
ATOM 2842 C CA . VAL A 1 373 ? 24.297 66.059 25.463 1.00 8.79 380 VAL A CA 1
ATOM 2843 C C . VAL A 1 373 ? 24.502 64.937 24.472 1.00 9.14 380 VAL A C 1
ATOM 2844 O O . VAL A 1 373 ? 25.234 65.086 23.488 1.00 9.88 380 VAL A O 1
ATOM 2848 N N . ASP A 1 374 ? 23.873 63.789 24.723 1.00 9.12 381 ASP A N 1
ATOM 2849 C CA . ASP A 1 374 ? 24.176 62.653 23.876 1.00 9.72 381 ASP A CA 1
ATOM 2850 C C . ASP A 1 374 ? 23.672 62.861 22.464 1.00 9.86 381 ASP A C 1
ATOM 2851 O O . ASP A 1 374 ? 22.556 63.329 22.263 1.00 10.82 381 ASP A O 1
ATOM 2856 N N . ILE A 1 375 ? 24.477 62.474 21.494 1.00 11.15 382 ILE A N 1
ATOM 2857 C CA . ILE A 1 375 ? 24.095 62.584 20.094 1.00 11.61 382 ILE A CA 1
ATOM 2858 C C . ILE A 1 375 ? 24.872 61.538 19.353 1.00 13.21 382 ILE A C 1
ATOM 2859 O O . ILE A 1 375 ? 26.004 61.281 19.703 1.00 16.90 382 ILE A O 1
ATOM 2864 N N . THR A 1 376 ? 24.238 60.910 18.367 1.00 11.35 383 THR A N 1
ATOM 2865 C CA . THR A 1 376 ? 24.863 59.925 17.463 1.00 12.90 383 THR A CA 1
ATOM 2866 C C . THR A 1 376 ? 24.478 60.233 16.031 1.00 12.00 383 THR A C 1
ATOM 2867 O O . THR A 1 376 ? 23.480 60.920 15.768 1.00 12.39 383 THR A O 1
ATOM 2871 N N . SER A 1 377 ? 25.277 59.734 15.086 1.00 11.76 384 SER A N 1
ATOM 2872 C CA . SER A 1 377 ? 25.046 59.851 13.666 1.00 10.88 384 SER A CA 1
ATOM 2873 C C . SER A 1 377 ? 25.416 58.525 13.041 1.00 11.41 384 SER A C 1
ATOM 2874 O O . SER A 1 377 ? 26.514 58.009 13.264 1.00 12.94 384 SER A O 1
ATOM 2877 N N . SER A 1 378 ? 24.521 57.989 12.234 1.00 11.32 385 SER A N 1
ATOM 2878 C CA . SER A 1 378 ? 24.778 56.703 11.569 1.00 12.27 385 SER A CA 1
ATOM 2879 C C . SER A 1 378 ? 25.728 56.784 10.402 1.00 11.77 385 SER A C 1
ATOM 2880 O O . SER A 1 378 ? 26.382 55.798 10.064 1.00 15.26 385 SER A O 1
ATOM 2883 N N . ASN A 1 379 ? 25.847 57.946 9.771 1.00 11.05 386 ASN A N 1
ATOM 2884 C CA . ASN A 1 379 ? 26.708 58.136 8.610 1.00 11.22 386 ASN A CA 1
ATOM 2885 C C . ASN A 1 379 ? 27.946 58.916 9.068 1.00 10.13 386 ASN A C 1
ATOM 2886 O O . ASN A 1 379 ? 27.815 60.053 9.526 1.00 10.18 386 ASN A O 1
ATOM 2891 N N . PRO A 1 380 ? 29.153 58.334 8.936 1.00 9.97 387 PRO A N 1
ATOM 2892 C CA . PRO A 1 380 ? 30.331 59.055 9.400 1.00 10.91 387 PRO A CA 1
ATOM 2893 C C . PRO A 1 380 ? 30.637 60.342 8.667 1.00 9.48 387 PRO A C 1
ATOM 2894 O O . PRO A 1 380 ? 31.386 61.181 9.181 1.00 10.55 387 PRO A O 1
ATOM 2898 N N . ASP A 1 381 ? 30.082 60.547 7.487 1.00 9.03 388 ASP A N 1
ATOM 2899 C CA . ASP A 1 381 ? 30.203 61.826 6.814 1.00 9.08 388 ASP A CA 1
ATOM 2900 C C . ASP A 1 381 ? 29.360 62.917 7.413 1.00 8.67 388 ASP A C 1
ATOM 2901 O O . ASP A 1 381 ? 29.619 64.087 7.088 1.00 9.67 388 ASP A O 1
ATOM 2906 N N . ILE A 1 382 ? 28.376 62.579 8.249 1.00 8.32 389 ILE A N 1
ATOM 2907 C CA . ILE A 1 382 ? 27.537 63.597 8.868 1.00 8.21 389 ILE A CA 1
ATOM 2908 C C . ILE A 1 382 ? 28.040 63.744 10.304 1.00 8.63 389 ILE A C 1
ATOM 2909 O O . ILE A 1 382 ? 27.832 62.888 11.168 1.00 9.53 389 ILE A O 1
ATOM 2914 N N . GLN A 1 383 ? 28.748 64.840 10.554 1.00 8.62 390 GLN A N 1
ATOM 2915 C CA . GLN A 1 383 ? 29.288 65.129 11.883 1.00 8.33 390 GLN A CA 1
ATOM 2916 C C . GLN A 1 383 ? 28.224 65.865 12.679 1.00 8.17 390 GLN A C 1
ATOM 2917 O O . GLN A 1 383 ? 27.556 66.745 12.149 1.00 8.82 390 GLN A O 1
ATOM 2923 N N . VAL A 1 384 ? 28.074 65.501 13.951 1.00 9.45 391 VAL A N 1
ATOM 2924 C CA . VAL A 1 384 ? 27.014 66.019 14.794 1.00 9.62 391 VAL A CA 1
ATOM 2925 C C . VAL A 1 384 ? 27.542 66.449 16.144 1.00 8.59 391 VAL A C 1
ATOM 2926 O O . VAL A 1 384 ? 28.431 65.822 16.702 1.00 10.54 391 VAL A O 1
ATOM 2930 N N . GLN A 1 385 ? 26.977 67.534 16.666 1.00 8.38 392 GLN A N 1
ATOM 2931 C CA . GLN A 1 385 ? 27.249 68.021 18.006 1.00 8.28 392 GLN A CA 1
ATOM 2932 C C . GLN A 1 385 ? 25.960 68.503 18.626 1.00 7.93 392 GLN A C 1
ATOM 2933 O O . GLN A 1 385 ? 25.057 68.945 17.911 1.00 8.40 392 GLN A O 1
ATOM 2939 N N . ALA A 1 386 ? 25.854 68.440 19.941 1.00 7.46 393 ALA A N 1
ATOM 2940 C CA . ALA A 1 386 ? 24.721 69.055 20.642 1.00 8.08 393 ALA A CA 1
ATOM 2941 C C . ALA A 1 386 ? 25.147 69.505 22.017 1.00 8.00 393 ALA A C 1
ATOM 2942 O O . ALA A 1 386 ? 25.916 68.830 22.702 1.00 7.88 393 ALA A O 1
ATOM 2944 N N . PHE A 1 387 ? 24.606 70.640 22.432 1.00 7.82 394 PHE A N 1
ATOM 2945 C CA . PHE A 1 387 ? 24.911 71.282 23.723 1.00 7.87 394 PHE A CA 1
ATOM 2946 C C . PHE A 1 387 ? 23.652 71.869 24.304 1.00 8.29 394 PHE A C 1
ATOM 2947 O O . PHE A 1 387 ? 22.797 72.394 23.583 1.00 9.76 394 PHE A O 1
ATOM 2955 N N . LYS A 1 388 ? 23.555 71.804 25.634 1.00 8.41 395 LYS A N 1
ATOM 2956 C CA . LYS A 1 388 ? 22.409 72.355 26.359 1.00 9.49 395 LYS A CA 1
ATOM 2957 C C . LYS A 1 388 ? 22.917 73.331 27.408 1.00 9.78 395 LYS A C 1
ATOM 2958 O O . LYS A 1 388 ? 23.693 72.967 28.291 1.00 9.55 395 LYS A O 1
ATOM 2964 N N . ASP A 1 389 ? 22.505 74.581 27.276 1.00 10.63 396 ASP A N 1
ATOM 2965 C CA . ASP A 1 389 ? 22.869 75.657 28.190 1.00 13.27 396 ASP A CA 1
ATOM 2966 C C . ASP A 1 389 ? 21.603 76.165 28.833 1.00 14.95 396 ASP A C 1
ATOM 2967 O O . ASP A 1 389 ? 20.869 76.942 28.235 1.00 14.96 396 ASP A O 1
ATOM 2972 N N . GLY A 1 390 ? 21.339 75.693 30.038 1.00 16.46 397 GLY A N 1
ATOM 2973 C CA . GLY A 1 390 ? 20.093 76.011 30.724 1.00 17.55 397 GLY A CA 1
ATOM 2974 C C . GLY A 1 390 ? 18.922 75.642 29.829 1.00 18.22 397 GLY A C 1
ATOM 2975 O O . GLY A 1 390 ? 18.793 74.488 29.416 1.00 20.20 397 GLY A O 1
ATOM 2976 N N . GLY A 1 391 ? 18.129 76.652 29.489 1.00 18.43 398 GLY A N 1
ATOM 2977 C CA . GLY A 1 391 ? 16.946 76.494 28.661 1.00 17.56 398 GLY A CA 1
ATOM 2978 C C . GLY A 1 391 ? 17.146 76.627 27.160 1.00 16.51 398 GLY A C 1
ATOM 2979 O O . GLY A 1 391 ? 16.174 76.807 26.440 1.00 17.91 398 GLY A O 1
ATOM 2980 N N . ARG A 1 392 ? 18.389 76.541 26.683 1.00 14.34 399 ARG A N 1
ATOM 2981 C CA . ARG A 1 392 ? 18.655 76.603 25.261 1.00 13.32 399 ARG A CA 1
ATOM 2982 C C . ARG A 1 392 ? 19.396 75.322 24.825 1.00 11.12 399 ARG A C 1
ATOM 2983 O O . ARG A 1 392 ? 20.281 74.827 25.530 1.00 11.73 399 ARG A O 1
ATOM 2991 N N . LEU A 1 393 ? 18.994 74.787 23.689 1.00 10.48 400 LEU A N 1
ATOM 2992 C CA . LEU A 1 393 ? 19.584 73.616 23.054 1.00 10.17 400 LEU A CA 1
ATOM 2993 C C . LEU A 1 393 ? 20.148 74.022 21.692 1.00 9.63 400 LEU A C 1
ATOM 2994 O O . LEU A 1 393 ? 19.496 74.709 20.915 1.00 10.50 400 LEU A O 1
ATOM 2999 N N . TYR A 1 394 ? 21.381 73.572 21.431 1.00 8.30 401 TYR A N 1
ATOM 3000 C CA . TYR A 1 394 ? 22.089 73.802 20.172 1.00 8.42 401 TYR A CA 1
ATOM 3001 C C . TYR A 1 394 ? 22.399 72.465 19.548 1.00 8.73 401 TYR A C 1
ATOM 3002 O O . TYR A 1 394 ? 22.969 71.605 20.221 1.00 10.01 401 TYR A O 1
ATOM 3011 N N . ILE A 1 395 ? 22.039 72.276 18.281 1.00 8.69 402 ILE A N 1
ATOM 3012 C CA . ILE A 1 395 ? 22.314 71.006 17.549 1.00 9.22 402 ILE A CA 1
ATOM 3013 C C . ILE A 1 395 ? 22.992 71.395 16.252 1.00 8.87 402 ILE A C 1
ATOM 3014 O O . ILE A 1 395 ? 22.475 72.230 15.523 1.00 10.20 402 ILE A O 1
ATOM 3019 N N . ALA A 1 396 ? 24.187 70.840 15.992 1.00 8.30 403 ALA A N 1
ATOM 3020 C CA . ALA A 1 396 ? 24.970 71.194 14.820 1.00 8.32 403 ALA A CA 1
ATOM 3021 C C . ALA A 1 396 ? 25.253 69.982 13.964 1.00 7.82 403 ALA A C 1
ATOM 3022 O O . ALA A 1 396 ? 25.520 68.911 14.498 1.00 8.60 403 ALA A O 1
ATOM 3024 N N . LEU A 1 397 ? 25.221 70.194 12.649 1.00 8.00 404 LEU A N 1
ATOM 3025 C CA . LEU A 1 397 ? 25.495 69.142 11.648 1.00 8.27 404 LEU A CA 1
ATOM 3026 C C . LEU A 1 397 ? 26.408 69.687 10.574 1.00 8.09 404 LEU A C 1
ATOM 3027 O O . LEU A 1 397 ? 26.238 70.810 10.108 1.00 8.59 404 LEU A O 1
ATOM 3032 N N . ASP A 1 398 ? 27.305 68.839 10.113 1.00 8.28 405 ASP A N 1
ATOM 3033 C CA . ASP A 1 398 ? 28.233 69.165 9.021 1.00 8.45 405 ASP A CA 1
ATOM 3034 C C . ASP A 1 398 ? 28.301 68.001 8.045 1.00 8.09 405 ASP A C 1
ATOM 3035 O O . ASP A 1 398 ? 28.322 66.861 8.484 1.00 9.88 405 ASP A O 1
ATOM 3040 N N . ASN A 1 399 ? 28.328 68.269 6.768 1.00 8.72 406 ASN A N 1
ATOM 3041 C CA . ASN A 1 399 ? 28.399 67.204 5.753 1.00 8.72 406 ASN A CA 1
ATOM 3042 C C . ASN A 1 399 ? 29.792 67.159 5.115 1.00 8.63 406 ASN A C 1
ATOM 3043 O O . ASN A 1 399 ? 30.146 68.061 4.348 1.00 10.34 406 ASN A O 1
ATOM 3048 N N . LEU A 1 400 ? 30.544 66.109 5.411 1.00 8.57 407 LEU A N 1
ATOM 3049 C CA . LEU A 1 400 ? 31.862 65.865 4.836 1.00 8.68 407 LEU A CA 1
ATOM 3050 C C . LEU A 1 400 ? 31.824 65.196 3.460 1.00 10.10 407 LEU A C 1
ATOM 3051 O O . LEU A 1 400 ? 32.883 65.044 2.833 1.00 11.28 407 LEU A O 1
ATOM 3056 N N . ASP A 1 401 ? 30.655 64.727 3.036 1.00 10.58 408 ASP A N 1
ATOM 3057 C CA . ASP A 1 401 ? 30.523 63.980 1.770 1.00 10.95 408 ASP A CA 1
ATOM 3058 C C . ASP A 1 401 ? 30.451 64.926 0.605 1.00 11.55 408 ASP A C 1
ATOM 3059 O O . ASP A 1 401 ? 30.268 66.129 0.748 1.00 11.79 408 ASP A O 1
ATOM 3064 N N . ASP A 1 402 ? 30.530 64.340 -0.597 1.00 12.08 409 ASP A N 1
ATOM 3065 C CA A ASP A 1 402 ? 30.446 65.116 -1.824 0.50 13.58 409 ASP A CA 1
ATOM 3066 C CA B ASP A 1 402 ? 30.445 65.079 -1.820 0.50 13.50 409 ASP A CA 1
ATOM 3067 C C . ASP A 1 402 ? 29.067 65.076 -2.477 1.00 13.16 409 ASP A C 1
ATOM 3068 O O . ASP A 1 402 ? 28.905 65.683 -3.557 1.00 15.35 409 ASP A O 1
ATOM 3077 N N . ASN A 1 403 ? 28.104 64.417 -1.827 1.00 12.25 410 ASN A N 1
ATOM 3078 C CA . ASN A 1 403 ? 26.704 64.458 -2.238 1.00 12.20 410 ASN A CA 1
ATOM 3079 C C . ASN A 1 403 ? 25.870 65.057 -1.122 1.00 11.23 410 ASN A C 1
ATOM 3080 O O . ASN A 1 403 ? 26.183 64.885 0.047 1.00 11.10 410 ASN A O 1
ATOM 3085 N N . PRO A 1 404 ? 24.750 65.706 -1.454 1.00 10.55 411 PRO A N 1
ATOM 3086 C CA . PRO A 1 404 ? 23.780 66.034 -0.413 1.00 11.14 411 PRO A CA 1
ATOM 3087 C C . PRO A 1 404 ? 23.333 64.801 0.317 1.00 11.21 411 PRO A C 1
ATOM 3088 O O . PRO A 1 404 ? 23.289 63.724 -0.269 1.00 12.65 411 PRO A O 1
ATOM 3092 N N . GLN A 1 405 ? 22.961 64.950 1.580 1.00 11.32 412 GLN A N 1
ATOM 3093 C CA . GLN A 1 405 ? 22.480 63.826 2.370 1.00 12.37 412 GLN A CA 1
ATOM 3094 C C . GLN A 1 405 ? 21.275 64.218 3.161 1.00 12.02 412 GLN A C 1
ATOM 3095 O O . GLN A 1 405 ? 21.204 65.346 3.690 1.00 13.10 412 GLN A O 1
ATOM 3101 N N . THR A 1 406 ? 20.280 63.333 3.203 1.00 13.25 413 THR A N 1
ATOM 3102 C CA . THR A 1 406 ? 19.105 63.530 4.038 1.00 14.94 413 THR A CA 1
ATOM 3103 C C . THR A 1 406 ? 19.337 62.816 5.352 1.00 14.62 413 THR A C 1
ATOM 3104 O O . THR A 1 406 ? 19.656 61.617 5.381 1.00 18.44 413 THR A O 1
ATOM 3108 N N . VAL A 1 407 ? 19.195 63.558 6.444 1.00 14.25 414 VAL A N 1
ATOM 3109 C CA . VAL A 1 407 ? 19.428 63.056 7.784 1.00 15.39 414 VAL A CA 1
ATOM 3110 C C . VAL A 1 407 ? 18.125 63.109 8.573 1.00 14.63 414 VAL A C 1
ATOM 3111 O O . VAL A 1 407 ? 17.591 64.182 8.814 1.00 16.45 414 VAL A O 1
ATOM 3115 N N . TYR A 1 408 ? 17.652 61.949 8.991 1.00 15.00 415 TYR A N 1
ATOM 3116 C CA . TYR A 1 408 ? 16.499 61.872 9.892 1.00 16.08 415 TYR A CA 1
ATOM 3117 C C . TYR A 1 408 ? 16.929 62.204 11.291 1.00 16.54 415 TYR A C 1
ATOM 3118 O O . TYR A 1 408 ? 17.907 61.659 11.768 1.00 18.49 415 TYR A O 1
ATOM 3127 N N . LEU A 1 409 ? 16.237 63.126 11.924 1.00 17.01 416 LEU A N 1
ATOM 3128 C CA . LEU A 1 409 ? 16.544 63.573 13.278 1.00 17.45 416 LEU A CA 1
ATOM 3129 C C . LEU A 1 409 ? 15.605 62.911 14.281 1.00 16.88 416 LEU A C 1
ATOM 3130 O O . LEU A 1 409 ? 14.365 63.067 14.181 1.00 20.51 416 LEU A O 1
ATOM 3135 N N . ASN A 1 410 ? 16.164 62.155 15.209 1.00 16.38 417 ASN A N 1
ATOM 3136 C CA . ASN A 1 410 ? 15.379 61.343 16.115 1.00 17.36 417 ASN A CA 1
ATOM 3137 C C . ASN A 1 410 ? 15.573 61.854 17.533 1.00 16.41 417 ASN A C 1
ATOM 3138 O O . ASN A 1 410 ? 16.673 62.241 17.926 1.00 14.93 417 ASN A O 1
ATOM 3143 N N . ASN A 1 411 ? 14.498 61.839 18.314 1.00 15.47 418 ASN A N 1
ATOM 3144 C CA . ASN A 1 411 ? 14.597 62.086 19.727 1.00 15.56 418 ASN A CA 1
ATOM 3145 C C . ASN A 1 411 ? 13.553 61.193 20.410 1.00 16.27 418 ASN A C 1
ATOM 3146 O O . ASN A 1 411 ? 12.393 61.138 19.970 1.00 17.47 418 ASN A O 1
ATOM 3151 N N . LYS A 1 412 ? 13.950 60.546 21.506 1.00 18.21 419 LYS A N 1
ATOM 3152 C CA . LYS A 1 412 ? 13.104 59.559 22.201 1.00 19.98 419 LYS A CA 1
ATOM 3153 C C . LYS A 1 412 ? 11.846 60.179 22.792 1.00 20.28 419 LYS A C 1
ATOM 3154 O O . LYS A 1 412 ? 10.869 59.449 23.017 1.00 21.70 419 LYS A O 1
ATOM 3160 N N . ASN A 1 413 ? 11.873 61.482 23.080 1.00 20.42 420 ASN A N 1
ATOM 3161 C CA . ASN A 1 413 ? 10.716 62.207 23.637 1.00 22.20 420 ASN A CA 1
ATOM 3162 C C . ASN A 1 413 ? 9.936 62.974 22.561 1.00 21.72 420 ASN A C 1
ATOM 3163 O O . ASN A 1 413 ? 9.100 63.843 22.886 1.00 22.12 420 ASN A O 1
ATOM 3168 N N . SER A 1 414 ? 10.214 62.692 21.290 1.00 21.20 421 SER A N 1
ATOM 3169 C CA . SER A 1 414 ? 9.571 63.391 20.182 1.00 21.63 421 SER A CA 1
ATOM 3170 C C . SER A 1 414 ? 9.653 64.899 20.320 1.00 21.49 421 SER A C 1
ATOM 3171 O O . SER A 1 414 ? 8.726 65.630 19.971 1.00 21.67 421 SER A O 1
ATOM 3174 N N . TRP A 1 415 ? 10.782 65.376 20.844 1.00 20.14 422 TRP A N 1
ATOM 3175 C CA . TRP A 1 415 ? 11.027 66.802 21.042 1.00 20.38 422 TRP A CA 1
ATOM 3176 C C . TRP A 1 415 ? 9.952 67.529 21.857 1.00 21.49 422 TRP A C 1
ATOM 3177 O O . TRP A 1 415 ? 9.764 68.732 21.700 1.00 22.13 422 TRP A O 1
ATOM 3188 N N . LYS A 1 416 ? 9.283 66.811 22.751 1.00 22.10 423 LYS A N 1
ATOM 3189 C CA . LYS A 1 416 ? 8.154 67.401 23.495 1.00 22.74 423 LYS A CA 1
ATOM 3190 C C . LYS A 1 416 ? 8.514 68.672 24.261 1.00 22.30 423 LYS A C 1
ATOM 3191 O O . LYS A 1 416 ? 7.665 69.570 24.431 1.00 24.32 423 LYS A O 1
ATOM 3197 N N . ASP A 1 417 ? 9.760 68.756 24.737 1.00 21.67 424 ASP A N 1
ATOM 3198 C CA . ASP A 1 417 ? 10.225 69.844 25.594 1.00 21.75 424 ASP A CA 1
ATOM 3199 C C . ASP A 1 417 ? 10.874 70.991 24.821 1.00 20.54 424 ASP A C 1
ATOM 3200 O O . ASP A 1 417 ? 11.376 71.936 25.425 1.00 21.16 424 ASP A O 1
ATOM 3205 N N . VAL A 1 418 ? 10.897 70.897 23.493 1.00 20.62 425 VAL A N 1
ATOM 3206 C CA . VAL A 1 418 ? 11.647 71.821 22.633 1.00 20.24 425 VAL A CA 1
ATOM 3207 C C . VAL A 1 418 ? 10.664 72.714 21.864 1.00 20.37 425 VAL A C 1
ATOM 3208 O O . VAL A 1 418 ? 9.600 72.255 21.440 1.00 23.01 425 VAL A O 1
ATOM 3212 N N . SER A 1 419 ? 11.020 73.983 21.731 1.00 18.34 426 SER A N 1
ATOM 3213 C CA . SER A 1 419 ? 10.179 74.975 21.056 1.00 17.90 426 SER A CA 1
ATOM 3214 C C . SER A 1 419 ? 11.019 76.105 20.491 1.00 16.65 426 SER A C 1
ATOM 3215 O O . SER A 1 419 ? 12.214 76.167 20.748 1.00 15.68 426 SER A O 1
ATOM 3218 N N . ASN A 1 420 ? 10.398 77.022 19.751 1.00 15.83 427 ASN A N 1
ATOM 3219 C CA . ASN A 1 420 ? 11.085 78.211 19.243 1.00 15.86 427 ASN A CA 1
ATOM 3220 C C . ASN A 1 420 ? 12.396 77.873 18.510 1.00 14.76 427 ASN A C 1
ATOM 3221 O O . ASN A 1 420 ? 13.475 78.392 18.808 1.00 16.33 427 ASN A O 1
ATOM 3226 N N . VAL A 1 421 ? 12.272 76.990 17.546 1.00 13.87 428 VAL A N 1
ATOM 3227 C CA . VAL A 1 421 ? 13.416 76.521 16.772 1.00 13.30 428 VAL A CA 1
ATOM 3228 C C . VAL A 1 421 ? 13.808 77.537 15.706 1.00 13.39 428 VAL A C 1
ATOM 3229 O O . VAL A 1 421 ? 12.975 78.034 14.926 1.00 14.29 428 VAL A O 1
ATOM 3233 N N . THR A 1 422 ? 15.108 77.823 15.655 1.00 12.81 429 THR A N 1
ATOM 3234 C CA . THR A 1 422 ? 15.716 78.653 14.615 1.00 13.08 429 THR A CA 1
ATOM 3235 C C . THR A 1 422 ? 16.821 77.837 13.929 1.00 11.61 429 THR A C 1
ATOM 3236 O O . THR A 1 422 ? 17.607 77.132 14.573 1.00 14.40 429 THR A O 1
ATOM 3240 N N . LYS A 1 423 ? 16.857 77.907 12.621 1.00 11.28 430 LYS A N 1
ATOM 3241 C CA . LYS A 1 423 ? 17.847 77.210 11.838 1.00 11.05 430 LYS A CA 1
ATOM 3242 C C . LYS A 1 423 ? 18.845 78.199 11.271 1.00 11.18 430 LYS A C 1
ATOM 3243 O O . LYS A 1 423 ? 18.471 79.099 10.492 1.00 12.64 430 LYS A O 1
ATOM 3249 N N . ARG A 1 424 ? 20.114 78.039 11.624 1.00 10.47 431 ARG A N 1
ATOM 3250 C CA . ARG A 1 424 ? 21.209 78.756 10.980 1.00 10.44 431 ARG A CA 1
ATOM 3251 C C . ARG A 1 424 ? 21.884 77.842 9.972 1.00 9.49 431 ARG A C 1
ATOM 3252 O O . ARG A 1 424 ? 22.147 76.688 10.248 1.00 10.12 431 ARG A O 1
ATOM 3260 N N . SER A 1 425 ? 22.197 78.382 8.807 1.00 10.90 432 SER A N 1
ATOM 3261 C CA . SER A 1 425 ? 22.841 77.635 7.740 1.00 10.76 432 SER A CA 1
ATOM 3262 C C . SER A 1 425 ? 23.957 78.453 7.123 1.00 10.93 432 SER A C 1
ATOM 3263 O O . SER A 1 425 ? 23.719 79.573 6.709 1.00 12.46 432 SER A O 1
ATOM 3266 N N . LEU A 1 426 ? 25.132 77.854 7.014 1.00 11.12 433 LEU A N 1
ATOM 3267 C CA . LEU A 1 426 ? 26.277 78.447 6.348 1.00 10.92 433 LEU A CA 1
ATOM 3268 C C . LEU A 1 426 ? 26.722 77.498 5.245 1.00 10.24 433 LEU A C 1
ATOM 3269 O O . LEU A 1 426 ? 27.243 76.399 5.500 1.00 10.97 433 LEU A O 1
ATOM 3274 N N . TYR A 1 427 ? 26.483 77.906 4.000 1.00 12.01 434 TYR A N 1
ATOM 3275 C CA . TYR A 1 427 ? 26.829 77.116 2.831 1.00 11.27 434 TYR A CA 1
ATOM 3276 C C . TYR A 1 427 ? 27.933 77.843 2.077 1.00 11.30 434 TYR A C 1
ATOM 3277 O O . TYR A 1 427 ? 27.786 78.997 1.745 1.00 12.07 434 TYR A O 1
ATOM 3286 N N . VAL A 1 428 ? 29.041 77.157 1.852 1.00 10.83 435 VAL A N 1
ATOM 3287 C CA . VAL A 1 428 ? 30.165 77.695 1.095 1.00 11.90 435 VAL A CA 1
ATOM 3288 C C . VAL A 1 428 ? 30.145 77.059 -0.285 1.00 12.57 435 VAL A C 1
ATOM 3289 O O . VAL A 1 428 ? 30.365 75.876 -0.446 1.00 13.68 435 VAL A O 1
ATOM 3293 N N . ASN A 1 429 ? 29.867 77.873 -1.288 1.00 14.55 436 ASN A N 1
ATOM 3294 C CA . ASN A 1 429 ? 29.933 77.416 -2.686 1.00 15.45 436 ASN A CA 1
ATOM 3295 C C . ASN A 1 429 ? 31.209 77.963 -3.314 1.00 16.01 436 ASN A C 1
ATOM 3296 O O . ASN A 1 429 ? 31.518 79.149 -3.149 1.00 16.03 436 ASN A O 1
ATOM 3301 N N . TYR A 1 430 ? 31.978 77.121 -3.995 1.00 16.96 437 TYR A N 1
ATOM 3302 C CA A TYR A 1 430 ? 33.264 77.624 -4.414 0.50 18.58 437 TYR A CA 1
ATOM 3303 C CA B TYR A 1 430 ? 33.245 77.49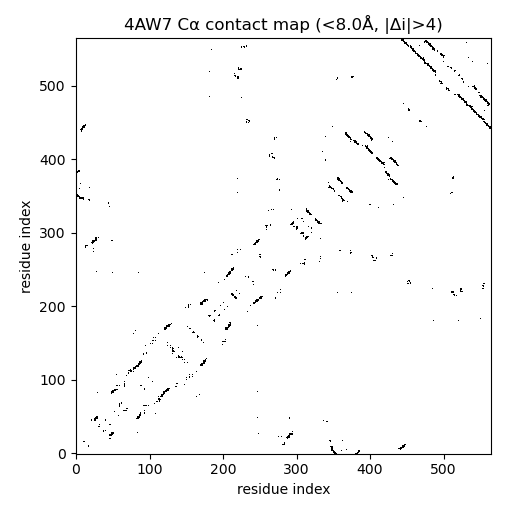5 -4.644 0.50 18.33 437 TYR A CA 1
ATOM 3304 C C . TYR A 1 430 ? 33.164 78.801 -5.419 1.00 19.30 437 TYR A C 1
ATOM 3305 O O . TYR A 1 430 ? 34.047 79.664 -5.355 1.00 19.70 437 TYR A O 1
ATOM 3322 N N . ASN A 1 431 ? 32.139 78.887 -6.269 1.00 19.93 438 ASN A N 1
ATOM 3323 C CA A ASN A 1 431 ? 32.046 80.043 -7.167 0.50 21.33 438 ASN A CA 1
ATOM 3324 C CA B ASN A 1 431 ? 31.918 80.007 -7.217 0.50 21.56 438 ASN A CA 1
ATOM 3325 C C . ASN A 1 431 ? 31.246 81.212 -6.588 1.00 21.90 438 ASN A C 1
ATOM 3326 O O . ASN A 1 431 ? 31.590 82.375 -6.860 1.00 23.02 438 ASN A O 1
ATOM 3335 N N . ALA A 1 432 ? 30.217 80.927 -5.801 1.00 21.01 439 ALA A N 1
ATOM 3336 C CA . ALA A 1 432 ? 29.297 81.944 -5.314 1.00 21.18 439 ALA A CA 1
ATOM 3337 C C . ALA A 1 432 ? 29.673 82.530 -3.947 1.00 20.36 439 ALA A C 1
ATOM 3338 O O . ALA A 1 432 ? 29.176 83.592 -3.568 1.00 22.61 439 ALA A O 1
ATOM 3340 N N . GLY A 1 433 ? 30.556 81.878 -3.218 1.00 17.81 440 GLY A N 1
ATOM 3341 C CA . GLY A 1 433 ? 30.898 82.358 -1.884 1.00 17.24 440 GLY A CA 1
ATOM 3342 C C . GLY A 1 433 ? 29.967 81.822 -0.834 1.00 15.82 440 GLY A C 1
ATOM 3343 O O . GLY A 1 433 ? 29.404 80.730 -0.949 1.00 16.49 440 GLY A O 1
ATOM 3344 N N . ILE A 1 434 ? 29.859 82.567 0.247 1.00 14.76 441 ILE A N 1
ATOM 3345 C CA . ILE A 1 434 ? 29.086 82.141 1.408 1.00 15.00 441 ILE A CA 1
ATOM 3346 C C . ILE A 1 434 ? 27.641 82.573 1.306 1.00 15.04 441 ILE A C 1
ATOM 3347 O O . ILE A 1 434 ? 27.355 83.740 1.058 1.00 16.29 441 ILE A O 1
ATOM 3352 N N . GLU A 1 435 ? 26.740 81.621 1.555 1.00 14.82 442 GLU A N 1
ATOM 3353 C CA . GLU A 1 435 ? 25.307 81.909 1.736 1.00 15.72 442 GLU A CA 1
ATOM 3354 C C . GLU A 1 435 ? 24.950 81.566 3.183 1.00 14.57 442 GLU A C 1
ATOM 3355 O O . GLU A 1 435 ? 24.976 80.378 3.572 1.00 15.47 442 GLU A O 1
ATOM 3361 N N . TYR A 1 436 ? 24.682 82.592 3.969 1.00 13.84 443 TYR A N 1
ATOM 3362 C CA . TYR A 1 436 ? 24.331 82.449 5.374 1.00 13.80 443 TYR A CA 1
ATOM 3363 C C . TYR A 1 436 ? 22.897 82.870 5.568 1.00 13.95 443 TYR A C 1
ATOM 3364 O O . TYR A 1 436 ? 22.518 83.990 5.207 1.00 15.71 443 TYR A O 1
ATOM 3373 N N . THR A 1 437 ? 22.109 82.001 6.185 1.00 13.85 444 THR A N 1
ATOM 3374 C CA . THR A 1 437 ? 20.703 82.290 6.495 1.00 13.97 444 THR A CA 1
ATOM 3375 C C . THR A 1 437 ? 20.358 81.906 7.928 1.00 13.72 444 THR A C 1
ATOM 3376 O O . THR A 1 437 ? 20.962 80.988 8.513 1.00 12.73 444 THR A O 1
ATOM 3380 N N . GLU A 1 438 ? 19.376 82.621 8.494 1.00 14.70 445 GLU A N 1
ATOM 3381 C CA . GLU A 1 438 ? 18.775 82.293 9.780 1.00 15.30 445 GLU A CA 1
ATOM 3382 C C . GLU A 1 438 ? 17.270 82.319 9.539 1.00 15.72 445 GLU A C 1
ATOM 3383 O O . GLU A 1 438 ? 16.739 83.321 9.035 1.00 18.04 445 GLU A O 1
ATOM 3389 N N . GLN A 1 439 ? 16.605 81.216 9.860 1.00 14.84 446 GLN A N 1
ATOM 3390 C CA . GLN A 1 439 ? 15.167 81.038 9.625 1.00 16.24 446 GLN A CA 1
ATOM 3391 C C . GLN A 1 439 ? 14.482 80.472 10.852 1.00 15.53 446 GLN A C 1
ATOM 3392 O O . GLN A 1 439 ? 14.950 79.519 11.480 1.00 16.46 446 GLN A O 1
ATOM 3398 N N . ASN A 1 440 ? 13.322 81.001 11.182 1.00 16.65 447 ASN A N 1
ATOM 3399 C CA . ASN A 1 440 ? 12.500 80.379 12.197 1.00 17.95 447 ASN A CA 1
ATOM 3400 C C . ASN A 1 440 ? 11.773 79.231 11.539 1.00 17.44 447 ASN A C 1
ATOM 3401 O O . ASN A 1 440 ? 11.329 79.343 10.376 1.00 20.42 447 ASN A O 1
ATOM 3406 N N . VAL A 1 441 ? 11.659 78.134 12.253 1.00 14.41 448 VAL A N 1
ATOM 3407 C CA . VAL A 1 441 ? 10.927 76.995 11.748 1.00 15.47 448 VAL A CA 1
ATOM 3408 C C . VAL A 1 441 ? 9.925 76.568 12.831 1.00 14.00 448 VAL A C 1
ATOM 3409 O O . VAL A 1 441 ? 10.149 76.780 14.013 1.00 14.25 448 VAL A O 1
ATOM 3413 N N . PRO A 1 442 ? 8.797 75.972 12.430 1.00 12.49 449 PRO A N 1
ATOM 3414 C CA . PRO A 1 442 ? 7.696 75.802 13.402 1.00 12.66 449 PRO A CA 1
ATOM 3415 C C . PRO A 1 442 ? 7.785 74.600 14.307 1.00 14.28 449 PRO A C 1
ATOM 3416 O O . PRO A 1 442 ? 7.016 74.465 15.243 1.00 15.42 449 PRO A O 1
ATOM 3420 N N . SER A 1 443 ? 8.733 73.704 14.017 1.00 15.51 450 SER A N 1
ATOM 3421 C CA . SER A 1 443 ? 8.962 72.513 14.814 1.00 17.58 450 SER A CA 1
ATOM 3422 C C . SER A 1 443 ? 10.361 72.016 14.486 1.00 18.35 450 SER A C 1
ATOM 3423 O O . SER A 1 443 ? 10.938 72.401 13.472 1.00 17.95 450 SER A O 1
ATOM 3426 N N . MET A 1 444 ? 10.917 71.181 15.347 1.00 18.88 451 MET A N 1
ATOM 3427 C CA . MET A 1 444 ? 12.175 70.547 14.993 1.00 19.41 451 MET A CA 1
ATOM 3428 C C . MET A 1 444 ? 11.935 69.720 13.748 1.00 19.85 451 MET A C 1
ATOM 3429 O O . MET A 1 444 ? 10.993 68.947 13.703 1.00 20.49 451 MET A O 1
ATOM 3434 N N . PRO A 1 445 ? 12.804 69.838 12.738 1.00 19.48 452 PRO A N 1
ATOM 3435 C CA . PRO A 1 445 ? 12.529 69.051 11.528 1.00 20.56 452 PRO A CA 1
ATOM 3436 C C . PRO A 1 445 ? 12.607 67.526 11.710 1.00 19.60 452 PRO A C 1
ATOM 3437 O O . PRO A 1 445 ? 13.400 67.045 12.506 1.00 20.14 452 PRO A O 1
ATOM 3441 N N . GLU A 1 446 ? 11.768 66.797 10.971 1.00 18.82 453 GLU A N 1
ATOM 3442 C CA . GLU A 1 446 ? 11.743 65.330 10.954 1.00 18.74 453 GLU A CA 1
ATOM 3443 C C . GLU A 1 446 ? 13.022 64.830 10.282 1.00 17.60 453 GLU A C 1
ATOM 3444 O O . GLU A 1 446 ? 13.619 63.831 10.684 1.00 17.13 453 GLU A O 1
ATOM 3446 N N . SER A 1 447 ? 13.385 65.524 9.221 1.00 16.85 454 SER A N 1
ATOM 3447 C CA . SER A 1 447 ? 14.641 65.259 8.543 1.00 18.13 454 SER A CA 1
ATOM 3448 C C . SER A 1 447 ? 15.171 66.571 7.990 1.00 18.51 454 SER A C 1
ATOM 3449 O O . SER A 1 447 ? 14.425 67.551 7.793 1.00 19.91 454 SER A O 1
ATOM 3452 N N . ILE A 1 448 ? 16.461 66.544 7.705 1.00 18.12 455 ILE A N 1
ATOM 3453 C CA . ILE A 1 448 ? 17.251 67.713 7.262 1.00 19.59 455 ILE A CA 1
ATOM 3454 C C . ILE A 1 448 ? 17.998 67.268 6.018 1.00 17.66 455 ILE A C 1
ATOM 3455 O O . ILE A 1 448 ? 18.577 66.186 6.014 1.00 19.32 455 ILE A O 1
ATOM 3460 N N . SER A 1 449 ? 17.979 68.071 4.970 1.00 16.36 456 SER A N 1
ATOM 3461 C CA . SER A 1 449 ? 18.844 67.871 3.847 1.00 17.67 456 SER A CA 1
ATOM 3462 C C . SER A 1 449 ? 20.037 68.833 4.047 1.00 16.33 456 SER A C 1
ATOM 3463 O O . SER A 1 449 ? 19.881 70.043 4.381 1.00 18.86 456 SER A O 1
ATOM 3466 N N . ILE A 1 450 ? 21.233 68.269 3.919 1.00 11.85 457 ILE A N 1
ATOM 3467 C CA . ILE A 1 450 ? 22.462 69.040 4.097 1.00 10.69 457 ILE A CA 1
ATOM 3468 C C . ILE A 1 450 ? 23.376 68.798 2.916 1.00 9.46 457 ILE A C 1
ATOM 3469 O O . ILE A 1 450 ? 23.683 67.645 2.585 1.00 10.46 457 ILE A O 1
ATOM 3474 N N . VAL A 1 451 ? 23.786 69.870 2.256 1.00 9.83 458 VAL A N 1
ATOM 3475 C CA . VAL A 1 451 ? 24.611 69.753 1.082 1.00 9.91 458 VAL A CA 1
ATOM 3476 C C . VAL A 1 451 ? 26.116 69.787 1.424 1.00 10.28 458 VAL A C 1
ATOM 3477 O O . VAL A 1 451 ? 26.513 70.201 2.522 1.00 10.36 458 VAL A O 1
ATOM 3481 N N . PRO A 1 452 ? 26.973 69.347 0.511 1.00 10.21 459 PRO A N 1
ATOM 3482 C CA . PRO A 1 452 ? 28.431 69.431 0.784 1.00 10.88 459 PRO A CA 1
ATOM 3483 C C . PRO A 1 452 ? 28.841 70.860 1.108 1.00 10.72 459 PRO A C 1
ATOM 3484 O O . PRO A 1 452 ? 28.365 71.781 0.463 1.00 11.72 459 PRO A O 1
ATOM 3488 N N . ASN A 1 453 ? 29.715 71.032 2.109 1.00 11.51 460 ASN A N 1
ATOM 3489 C CA . ASN A 1 453 ? 30.190 72.348 2.537 1.00 11.72 460 ASN A CA 1
ATOM 3490 C C . ASN A 1 453 ? 29.129 73.256 3.127 1.00 11.67 460 ASN A C 1
ATOM 3491 O O . ASN A 1 453 ? 29.289 74.476 3.190 1.00 11.63 460 ASN A O 1
ATOM 3496 N N . GLN A 1 454 ? 28.053 72.634 3.609 1.00 12.39 461 GLN A N 1
ATOM 3497 C CA . GLN A 1 454 ? 27.051 73.301 4.393 1.00 11.89 461 GLN A CA 1
ATOM 3498 C C . GLN A 1 454 ? 27.140 72.777 5.824 1.00 11.27 461 GLN A C 1
ATOM 3499 O O . GLN A 1 454 ? 27.282 71.578 6.055 1.00 11.84 461 GLN A O 1
ATOM 3505 N N . THR A 1 455 ? 27.073 73.707 6.768 1.00 9.89 462 THR A N 1
ATOM 3506 C CA . THR A 1 455 ? 26.973 73.426 8.187 1.00 9.16 462 THR A CA 1
ATOM 3507 C C . THR A 1 455 ? 25.709 74.100 8.714 1.00 9.08 462 THR A C 1
ATOM 3508 O O . THR A 1 455 ? 25.451 75.272 8.390 1.00 9.48 462 THR A O 1
ATOM 3512 N N . ILE A 1 456 ? 24.973 73.382 9.536 1.00 8.94 463 ILE A N 1
ATOM 3513 C CA . ILE A 1 456 ? 23.709 73.854 10.096 1.00 8.96 463 ILE A CA 1
ATOM 3514 C C . ILE A 1 456 ? 23.825 73.859 11.623 1.00 8.62 463 ILE A C 1
ATOM 3515 O O . ILE A 1 456 ? 24.335 72.906 12.231 1.00 9.46 463 ILE A O 1
ATOM 3520 N N . VAL A 1 457 ? 23.313 74.905 12.246 1.00 8.83 464 VAL A N 1
ATOM 3521 C CA . VAL A 1 457 ? 23.137 74.973 13.685 1.00 8.65 464 VAL A CA 1
ATOM 3522 C C . VAL A 1 457 ? 21.679 75.305 13.952 1.00 8.95 464 VAL A C 1
ATOM 3523 O O . VAL A 1 457 ? 21.167 76.350 13.506 1.00 10.31 464 VAL A O 1
ATOM 3527 N N . LEU A 1 458 ? 21.007 74.384 14.624 1.00 9.20 465 LEU A N 1
ATOM 3528 C CA . LEU A 1 458 ? 19.654 74.589 15.117 1.00 9.71 465 LEU A CA 1
ATOM 3529 C C . LEU A 1 458 ? 19.728 75.077 16.558 1.00 10.26 465 LEU A C 1
ATOM 3530 O O . LEU A 1 458 ? 20.480 74.531 17.375 1.00 10.75 465 LEU A O 1
ATOM 3535 N N . VAL A 1 459 ? 18.953 76.121 16.855 1.00 11.50 466 VAL A N 1
ATOM 3536 C CA . VAL A 1 459 ? 18.902 76.737 18.179 1.00 12.44 466 VAL A CA 1
ATOM 3537 C C . VAL A 1 459 ? 17.456 76.659 18.623 1.00 13.44 466 VAL A C 1
ATOM 3538 O O . VAL A 1 459 ? 16.541 77.007 17.861 1.00 15.68 466 VAL A O 1
ATOM 3542 N N . ALA A 1 460 ? 17.231 76.177 19.831 1.00 12.94 467 ALA A N 1
ATOM 3543 C CA . ALA A 1 460 ? 15.853 76.030 20.310 1.00 14.61 467 ALA A CA 1
ATOM 3544 C C . ALA A 1 460 ? 15.775 76.250 21.799 1.00 14.69 467 ALA A C 1
ATOM 3545 O O . ALA A 1 460 ? 16.788 76.169 22.506 1.00 14.80 467 ALA A O 1
ATOM 3547 N N . ASP A 1 461 ? 14.565 76.520 22.293 1.00 14.94 468 ASP A N 1
ATOM 3548 C CA . ASP A 1 461 ? 14.312 76.535 23.724 1.00 14.93 468 ASP A CA 1
ATOM 3549 C C . ASP A 1 461 ? 13.977 75.158 24.156 1.00 15.73 468 ASP A C 1
ATOM 3550 O O . ASP A 1 461 ? 13.340 74.410 23.433 1.00 17.66 468 ASP A O 1
ATOM 3555 N N . VAL A 1 462 ? 14.438 74.802 25.351 1.00 17.16 469 VAL A N 1
ATOM 3556 C CA . VAL A 1 462 ? 14.196 73.485 25.893 1.00 18.61 469 VAL A CA 1
ATOM 3557 C C . VAL A 1 462 ? 13.818 73.674 27.354 1.00 21.70 469 VAL A C 1
ATOM 3558 O O . VAL A 1 462 ? 14.456 74.425 28.082 1.00 22.08 469 VAL A O 1
ATOM 3562 N N . SER A 1 463 ? 12.767 72.995 27.767 1.00 25.33 470 SER A N 1
ATOM 3563 C CA . SER A 1 463 ? 12.208 73.225 29.103 1.00 28.43 470 SER A CA 1
ATOM 3564 C C . SER A 1 463 ? 12.492 72.112 30.099 1.00 30.81 470 SER A C 1
ATOM 3565 O O . SER A 1 463 ? 12.129 72.264 31.290 1.00 32.63 470 SER A O 1
ATOM 3568 N N . SER A 1 464 ? 13.140 71.029 29.656 1.00 32.36 471 SER A N 1
ATOM 3569 C CA . SER A 1 464 ? 13.230 69.763 30.436 1.00 33.76 471 SER A CA 1
ATOM 3570 C C . SER A 1 464 ? 13.716 69.959 31.870 1.00 34.33 471 SER A C 1
ATOM 3571 O O . SER A 1 464 ? 14.701 70.653 32.117 1.00 35.30 471 SER A O 1
ATOM 3574 N N . ALA A 1 466 ? 15.376 67.957 32.880 1.00 32.38 473 ALA A N 1
ATOM 3575 C CA . ALA A 1 466 ? 16.569 67.714 33.678 1.00 31.84 473 ALA A CA 1
ATOM 3576 C C . ALA A 1 466 ? 17.236 66.368 33.310 1.00 30.36 473 ALA A C 1
ATOM 3577 O O . ALA A 1 466 ? 16.572 65.445 32.745 1.00 32.35 473 ALA A O 1
ATOM 3579 N N . PHE A 1 467 ? 18.548 66.263 33.588 1.00 27.10 474 PHE A N 1
ATOM 3580 C CA . PHE A 1 467 ? 19.323 65.095 33.149 1.00 23.37 474 PHE A CA 1
ATOM 3581 C C . PHE A 1 467 ? 18.938 63.889 33.964 1.00 22.76 474 PHE A C 1
ATOM 3582 O O . PHE A 1 467 ? 18.952 63.943 35.205 1.00 24.17 474 PHE A O 1
ATOM 3590 N N . THR A 1 468 ? 18.584 62.823 33.283 1.00 20.04 475 THR A N 1
ATOM 3591 C CA . THR A 1 468 ? 18.259 61.573 33.943 1.00 22.11 475 THR A CA 1
ATOM 3592 C C . THR A 1 468 ? 19.407 60.558 33.874 1.00 20.46 475 THR A C 1
ATOM 3593 O O . THR A 1 468 ? 19.398 59.545 34.580 1.00 22.22 475 THR A O 1
ATOM 3597 N N . ASN A 1 469 ? 20.437 60.849 33.081 1.00 18.95 476 ASN A N 1
ATOM 3598 C CA . ASN A 1 469 ? 21.583 59.941 32.923 1.00 17.96 476 ASN A CA 1
ATOM 3599 C C . ASN A 1 469 ? 22.756 60.767 32.382 1.00 13.94 476 ASN A C 1
ATOM 3600 O O . ASN A 1 469 ? 22.563 61.885 31.918 1.00 14.00 476 ASN A O 1
ATOM 3605 N N . SER A 1 470 ? 23.947 60.196 32.465 1.00 12.30 477 SER A N 1
ATOM 3606 C CA A SER A 1 470 ? 25.106 60.704 31.738 0.50 10.61 477 SER A CA 1
ATOM 3607 C CA B SER A 1 470 ? 25.132 60.707 31.759 0.50 11.28 477 SER A CA 1
ATOM 3608 C C . SER A 1 470 ? 25.771 59.584 30.969 1.00 9.83 477 SER A C 1
ATOM 3609 O O . SER A 1 470 ? 25.574 58.402 31.284 1.00 11.19 477 SER A O 1
ATOM 3614 N N . ILE A 1 471 ? 26.543 59.961 29.961 1.00 9.05 478 ILE A N 1
ATOM 3615 C CA . ILE A 1 471 ? 27.334 59.019 29.187 1.00 9.16 478 ILE A CA 1
ATOM 3616 C C . ILE A 1 471 ? 28.730 59.607 29.071 1.00 9.34 478 ILE A C 1
ATOM 3617 O O . ILE A 1 471 ? 28.872 60.827 28.818 1.00 10.23 478 ILE A O 1
ATOM 3622 N N . ILE A 1 472 ? 29.753 58.811 29.360 1.00 8.21 479 ILE A N 1
ATOM 3623 C CA . ILE A 1 472 ? 31.127 59.286 29.448 1.00 8.22 479 ILE A CA 1
ATOM 3624 C C . ILE A 1 472 ? 31.959 58.606 28.369 1.00 9.03 479 ILE A C 1
ATOM 3625 O O . ILE A 1 472 ? 32.041 57.381 28.335 1.00 9.14 479 ILE A O 1
ATOM 3630 N N . ARG A 1 473 ? 32.538 59.413 27.488 1.00 8.55 480 ARG A N 1
ATOM 3631 C CA . ARG A 1 473 ? 33.416 58.922 26.432 1.00 7.73 480 ARG A CA 1
ATOM 3632 C C . ARG A 1 473 ? 34.852 58.837 26.933 1.00 7.70 480 ARG A C 1
ATOM 3633 O O . ARG A 1 473 ? 35.424 59.838 27.357 1.00 8.30 480 ARG A O 1
ATOM 3641 N N . ASN A 1 474 ? 35.416 57.638 26.929 1.00 8.28 481 ASN A N 1
ATOM 3642 C CA . ASN A 1 474 ? 36.827 57.440 27.226 1.00 9.07 481 ASN A CA 1
ATOM 3643 C C . ASN A 1 474 ? 37.497 56.793 26.030 1.00 8.54 481 ASN A C 1
ATOM 3644 O O . ASN A 1 474 ? 36.893 56.016 25.298 1.00 10.09 481 ASN A O 1
ATOM 3649 N N . LYS A 1 475 ? 38.779 57.110 25.849 1.00 9.11 482 LYS A N 1
ATOM 3650 C CA . LYS A 1 475 ? 39.614 56.505 24.835 1.00 8.98 482 LYS A CA 1
ATOM 3651 C C . LYS A 1 475 ? 40.676 55.665 25.512 1.00 10.06 482 LYS A C 1
ATOM 3652 O O . LYS A 1 475 ? 41.254 56.076 26.524 1.00 11.38 482 LYS A O 1
ATOM 3658 N N . TYR A 1 476 ? 40.945 54.512 24.911 1.00 9.52 483 TYR A N 1
ATOM 3659 C CA . TYR A 1 476 ? 41.926 53.564 25.426 1.00 9.59 483 TYR A CA 1
ATOM 3660 C C . TYR A 1 476 ? 42.923 53.275 24.309 1.00 9.89 483 TYR A C 1
ATOM 3661 O O . TYR A 1 476 ? 42.538 53.061 23.167 1.00 10.36 483 TYR A O 1
ATOM 3670 N N . TYR A 1 477 ? 44.195 53.339 24.678 1.00 11.66 484 TYR A N 1
ATOM 3671 C CA . TYR A 1 477 ? 45.311 53.285 23.754 1.00 12.22 484 TYR A CA 1
ATOM 3672 C C . TYR A 1 477 ? 46.058 51.964 23.933 1.00 12.87 484 TYR A C 1
ATOM 3673 O O . TYR A 1 477 ? 46.154 51.422 24.992 1.00 13.86 484 TYR A O 1
ATOM 3682 N N . SER A 1 478 ? 46.639 51.501 22.848 1.00 14.67 485 SER A N 1
ATOM 3683 C CA . SER A 1 478 ? 47.381 50.239 22.871 1.00 14.33 485 SER A CA 1
ATOM 3684 C C . SER A 1 478 ? 48.860 50.455 23.089 1.00 15.86 485 SER A C 1
ATOM 3685 O O . SER A 1 478 ? 49.404 51.461 22.658 1.00 16.38 485 SER A O 1
ATOM 3688 N N . SER A 1 479 ? 49.553 49.465 23.681 1.00 16.00 486 SER A N 1
ATOM 3689 C CA . SER A 1 479 ? 50.999 49.463 23.751 1.00 17.52 486 SER A CA 1
ATOM 3690 C C . SER A 1 479 ? 51.607 49.238 22.385 1.00 15.59 486 SER A C 1
ATOM 3691 O O . SER A 1 479 ? 52.807 49.456 22.226 1.00 18.63 486 SER A O 1
ATOM 3694 N N . GLU A 1 480 ? 50.802 48.788 21.413 1.00 13.83 487 GLU A N 1
ATOM 3695 C CA . GLU A 1 480 ? 51.259 48.509 20.048 1.00 13.95 487 GLU A CA 1
ATOM 3696 C C . GLU A 1 480 ? 50.799 49.584 19.095 1.00 12.19 487 GLU A C 1
ATOM 3697 O O . GLU A 1 480 ? 49.628 49.926 19.092 1.00 12.65 487 GLU A O 1
ATOM 3703 N N . TYR A 1 481 ? 51.722 50.106 18.287 1.00 11.48 488 TYR A N 1
ATOM 3704 C CA . TYR A 1 481 ? 51.394 51.052 17.224 1.00 10.59 488 TYR A CA 1
ATOM 3705 C C . TYR A 1 481 ? 52.328 50.812 16.049 1.00 11.03 488 TYR A C 1
ATOM 3706 O O . TYR A 1 481 ? 53.292 50.029 16.156 1.00 12.16 488 TYR A O 1
ATOM 3715 N N . LEU A 1 482 ? 52.068 51.478 14.926 1.00 10.34 489 LEU A N 1
ATOM 3716 C CA . LEU A 1 482 ? 52.957 51.467 13.754 1.00 10.49 489 LEU A CA 1
ATOM 3717 C C . LEU A 1 482 ? 53.429 50.065 13.405 1.00 11.78 489 LEU A C 1
ATOM 3718 O O . LEU A 1 482 ? 54.622 49.740 13.471 1.00 12.87 489 LEU A O 1
ATOM 3723 N N . LYS A 1 483 ? 52.488 49.236 12.982 1.00 11.35 490 LYS A N 1
ATOM 3724 C CA . LYS A 1 483 ? 52.774 47.828 12.692 1.00 12.15 490 LYS A CA 1
ATOM 3725 C C . LYS A 1 483 ? 52.690 47.585 11.191 1.00 13.10 490 LYS A C 1
ATOM 3726 O O . LYS A 1 483 ? 51.683 47.875 10.577 1.00 12.78 490 LYS A O 1
ATOM 3732 N N . PRO A 1 484 ? 53.746 47.019 10.585 1.00 14.58 491 PRO A N 1
ATOM 3733 C CA . PRO A 1 484 ? 53.677 46.728 9.162 1.00 15.49 491 PRO A CA 1
ATOM 3734 C C . PRO A 1 484 ? 52.726 45.588 8.880 1.00 14.31 491 PRO A C 1
ATOM 3735 O O . PRO A 1 484 ? 52.637 44.648 9.669 1.00 16.25 491 PRO A O 1
ATOM 3739 N N . ILE A 1 485 ? 51.989 45.705 7.800 1.00 13.41 492 ILE A N 1
ATOM 3740 C CA . ILE A 1 485 ? 50.966 44.747 7.417 1.00 14.45 492 ILE A CA 1
ATOM 3741 C C . ILE A 1 485 ? 51.503 43.735 6.398 1.00 15.14 492 ILE A C 1
ATOM 3742 O O . ILE A 1 485 ? 52.020 44.116 5.353 1.00 16.41 492 ILE A O 1
ATOM 3747 N N . SER A 1 486 ? 51.281 42.452 6.672 1.00 16.35 493 SER A N 1
ATOM 3748 C CA . SER A 1 486 ? 51.627 41.374 5.737 1.00 18.13 493 SER A CA 1
ATOM 3749 C C . SER A 1 486 ? 50.377 40.600 5.424 1.00 17.73 493 SER A C 1
ATOM 3750 O O . SER A 1 486 ? 49.495 40.433 6.291 1.00 17.84 493 SER A O 1
ATOM 3753 N N . ALA A 1 487 ? 50.296 40.074 4.207 1.00 18.25 494 ALA A N 1
ATOM 3754 C CA . ALA A 1 487 ? 49.087 39.380 3.741 1.00 18.84 494 ALA A CA 1
ATOM 3755 C C . ALA A 1 487 ? 48.766 38.178 4.621 1.00 19.32 494 ALA A C 1
ATOM 3756 O O . ALA A 1 487 ? 49.634 37.303 4.855 1.00 20.20 494 ALA A O 1
ATOM 3758 N N . GLY A 1 488 ? 47.526 38.156 5.107 1.00 19.22 495 GLY A N 1
ATOM 3759 C CA . GLY A 1 488 ? 46.986 37.038 5.900 1.00 19.55 495 GLY A CA 1
ATOM 3760 C C . GLY A 1 488 ? 47.582 36.882 7.294 1.00 20.53 495 GLY A C 1
ATOM 3761 O O . GLY A 1 488 ? 47.300 35.901 7.983 1.00 23.02 495 GLY A O 1
ATOM 3762 N N . SER A 1 489 ? 48.366 37.860 7.755 1.00 19.49 496 SER A N 1
ATOM 3763 C CA . SER A 1 489 ? 49.062 37.760 9.006 1.00 20.38 496 SER A CA 1
ATOM 3764 C C . SER A 1 489 ? 48.381 38.652 10.068 1.00 19.25 496 SER A C 1
ATOM 3765 O O . SER A 1 489 ? 48.428 39.886 10.003 1.00 19.61 496 SER A O 1
ATOM 3768 N N . SER A 1 490 ? 47.745 38.033 11.043 1.00 19.27 497 SER A N 1
ATOM 3769 C CA . SER A 1 490 ? 47.012 38.755 12.070 1.00 20.12 497 SER A CA 1
ATOM 3770 C C . SER A 1 490 ? 47.929 39.657 12.894 1.00 18.86 497 SER A C 1
ATOM 3771 O O . SER A 1 490 ? 49.073 39.323 13.213 1.00 20.80 497 SER A O 1
ATOM 3774 N N . LEU A 1 491 ? 47.397 40.858 13.200 1.00 17.12 498 LEU A N 1
ATOM 3775 C CA . LEU A 1 491 ? 48.028 41.808 14.083 1.00 16.63 498 LEU A CA 1
ATOM 3776 C C . LEU A 1 491 ? 47.200 41.941 15.354 1.00 15.96 498 LEU A C 1
ATOM 3777 O O . LEU A 1 491 ? 45.977 42.144 15.278 1.00 18.39 498 LEU A O 1
ATOM 3782 N N . SER A 1 492 ? 47.881 41.863 16.480 1.00 16.02 499 SER A N 1
ATOM 3783 C CA . SER A 1 492 ? 47.233 41.878 17.784 1.00 17.17 499 SER A CA 1
ATOM 3784 C C . SER A 1 492 ? 47.486 43.195 18.513 1.00 16.20 499 SER A C 1
ATOM 3785 O O . SER A 1 492 ? 48.632 43.625 18.662 1.00 16.19 499 SER A O 1
ATOM 3788 N N . PHE A 1 493 ? 46.408 43.821 18.981 1.00 13.89 500 PHE A N 1
ATOM 3789 C CA . PHE A 1 493 ? 46.481 45.084 19.723 1.00 13.56 500 PHE A CA 1
ATOM 3790 C C . PHE A 1 493 ? 45.863 44.923 21.095 1.00 11.92 500 PHE A C 1
ATOM 3791 O O . PHE A 1 493 ? 44.613 44.818 21.187 1.00 13.14 500 PHE A O 1
ATOM 3799 N N . PRO A 1 494 ? 46.704 44.942 22.138 1.00 12.71 501 PRO A N 1
ATOM 3800 C CA . PRO A 1 494 ? 46.167 44.804 23.493 1.00 13.53 501 PRO A CA 1
ATOM 3801 C C . PRO A 1 494 ? 45.795 46.146 24.081 1.00 12.23 501 PRO A C 1
ATOM 3802 O O . PRO A 1 494 ? 46.434 47.173 23.780 1.00 12.62 501 PRO A O 1
ATOM 3806 N N . PHE A 1 495 ? 44.766 46.122 24.921 1.00 12.31 502 PHE A N 1
ATOM 3807 C CA . PHE A 1 495 ? 44.290 47.305 25.660 1.00 12.20 502 PHE A CA 1
ATOM 3808 C C . PHE A 1 495 ? 44.108 46.918 27.118 1.00 11.73 502 PHE A C 1
ATOM 3809 O O . PHE A 1 495 ? 43.817 45.745 27.405 1.00 13.27 502 PHE A O 1
ATOM 3817 N N . THR A 1 496 ? 44.277 47.863 28.032 1.00 12.85 503 THR A N 1
ATOM 3818 C CA . THR A 1 496 ? 44.146 47.627 29.459 1.00 13.51 503 THR A CA 1
ATOM 3819 C C . THR A 1 496 ? 43.280 48.694 30.122 1.00 12.66 503 THR A C 1
ATOM 3820 O O . THR A 1 496 ? 43.138 49.805 29.610 1.00 12.90 503 THR A O 1
ATOM 3824 N N . GLY A 1 497 ? 42.751 48.359 31.301 1.00 13.14 504 GLY A N 1
ATOM 3825 C CA . GLY A 1 497 ? 42.046 49.338 32.114 1.00 12.37 504 GLY A CA 1
ATOM 3826 C C . GLY A 1 497 ? 40.676 49.749 31.614 1.00 11.58 504 GLY A C 1
ATOM 3827 O O . GLY A 1 497 ? 40.167 50.766 32.048 1.00 12.73 504 GLY A O 1
ATOM 3828 N N . ILE A 1 498 ? 40.079 48.997 30.720 1.00 11.03 505 ILE A N 1
ATOM 3829 C CA . ILE A 1 498 ? 38.802 49.399 30.152 1.00 11.14 505 ILE A CA 1
ATOM 3830 C C . ILE A 1 498 ? 37.671 49.260 31.146 1.00 11.26 505 ILE A C 1
ATOM 3831 O O . ILE A 1 498 ? 37.494 48.224 31.774 1.00 11.22 505 ILE A O 1
ATOM 3836 N N . GLU A 1 499 ? 36.923 50.332 31.341 1.00 11.20 506 GLU A N 1
ATOM 3837 C CA A GLU A 1 499 ? 35.634 50.256 32.030 0.50 10.95 506 GLU A CA 1
ATOM 3838 C CA B GLU A 1 499 ? 35.694 50.263 32.082 0.50 10.83 506 GLU A CA 1
ATOM 3839 C C . GLU A 1 499 ? 34.553 49.998 31.059 1.00 11.76 506 GLU A C 1
ATOM 3840 O O . GLU A 1 499 ? 34.118 50.893 30.328 1.00 14.44 506 GLU A O 1
ATOM 3851 N N . SER A 1 500 ? 34.097 48.760 30.990 1.00 11.87 507 SER A N 1
ATOM 3852 C CA . SER A 1 500 ? 32.998 48.400 30.115 1.00 12.38 507 SER A CA 1
ATOM 3853 C C . SER A 1 500 ? 31.671 48.685 30.798 1.00 11.16 507 SER A C 1
ATOM 3854 O O . SER A 1 500 ? 31.632 49.062 31.949 1.00 11.36 507 SER A O 1
ATOM 3857 N N . GLY A 1 501 ? 30.581 48.528 30.063 1.00 11.25 508 GLY A N 1
ATOM 3858 C CA . GLY A 1 501 ? 29.261 48.790 30.612 1.00 12.14 508 GLY A CA 1
ATOM 3859 C C . GLY A 1 501 ? 28.252 48.821 29.512 1.00 11.86 508 GLY A C 1
ATOM 3860 O O . GLY A 1 501 ? 28.334 48.061 28.523 1.00 14.07 508 GLY A O 1
ATOM 3861 N N . SER A 1 502 ? 27.253 49.688 29.677 1.00 11.76 509 SER A N 1
ATOM 3862 C CA . SER A 1 502 ? 26.236 49.872 28.665 1.00 12.17 509 SER A CA 1
ATOM 3863 C C . SER A 1 502 ? 26.479 51.192 27.951 1.00 10.53 509 SER A C 1
ATOM 3864 O O . SER A 1 502 ? 27.003 52.123 28.569 1.00 11.88 509 SER A O 1
ATOM 3867 N N . GLY A 1 503 ? 26.093 51.257 26.681 1.00 10.20 510 GLY A N 1
ATOM 3868 C CA . GLY A 1 503 ? 26.367 52.434 25.858 1.00 10.07 510 GLY A CA 1
ATOM 3869 C C . GLY A 1 503 ? 26.788 52.018 24.468 1.00 10.42 510 GLY A C 1
ATOM 3870 O O . GLY A 1 503 ? 26.128 51.199 23.825 1.00 12.14 510 GLY A O 1
ATOM 3871 N N . ARG A 1 504 ? 27.889 52.602 24.007 1.00 10.08 511 ARG A N 1
ATOM 3872 C CA . ARG A 1 504 ? 28.398 52.419 22.653 1.00 9.54 511 ARG A CA 1
ATOM 3873 C C . ARG A 1 504 ? 29.915 52.225 22.695 1.00 9.04 511 ARG A C 1
ATOM 3874 O O . ARG A 1 504 ? 30.577 52.578 23.647 1.00 9.31 511 ARG A O 1
ATOM 3882 N N . ALA A 1 505 ? 30.449 51.628 21.638 1.00 9.90 512 ALA A N 1
ATOM 3883 C CA . ALA A 1 505 ? 31.888 51.457 21.494 1.00 9.49 512 ALA A CA 1
ATOM 3884 C C . ALA A 1 505 ? 32.257 51.457 20.040 1.00 10.09 512 ALA A C 1
ATOM 3885 O O . ALA A 1 505 ? 31.446 51.136 19.160 1.00 11.15 512 ALA A O 1
ATOM 3887 N N . SER A 1 506 ? 33.513 51.822 19.801 1.00 11.22 513 SER A N 1
ATOM 3888 C CA . SER A 1 506 ? 34.063 51.756 18.453 1.00 11.68 513 SER A CA 1
ATOM 3889 C C . SER A 1 506 ? 35.576 51.598 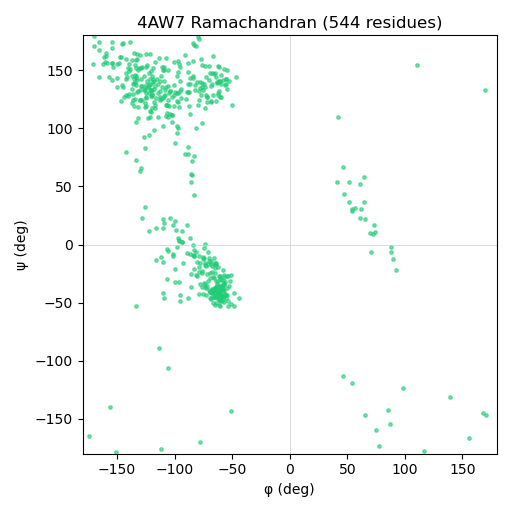18.504 1.00 11.16 513 SER A C 1
ATOM 3890 O O . SER A 1 506 ? 36.225 51.962 19.482 1.00 12.38 513 SER A O 1
ATOM 3893 N N . LEU A 1 507 ? 36.108 51.049 17.414 1.00 9.40 514 LEU A N 1
ATOM 3894 C CA . LEU A 1 507 ? 37.539 51.007 17.176 1.00 9.52 514 LEU A CA 1
ATOM 3895 C C . LEU A 1 507 ? 37.894 52.130 16.189 1.00 8.50 514 LEU A C 1
ATOM 3896 O O . LEU A 1 507 ? 37.269 52.248 15.125 1.00 9.88 514 LEU A O 1
ATOM 3901 N N . ARG A 1 508 ? 38.891 52.947 16.552 1.00 8.07 515 ARG A N 1
ATOM 3902 C CA . ARG A 1 508 ? 39.447 53.953 15.635 1.00 8.40 515 ARG A CA 1
ATOM 3903 C C . ARG A 1 508 ? 40.692 53.315 15.039 1.00 8.38 515 ARG A C 1
ATOM 3904 O O . ARG A 1 508 ? 41.752 53.262 15.680 1.00 8.59 515 ARG A O 1
ATOM 3912 N N . MET A 1 509 ? 40.553 52.801 13.811 1.00 8.25 516 MET A N 1
ATOM 3913 C CA . MET A 1 509 ? 41.612 52.054 13.143 1.00 8.42 516 MET A CA 1
ATOM 3914 C C . MET A 1 509 ? 42.271 52.962 12.117 1.00 8.42 516 MET A C 1
ATOM 3915 O O . MET A 1 509 ? 41.625 53.293 11.112 1.00 8.88 516 MET A O 1
ATOM 3920 N N . SER A 1 510 ? 43.517 53.344 12.366 1.00 8.28 517 SER A N 1
ATOM 3921 C CA . SER A 1 510 ? 44.241 54.203 11.430 1.00 8.14 517 SER A CA 1
ATOM 3922 C C . SER A 1 510 ? 45.240 53.383 10.642 1.00 8.41 517 SER A C 1
ATOM 3923 O O . SER A 1 510 ? 46.027 52.629 11.243 1.00 9.65 517 SER A O 1
ATOM 3926 N N . ILE A 1 511 ? 45.191 53.603 9.322 1.00 8.40 518 ILE A N 1
ATOM 3927 C CA . ILE A 1 511 ? 46.053 52.869 8.394 1.00 8.84 518 ILE A CA 1
ATOM 3928 C C . ILE A 1 511 ? 46.657 53.836 7.394 1.00 8.87 518 ILE A C 1
ATOM 3929 O O . ILE A 1 511 ? 46.041 54.814 6.980 1.00 9.17 518 ILE A O 1
ATOM 3934 N N . GLY A 1 512 ? 47.898 53.531 7.001 1.00 9.21 519 GLY A N 1
ATOM 3935 C CA . GLY A 1 512 ? 48.573 54.171 5.866 1.00 9.34 519 GLY A CA 1
ATOM 3936 C C . GLY A 1 512 ? 48.928 53.051 4.903 1.00 10.12 519 GLY A C 1
ATOM 3937 O O . GLY A 1 512 ? 49.739 52.184 5.228 1.00 10.67 519 GLY A O 1
ATOM 3938 N N . ARG A 1 513 ? 48.313 53.076 3.724 1.00 10.13 520 ARG A N 1
ATOM 3939 C CA . ARG A 1 513 ? 48.550 52.012 2.732 1.00 11.07 520 ARG A CA 1
ATOM 3940 C C . ARG A 1 513 ? 48.425 52.630 1.348 1.00 11.15 520 ARG A C 1
ATOM 3941 O O . ARG A 1 513 ? 47.738 53.622 1.149 1.00 10.96 520 ARG A O 1
ATOM 3949 N N . PRO A 1 514 ? 49.059 51.999 0.338 1.00 12.43 521 PRO A N 1
ATOM 3950 C CA . PRO A 1 514 ? 48.736 52.383 -1.035 1.00 12.54 521 PRO A CA 1
ATOM 3951 C C . PRO A 1 514 ? 47.230 52.480 -1.256 1.00 12.94 521 PRO A C 1
ATOM 3952 O O . PRO A 1 514 ? 46.503 51.640 -0.699 1.00 13.64 521 PRO A O 1
ATOM 3956 N N . VAL A 1 515 ? 46.741 53.426 -2.068 1.00 12.92 522 VAL A N 1
ATOM 3957 C CA . VAL A 1 515 ? 45.302 53.610 -2.222 1.00 15.66 522 VAL A CA 1
ATOM 3958 C C . VAL A 1 515 ? 44.580 52.337 -2.700 1.00 15.59 522 VAL A C 1
ATOM 3959 O O . VAL A 1 515 ? 43.421 52.135 -2.350 1.00 17.92 522 VAL A O 1
ATOM 3963 N N . SER A 1 516 ? 45.275 51.434 -3.411 1.00 16.39 523 SER A N 1
ATOM 3964 C CA A SER A 1 516 ? 44.644 50.199 -3.908 0.50 16.72 523 SER A CA 1
ATOM 3965 C CA B SER A 1 516 ? 44.667 50.187 -3.904 0.50 17.00 523 SER A CA 1
ATOM 3966 C C . SER A 1 516 ? 44.603 49.069 -2.889 1.00 16.33 523 SER A C 1
ATOM 3967 O O . SER A 1 516 ? 43.920 48.059 -3.123 1.00 18.19 523 SER A O 1
ATOM 3972 N N . ALA A 1 517 ? 45.305 49.207 -1.778 1.00 15.06 524 ALA A N 1
ATOM 3973 C CA . ALA A 1 517 ? 45.342 48.152 -0.790 1.00 14.56 524 ALA A CA 1
ATOM 3974 C C . ALA A 1 517 ? 44.012 48.067 -0.019 1.00 15.10 524 ALA A C 1
ATOM 3975 O O . ALA A 1 517 ? 43.259 49.058 0.087 1.00 16.21 524 ALA A O 1
ATOM 3977 N N . SER A 1 518 ? 43.705 46.876 0.501 1.00 14.68 525 SER A N 1
ATOM 3978 C CA . SER A 1 518 ? 42.436 46.677 1.178 1.00 15.20 525 SER A CA 1
ATOM 3979 C C . SER A 1 518 ? 42.263 47.601 2.394 1.00 14.57 525 SER A C 1
ATOM 3980 O O . SER A 1 518 ? 43.177 47.743 3.207 1.00 14.37 525 SER A O 1
ATOM 3983 N N . LYS A 1 519 ? 41.050 48.135 2.518 1.00 14.60 526 LYS A N 1
ATOM 3984 C CA . LYS A 1 519 ? 40.633 48.867 3.708 1.00 15.07 526 LYS A CA 1
ATOM 3985 C C . LYS A 1 519 ? 39.590 48.064 4.515 1.00 16.12 526 LYS A C 1
ATOM 3986 O O . LYS A 1 519 ? 38.902 48.645 5.378 1.00 17.32 526 LYS A O 1
ATOM 3992 N N . LYS A 1 520 ? 39.527 46.751 4.264 1.00 17.15 527 LYS A N 1
ATOM 3993 C CA . LYS A 1 520 ? 38.495 45.845 4.820 1.00 17.97 527 LYS A CA 1
ATOM 3994 C C . LYS A 1 520 ? 39.153 44.649 5.431 1.00 17.99 527 LYS A C 1
ATOM 3995 O O . LYS A 1 520 ? 38.952 43.505 5.004 1.00 19.94 527 LYS A O 1
ATOM 4001 N N . PRO A 1 521 ? 39.946 44.873 6.477 1.00 15.76 528 PRO A N 1
ATOM 4002 C CA . PRO A 1 521 ? 40.463 43.731 7.198 1.00 15.44 528 PRO A CA 1
ATOM 4003 C C . PRO A 1 521 ? 39.331 42.984 7.908 1.00 16.52 528 PRO A C 1
ATOM 4004 O O . PRO A 1 521 ? 38.233 43.529 8.097 1.00 15.89 528 PRO A O 1
ATOM 4008 N N . VAL A 1 522 ? 39.617 41.743 8.282 1.00 16.25 529 VAL A N 1
ATOM 4009 C CA . VAL A 1 522 ? 38.808 41.085 9.282 1.00 17.21 529 VAL A CA 1
ATOM 4010 C C . VAL A 1 522 ? 39.212 41.708 10.626 1.00 17.05 529 VAL A C 1
ATOM 4011 O O . VAL A 1 522 ? 40.408 41.799 10.949 1.00 17.59 529 VAL A O 1
ATOM 4015 N N . VAL A 1 523 ? 38.204 42.081 11.424 1.00 16.04 530 VAL A N 1
ATOM 4016 C CA . VAL A 1 523 ? 38.436 42.695 12.741 1.00 15.77 530 VAL A CA 1
ATOM 4017 C C . VAL A 1 523 ? 37.696 41.867 13.803 1.00 14.52 530 VAL A C 1
ATOM 4018 O O . VAL A 1 523 ? 36.493 41.643 13.662 1.00 16.39 530 VAL A O 1
ATOM 4022 N N . LYS A 1 524 ? 38.437 41.467 14.829 1.00 15.23 531 LYS A N 1
ATOM 4023 C CA . LYS A 1 524 ? 37.854 40.714 15.938 1.00 15.38 531 LYS A CA 1
ATOM 4024 C C . LYS A 1 524 ? 38.076 41.476 17.251 1.00 15.31 531 LYS A C 1
ATOM 4025 O O . LYS A 1 524 ? 39.192 41.928 17.558 1.00 15.15 531 LYS A O 1
ATOM 4031 N N . ILE A 1 525 ? 36.986 41.579 18.030 1.00 14.36 532 ILE A N 1
ATOM 4032 C CA . ILE A 1 525 ? 37.028 42.207 19.338 1.00 14.35 532 ILE A CA 1
ATOM 4033 C C . ILE A 1 525 ? 36.931 41.034 20.336 1.00 13.84 532 ILE A C 1
ATOM 4034 O O . ILE A 1 525 ? 35.887 40.362 20.388 1.00 14.37 532 ILE A O 1
ATOM 4039 N N . ASN A 1 526 ? 37.991 40.788 21.081 1.00 13.58 533 ASN A N 1
ATOM 4040 C CA . ASN A 1 526 ? 38.009 39.614 21.980 1.00 14.59 533 ASN A CA 1
ATOM 4041 C C . ASN A 1 526 ? 37.521 38.362 21.265 1.00 15.61 533 ASN A C 1
ATOM 4042 O O . ASN A 1 526 ? 36.759 37.557 21.833 1.00 16.80 533 ASN A O 1
ATOM 4047 N N . GLY A 1 527 ? 37.980 38.169 20.037 1.00 15.13 534 GLY A N 1
ATOM 4048 C CA . GLY A 1 527 ? 37.648 36.939 19.314 1.00 15.69 534 GLY A CA 1
ATOM 4049 C C . GLY A 1 527 ? 36.395 36.940 18.488 1.00 16.53 534 GLY A C 1
ATOM 4050 O O . GLY A 1 527 ? 36.183 36.029 17.693 1.00 18.66 534 GLY A O 1
ATOM 4051 N N . THR A 1 528 ? 35.541 37.944 18.658 1.00 15.59 535 THR A N 1
ATOM 4052 C CA . THR A 1 528 ? 34.299 38.060 17.912 1.00 15.36 535 THR A CA 1
ATOM 4053 C C . THR A 1 528 ? 34.475 38.986 16.706 1.00 15.88 535 THR A C 1
ATOM 4054 O O . THR A 1 528 ? 34.803 40.178 16.840 1.00 15.50 535 THR A O 1
ATOM 4058 N N . ALA A 1 529 ? 34.271 38.442 15.515 1.00 15.99 536 ALA A N 1
ATOM 4059 C CA . ALA A 1 529 ? 34.371 39.228 14.286 1.00 16.17 536 ALA A CA 1
ATOM 4060 C C . ALA A 1 529 ? 33.241 40.225 14.228 1.00 17.32 536 ALA A C 1
ATOM 4061 O O . ALA A 1 529 ? 32.096 39.917 14.525 1.00 18.73 536 ALA A O 1
ATOM 4063 N N . VAL A 1 530 ? 33.583 41.451 13.838 1.00 16.72 537 VAL A N 1
ATOM 4064 C CA . VAL A 1 530 ? 32.627 42.517 13.656 1.00 18.40 537 VAL A CA 1
ATOM 4065 C C . VAL A 1 530 ? 32.732 43.100 12.239 1.00 19.47 537 VAL A C 1
ATOM 4066 O O . VAL A 1 530 ? 33.766 43.014 11.618 1.00 20.53 537 VAL A O 1
ATOM 4070 N N . SER A 1 531 ? 31.617 43.631 11.767 1.00 21.86 538 SER A N 1
ATOM 4071 C CA . SER A 1 531 ? 31.501 44.294 10.467 1.00 23.19 538 SER A CA 1
ATOM 4072 C C . SER A 1 531 ? 32.386 45.557 10.359 1.00 22.02 538 SER A C 1
ATOM 4073 O O . SER A 1 531 ? 32.400 46.368 11.277 1.00 22.53 538 SER A O 1
ATOM 4076 N N . VAL A 1 532 ? 33.167 45.672 9.285 1.00 20.61 539 VAL A N 1
ATOM 4077 C CA . VAL A 1 532 ? 33.953 46.887 9.001 1.00 19.43 539 VAL A CA 1
ATOM 4078 C C . VAL A 1 532 ? 33.160 47.735 7.995 1.00 17.44 539 VAL A C 1
ATOM 4079 O O . VAL A 1 532 ? 32.830 47.294 6.904 1.00 18.25 539 VAL A O 1
ATOM 4083 N N . PRO A 1 533 ? 32.863 48.986 8.331 1.00 14.04 540 PRO A N 1
ATOM 4084 C CA . PRO A 1 533 ? 32.148 49.834 7.381 1.00 13.40 540 PRO A CA 1
ATOM 4085 C C . PRO A 1 533 ? 32.906 50.093 6.066 1.00 12.30 540 PRO A C 1
ATOM 4086 O O . PRO A 1 533 ? 34.142 50.118 6.034 1.00 14.15 540 PRO A O 1
ATOM 4090 N N . ASP A 1 534 ? 32.144 50.350 5.032 1.00 12.80 541 ASP A N 1
ATOM 4091 C CA . ASP A 1 534 ? 32.678 50.797 3.742 1.00 13.64 541 ASP A CA 1
ATOM 4092 C C . ASP A 1 534 ? 33.038 52.257 3.711 1.00 13.29 541 ASP A C 1
ATOM 4093 O O . ASP A 1 534 ? 33.900 52.636 2.949 1.00 15.42 541 ASP A O 1
ATOM 4098 N N . ASN A 1 535 ? 32.428 53.035 4.582 1.00 11.10 542 ASN A N 1
ATOM 4099 C CA . ASN A 1 535 ? 32.508 54.486 4.615 1.00 10.77 542 ASN A CA 1
ATOM 4100 C C . ASN A 1 535 ? 33.287 54.938 5.843 1.00 10.27 542 ASN A C 1
ATOM 4101 O O . ASN A 1 535 ? 33.347 54.255 6.860 1.00 11.77 542 ASN A O 1
ATOM 4106 N N . TRP A 1 536 ? 33.898 56.105 5.717 1.00 10.50 543 TRP A N 1
ATOM 4107 C CA . TRP A 1 536 ? 34.643 56.793 6.759 1.00 9.67 543 TRP A CA 1
ATOM 4108 C C . TRP A 1 536 ? 34.430 58.302 6.595 1.00 9.53 543 TRP A C 1
ATOM 4109 O O . TRP A 1 536 ? 33.829 58.750 5.643 1.00 10.09 543 TRP A O 1
ATOM 4120 N N . LYS A 1 537 ? 34.938 59.068 7.554 1.00 9.01 544 LYS A N 1
ATOM 4121 C CA . LYS A 1 537 ? 34.738 60.506 7.537 1.00 8.47 544 LYS A CA 1
ATOM 4122 C C . LYS A 1 537 ? 35.412 61.147 6.318 1.00 8.67 544 LYS A C 1
ATOM 4123 O O . LYS A 1 537 ? 36.642 61.056 6.128 1.00 9.28 544 LYS A O 1
ATOM 4129 N N . GLY A 1 538 ? 34.637 61.853 5.525 1.00 8.76 545 GLY A N 1
ATOM 4130 C CA . GLY A 1 538 ? 35.181 62.550 4.388 1.00 9.99 545 GLY A CA 1
ATOM 4131 C C . GLY A 1 538 ? 35.524 61.632 3.246 1.00 9.82 545 GLY A C 1
ATOM 4132 O O . GLY A 1 538 ? 34.974 60.547 3.076 1.00 9.94 545 GLY A O 1
ATOM 4133 N N . TYR A 1 539 ? 36.393 62.144 2.399 1.00 9.95 546 TYR A N 1
ATOM 4134 C CA . TYR A 1 539 ? 36.553 61.591 1.070 1.00 10.34 546 TYR A CA 1
ATOM 4135 C C . TYR A 1 539 ? 37.461 60.386 0.993 1.00 9.81 546 TYR A C 1
ATOM 4136 O O . TYR A 1 539 ? 38.106 59.985 1.951 1.00 9.47 546 TYR A O 1
ATOM 4145 N N . GLY A 1 540 ? 37.472 59.780 -0.202 1.00 10.15 547 GLY A N 1
ATOM 4146 C CA . GLY A 1 540 ? 38.146 58.538 -0.404 1.00 10.28 547 GLY A CA 1
ATOM 4147 C C . GLY A 1 540 ? 39.643 58.611 -0.574 1.00 10.68 547 GLY A C 1
ATOM 4148 O O . GLY A 1 540 ? 40.273 57.580 -0.631 1.00 11.97 547 GLY A O 1
ATOM 4149 N N . GLN A 1 541 ? 40.197 59.811 -0.718 1.00 10.02 548 GLN A N 1
ATOM 4150 C CA . GLN A 1 541 ? 41.624 60.029 -0.932 1.00 10.39 548 GLN A CA 1
ATOM 4151 C C . GLN A 1 541 ? 42.087 59.389 -2.233 1.00 11.84 548 GLN A C 1
ATOM 4152 O O . GLN A 1 541 ? 43.247 59.016 -2.370 1.00 12.80 548 GLN A O 1
ATOM 4158 N N . SER A 1 542 ? 41.192 59.317 -3.231 1.00 12.65 549 SER A N 1
ATOM 4159 C CA A SER A 1 542 ? 41.537 58.668 -4.502 0.50 15.15 549 SER A CA 1
ATOM 4160 C CA B SER A 1 542 ? 41.511 58.678 -4.509 0.50 14.95 549 SER A CA 1
ATOM 4161 C C . SER A 1 542 ? 42.621 59.417 -5.258 1.00 15.73 549 SER A C 1
ATOM 4162 O O . SER A 1 542 ? 43.261 58.814 -6.117 1.00 20.19 549 SER A O 1
ATOM 4167 N N . ASN A 1 543 ? 42.801 60.698 -4.968 1.00 17.38 550 ASN A N 1
ATOM 4168 C CA . ASN A 1 543 ? 43.816 61.546 -5.615 1.00 19.83 550 ASN A CA 1
ATOM 4169 C C . ASN A 1 543 ? 45.121 61.596 -4.828 1.00 20.44 550 ASN A C 1
ATOM 4170 O O . ASN A 1 543 ? 45.987 62.475 -5.060 1.00 23.27 550 ASN A O 1
ATOM 4175 N N . ARG A 1 544 ? 45.231 60.704 -3.845 1.00 19.42 551 ARG A N 1
ATOM 4176 C CA . ARG A 1 544 ? 46.461 60.560 -3.092 1.00 19.04 551 ARG A CA 1
ATOM 4177 C C . ARG A 1 544 ? 47.044 59.211 -3.534 1.00 19.82 551 ARG A C 1
ATOM 4178 O O . ARG A 1 544 ? 46.329 58.284 -3.864 1.00 24.64 551 ARG A O 1
ATOM 4186 N N . ASN A 1 545 ? 48.325 59.083 -3.512 1.00 18.95 552 ASN A N 1
ATOM 4187 C CA . ASN A 1 545 ? 48.969 57.829 -3.741 1.00 17.63 552 ASN A CA 1
ATOM 4188 C C . ASN A 1 545 ? 48.912 56.924 -2.510 1.00 16.03 552 ASN A C 1
ATOM 4189 O O . ASN A 1 545 ? 48.798 55.680 -2.628 1.00 15.27 552 ASN A O 1
ATOM 4194 N N . ILE A 1 546 ? 48.963 57.534 -1.309 1.00 14.06 553 ILE A N 1
ATOM 4195 C CA . ILE A 1 546 ? 48.877 56.798 -0.060 1.00 12.48 553 ILE A CA 1
ATOM 4196 C C . ILE A 1 546 ? 47.624 57.229 0.645 1.00 11.31 553 ILE A C 1
ATOM 4197 O O . ILE A 1 546 ? 47.417 58.422 0.889 1.00 12.05 553 ILE A O 1
ATOM 4202 N N . PHE A 1 547 ? 46.793 56.259 0.996 1.00 10.06 554 PHE A N 1
ATOM 4203 C CA . PHE A 1 547 ? 45.677 56.505 1.892 1.00 9.71 554 PHE A CA 1
ATOM 4204 C C . PHE A 1 547 ? 46.221 56.546 3.302 1.00 8.93 554 PHE A C 1
ATOM 4205 O O . PHE A 1 547 ? 46.892 55.636 3.744 1.00 11.11 554 PHE A O 1
ATOM 4213 N N . PHE A 1 548 ? 45.966 57.640 4.018 1.00 7.71 555 PHE A N 1
ATOM 4214 C CA . PHE A 1 548 ? 46.267 57.715 5.445 1.00 7.86 555 PHE A CA 1
ATOM 4215 C C . PHE A 1 548 ? 45.047 58.259 6.142 1.00 7.58 555 PHE A C 1
ATOM 4216 O O . PHE A 1 548 ? 44.682 59.414 5.941 1.00 7.42 555 PHE A O 1
ATOM 4224 N N . GLY A 1 549 ? 44.365 57.389 6.887 1.00 7.74 556 GLY A N 1
ATOM 4225 C CA . GLY A 1 549 ? 43.085 57.772 7.455 1.00 8.13 556 GLY A CA 1
ATOM 4226 C C . GLY A 1 549 ? 42.676 56.849 8.582 1.00 7.81 556 GLY A C 1
ATOM 4227 O O . GLY A 1 549 ? 43.084 55.686 8.621 1.00 8.44 556 GLY A O 1
ATOM 4228 N N . MET A 1 550 ? 41.831 57.385 9.464 1.00 8.04 557 MET A N 1
ATOM 4229 C CA . MET A 1 550 ? 41.209 56.670 10.532 1.00 7.88 557 MET A CA 1
ATOM 4230 C C . MET A 1 550 ? 39.808 56.251 10.093 1.00 8.52 557 MET A C 1
ATOM 4231 O O . MET A 1 550 ? 39.008 57.088 9.665 1.00 9.11 557 MET A O 1
ATOM 4236 N N . ILE A 1 551 ? 39.552 54.945 10.139 1.00 8.41 558 ILE A N 1
ATOM 4237 C CA . ILE A 1 551 ? 38.263 54.353 9.810 1.00 8.76 558 ILE A CA 1
ATOM 4238 C C . ILE A 1 551 ? 37.657 53.871 11.112 1.00 8.81 558 ILE A C 1
ATOM 4239 O O . ILE A 1 551 ? 38.256 53.044 11.809 1.00 9.25 558 ILE A O 1
ATOM 4244 N N A GLU A 1 552 ? 36.473 54.376 11.445 0.50 9.51 559 GLU A N 1
ATOM 4245 N N B GLU A 1 552 ? 36.479 54.374 11.451 0.50 9.69 559 GLU A N 1
ATOM 4246 C CA A GLU A 1 552 ? 35.791 53.906 12.648 0.50 10.61 559 GLU A CA 1
ATOM 4247 C CA B GLU A 1 552 ? 35.864 53.945 12.698 0.50 10.96 559 GLU A CA 1
ATOM 4248 C C A GLU A 1 552 ? 35.085 52.599 12.407 0.50 11.02 559 GLU A C 1
ATOM 4249 C C B GLU A 1 552 ? 35.055 52.656 12.454 0.50 11.19 559 GLU A C 1
ATOM 4250 O O A GLU A 1 552 ? 34.455 52.399 11.363 0.50 11.74 559 GLU A O 1
ATOM 4251 O O B GLU A 1 552 ? 34.409 52.488 11.410 0.50 12.03 559 GLU A O 1
ATOM 4262 N N . VAL A 1 553 ? 35.176 51.721 13.386 1.00 10.51 560 VAL A N 1
ATOM 4263 C CA . VAL A 1 553 ? 34.478 50.428 13.322 1.00 11.61 560 VAL A CA 1
ATOM 4264 C C . VAL A 1 553 ? 33.603 50.338 14.586 1.00 11.19 560 VAL A C 1
ATOM 4265 O O . VAL A 1 553 ? 34.091 49.914 15.631 1.00 11.04 560 VAL A O 1
ATOM 4269 N N . PRO A 1 554 ? 32.334 50.793 14.481 1.00 13.06 561 PRO A N 1
ATOM 4270 C CA . PRO A 1 554 ? 31.448 50.647 15.648 1.00 12.68 561 PRO A CA 1
ATOM 4271 C C . PRO A 1 554 ? 31.128 49.210 15.940 1.00 13.06 561 PRO A C 1
ATOM 4272 O O . PRO A 1 554 ? 31.065 48.399 15.038 1.00 14.36 561 PRO A O 1
ATOM 4276 N N . PHE A 1 555 ? 30.942 48.874 17.205 1.00 12.45 562 PHE A N 1
ATOM 4277 C CA . PHE A 1 555 ? 30.553 47.516 17.544 1.00 12.76 562 PHE A CA 1
ATOM 4278 C C . PHE A 1 555 ? 29.819 47.536 18.879 1.00 12.11 562 PHE A C 1
ATOM 4279 O O . PHE A 1 555 ? 29.830 48.525 19.600 1.00 13.17 562 PHE A O 1
ATOM 4287 N N . ASP A 1 556 ? 29.205 46.419 19.220 1.00 12.34 563 ASP A N 1
ATOM 4288 C CA . ASP A 1 556 ? 28.432 46.331 20.458 1.00 12.27 563 ASP A CA 1
ATOM 4289 C C . ASP A 1 556 ? 29.361 46.404 21.674 1.00 11.57 563 ASP A C 1
ATOM 4290 O O . ASP A 1 556 ? 30.274 45.592 21.855 1.00 11.58 563 ASP A O 1
ATOM 4295 N N . ILE A 1 557 ? 29.113 47.382 22.538 1.00 11.99 564 ILE A N 1
ATOM 4296 C CA . ILE A 1 557 ? 29.902 47.546 23.768 1.00 11.90 564 ILE A CA 1
ATOM 4297 C C . ILE A 1 557 ? 29.947 46.306 24.614 1.00 12.44 564 ILE A C 1
ATOM 4298 O O . ILE A 1 557 ? 30.878 46.076 25.364 1.00 11.27 564 ILE A O 1
ATOM 4303 N N . GLN A 1 558 ? 28.906 45.477 24.484 1.00 12.58 565 GLN A N 1
ATOM 4304 C CA . GLN A 1 558 ? 28.793 44.271 25.244 1.00 13.20 565 GLN A CA 1
ATOM 4305 C C . GLN A 1 558 ? 29.898 43.252 24.927 1.00 13.25 565 GLN A C 1
ATOM 4306 O O . GLN A 1 558 ? 30.178 42.352 25.720 1.00 15.24 565 GLN A O 1
ATOM 4312 N N . LEU A 1 559 ? 30.609 43.431 23.808 1.00 12.52 566 LEU A N 1
ATOM 4313 C CA . LEU A 1 559 ? 31.787 42.616 23.501 1.00 12.34 566 LEU A CA 1
ATOM 4314 C C . LEU A 1 559 ? 32.999 42.938 24.351 1.00 12.04 566 LEU A C 1
ATOM 4315 O O . LEU A 1 559 ? 33.946 42.169 24.421 1.00 13.58 566 LEU A O 1
ATOM 4320 N N . LEU A 1 560 ? 33.012 44.118 24.976 1.00 11.44 567 LEU A N 1
ATOM 4321 C CA . LEU A 1 560 ? 34.124 44.517 25.804 1.00 11.21 567 LEU A CA 1
ATOM 4322 C C . LEU A 1 560 ? 33.977 43.956 27.215 1.00 11.85 567 LEU A C 1
ATOM 4323 O O . LEU A 1 560 ? 32.882 43.897 27.773 1.00 14.10 567 LEU A O 1
ATOM 4328 N N . LYS A 1 561 ? 35.110 43.627 27.780 1.00 11.13 568 LYS A N 1
ATOM 4329 C CA . LYS A 1 561 ? 35.209 43.222 29.183 1.00 11.50 568 LYS A CA 1
ATOM 4330 C C . LYS A 1 561 ? 35.852 44.292 30.033 1.00 11.47 568 LYS A C 1
ATOM 4331 O O . LYS A 1 561 ? 36.601 45.155 29.541 1.00 12.15 568 LYS A O 1
ATOM 4337 N N . ASN A 1 562 ? 35.636 44.227 31.341 1.00 11.01 569 ASN A N 1
ATOM 4338 C CA . ASN A 1 562 ? 36.344 45.136 32.234 1.00 10.64 569 ASN A CA 1
ATOM 4339 C C . ASN A 1 562 ? 37.810 44.738 32.351 1.00 10.75 569 ASN A C 1
ATOM 4340 O O . ASN A 1 562 ? 38.115 43.576 32.608 1.00 13.53 569 ASN A O 1
ATOM 4345 N N . GLY A 1 563 ? 38.709 45.683 32.141 1.00 12.31 570 GLY A N 1
ATOM 4346 C CA . GLY A 1 563 ? 40.149 45.423 32.225 1.00 12.49 570 GLY A CA 1
ATOM 4347 C C . GLY A 1 563 ? 40.744 45.194 30.850 1.00 12.69 570 GLY A C 1
ATOM 4348 O O . GLY A 1 563 ? 40.696 46.055 29.957 1.00 12.43 570 GLY A O 1
ATOM 4349 N N . ASP A 1 564 ? 41.381 44.034 30.678 1.00 12.48 571 ASP A N 1
ATOM 4350 C CA . ASP A 1 564 ? 42.097 43.699 29.429 1.00 12.86 571 ASP A CA 1
ATOM 4351 C C . ASP A 1 564 ? 41.167 43.368 28.284 1.00 13.56 571 ASP A C 1
ATOM 4352 O O . ASP A 1 564 ? 40.178 42.673 28.452 1.00 14.46 571 ASP A O 1
ATOM 4357 N N . ASN A 1 565 ? 41.473 43.913 27.108 1.00 12.70 572 ASN A N 1
ATOM 4358 C CA . ASN A 1 565 ? 40.761 43.610 25.901 1.00 13.54 572 ASN A CA 1
ATOM 4359 C C . ASN A 1 565 ? 41.778 43.488 24.785 1.00 13.47 572 ASN A C 1
ATOM 4360 O O . ASN A 1 565 ? 42.876 44.040 24.904 1.00 14.90 572 ASN A O 1
ATOM 4365 N N . ASN A 1 566 ? 41.419 42.735 23.749 1.00 13.43 573 ASN A N 1
ATOM 4366 C CA . ASN A 1 566 ? 42.290 42.574 22.600 1.00 13.72 573 ASN A CA 1
ATOM 4367 C C . ASN A 1 566 ? 41.524 42.780 21.313 1.00 13.88 573 ASN A C 1
ATOM 4368 O O . ASN A 1 566 ? 40.348 42.394 21.180 1.00 15.33 573 ASN A O 1
ATOM 4373 N N . VAL A 1 567 ? 42.191 43.430 20.357 1.00 13.33 574 VAL A N 1
ATOM 4374 C CA . VAL A 1 567 ? 41.673 43.587 19.025 1.00 13.40 574 VAL A CA 1
ATOM 4375 C C . VAL A 1 567 ? 42.657 42.911 18.072 1.00 14.11 574 VAL A C 1
ATOM 4376 O O . VAL A 1 567 ? 43.841 43.173 18.158 1.00 14.33 574 VAL A O 1
ATOM 4380 N N . ASP A 1 568 ? 42.158 42.043 17.201 1.00 13.96 575 ASP A N 1
ATOM 4381 C CA . ASP A 1 568 ? 42.993 41.339 16.221 1.00 15.04 575 ASP A CA 1
ATOM 4382 C C . ASP A 1 568 ? 42.478 41.697 14.864 1.00 15.44 575 ASP A C 1
ATOM 4383 O O . ASP A 1 568 ? 41.276 41.633 14.624 1.00 17.93 575 ASP A O 1
ATOM 4388 N N . ILE A 1 569 ? 43.380 42.067 13.938 1.00 15.69 576 ILE A N 1
ATOM 4389 C CA . ILE A 1 569 ? 42.928 42.427 12.599 1.00 15.52 576 ILE A CA 1
ATOM 4390 C C . ILE A 1 569 ? 43.816 41.732 11.546 1.00 15.64 576 ILE A C 1
ATOM 4391 O O . ILE A 1 569 ? 45.011 41.577 11.761 1.00 16.32 576 ILE A O 1
ATOM 4396 N N . THR A 1 570 ? 43.193 41.345 10.446 1.00 15.77 577 THR A N 1
ATOM 4397 C CA . THR A 1 570 ? 43.918 40.653 9.378 1.00 16.43 577 THR A CA 1
ATOM 4398 C C . THR A 1 570 ? 43.512 41.232 8.031 1.00 15.65 577 THR A C 1
ATOM 4399 O O . THR A 1 570 ? 42.347 41.248 7.668 1.00 17.23 577 THR A O 1
ATOM 4403 N N . PHE A 1 571 ? 44.516 41.689 7.274 1.00 16.18 578 PHE A N 1
ATOM 4404 C CA . PHE A 1 571 ? 44.331 42.139 5.909 1.00 15.74 578 PHE A CA 1
ATOM 4405 C C . PHE A 1 571 ? 44.692 40.984 4.973 1.00 16.46 578 PHE A C 1
ATOM 4406 O O . PHE A 1 571 ? 45.633 40.240 5.252 1.00 17.60 578 PHE A O 1
ATOM 4414 N N . SER A 1 572 ? 44.014 40.946 3.851 1.00 16.88 579 SER A N 1
ATOM 4415 C CA . SER A 1 572 ? 44.259 39.877 2.864 1.00 17.92 579 SER A CA 1
ATOM 4416 C C . SER A 1 572 ? 45.482 40.140 1.988 1.00 18.30 579 SER A C 1
ATOM 4417 O O . SER A 1 572 ? 45.977 39.212 1.291 1.00 19.87 579 SER A O 1
ATOM 4420 N N . ASP A 1 573 ? 45.961 41.384 2.010 1.00 18.02 580 ASP A N 1
ATOM 4421 C CA . ASP A 1 573 ? 47.094 41.821 1.198 1.00 17.01 580 ASP A CA 1
ATOM 4422 C C . ASP A 1 573 ? 48.185 42.437 2.049 1.00 17.25 580 ASP A C 1
ATOM 4423 O O . ASP A 1 573 ? 47.958 42.805 3.205 1.00 17.47 580 ASP A O 1
ATOM 4428 N N . GLY A 1 574 ? 49.369 42.572 1.479 1.00 17.39 581 GLY A N 1
ATOM 4429 C CA . GLY A 1 574 ? 50.531 43.097 2.163 1.00 16.61 581 GLY A CA 1
ATOM 4430 C C . GLY A 1 574 ? 50.800 44.555 1.832 1.00 16.16 581 GLY A C 1
ATOM 4431 O O . GLY A 1 574 ? 50.379 45.050 0.782 1.00 16.37 581 GLY A O 1
ATOM 4432 N N . GLY A 1 575 ? 51.515 45.199 2.757 1.00 15.14 582 GLY A N 1
ATOM 4433 C CA . GLY A 1 575 ? 52.014 46.554 2.531 1.00 14.58 582 GLY A CA 1
ATOM 4434 C C . GLY A 1 575 ? 51.298 47.559 3.403 1.00 13.05 582 GLY A C 1
ATOM 4435 O O . GLY A 1 575 ? 50.172 47.357 3.838 1.00 13.92 582 GLY A O 1
ATOM 4436 N N . GLY A 1 576 ? 52.006 48.639 3.651 1.00 12.56 583 GLY A N 1
ATOM 4437 C CA . GLY A 1 576 ? 51.473 49.694 4.517 1.00 11.68 583 GLY A CA 1
ATOM 4438 C C . GLY A 1 576 ? 51.574 49.315 5.981 1.00 11.85 583 GLY A C 1
ATOM 4439 O O . GLY A 1 576 ? 52.219 48.342 6.372 1.00 12.18 583 GLY A O 1
ATOM 4440 N N . HIS A 1 577 ? 50.977 50.162 6.817 1.00 11.46 584 HIS A N 1
ATOM 4441 C CA . HIS A 1 577 ? 51.033 50.008 8.255 1.00 11.73 584 HIS A CA 1
ATOM 4442 C C . HIS A 1 577 ? 49.696 50.302 8.879 1.00 10.79 584 HIS A C 1
ATOM 4443 O O . HIS A 1 577 ? 48.923 51.129 8.380 1.00 11.38 584 HIS A O 1
ATOM 4450 N N . VAL A 1 578 ? 49.481 49.642 10.007 1.00 10.32 585 VAL A N 1
ATOM 4451 C CA . VAL A 1 578 ? 48.460 50.111 10.959 1.00 10.20 585 VAL A CA 1
ATOM 4452 C C . VAL A 1 578 ? 49.193 51.125 11.845 1.00 9.81 585 VAL A C 1
ATOM 4453 O O . VAL A 1 578 ? 50.093 50.789 12.597 1.00 11.08 585 VAL A O 1
ATOM 4457 N N . SER A 1 579 ? 48.822 52.406 11.741 1.00 9.73 586 SER A N 1
ATOM 4458 C CA . SER A 1 579 ? 49.528 53.458 12.493 1.00 9.09 586 SER A CA 1
ATOM 4459 C C . SER A 1 579 ? 49.102 53.529 13.958 1.00 8.01 586 SER A C 1
ATOM 4460 O O . SER A 1 579 ? 49.939 53.632 14.832 1.00 8.74 586 SER A O 1
ATOM 4463 N N . SER A 1 580 ? 47.788 53.427 14.190 1.00 8.53 587 SER A N 1
ATOM 4464 C CA . SER A 1 580 ? 47.287 53.458 15.576 1.00 8.81 587 SER A CA 1
ATOM 4465 C C . SER A 1 580 ? 45.966 52.711 15.645 1.00 8.22 587 SER A C 1
ATOM 4466 O O . SER A 1 580 ? 45.190 52.643 14.678 1.00 8.73 587 SER A O 1
ATOM 4469 N N . MET A 1 581 ? 45.723 52.194 16.855 1.00 9.04 588 MET A N 1
ATOM 4470 C CA . MET A 1 581 ? 44.485 51.489 17.216 1.00 9.04 588 MET A CA 1
ATOM 4471 C C . MET A 1 581 ? 44.059 52.019 18.564 1.00 9.05 588 MET A C 1
ATOM 4472 O O . MET A 1 581 ? 44.769 51.892 19.541 1.00 9.70 588 MET A O 1
ATOM 4477 N N . ILE A 1 582 ? 42.862 52.614 18.578 1.00 8.98 589 ILE A N 1
ATOM 4478 C CA . ILE A 1 582 ? 42.332 53.262 19.785 1.00 9.02 589 ILE A CA 1
ATOM 4479 C C . ILE A 1 582 ? 40.897 52.777 19.967 1.00 8.94 589 ILE A C 1
ATOM 4480 O O . ILE A 1 582 ? 40.116 52.782 19.018 1.00 10.13 589 ILE A O 1
ATOM 4485 N N . LEU A 1 583 ? 40.543 52.353 21.192 1.00 9.14 590 LEU A N 1
ATOM 4486 C CA . LEU A 1 583 ? 39.157 51.999 21.475 1.00 9.85 590 LEU A CA 1
ATOM 4487 C C . LEU A 1 583 ? 38.448 53.202 22.099 1.00 9.80 590 LEU A C 1
ATOM 4488 O O . LEU A 1 583 ? 38.952 53.806 23.036 1.00 11.92 590 LEU A O 1
ATOM 4493 N N . GLN A 1 584 ? 37.268 53.518 21.581 1.00 9.56 591 GLN A N 1
ATOM 4494 C CA . GLN A 1 584 ? 36.423 54.575 22.147 1.00 9.71 591 GLN A CA 1
ATOM 4495 C C . GLN A 1 584 ? 35.221 53.892 22.799 1.00 10.01 591 GLN A C 1
ATOM 4496 O O . GLN A 1 584 ? 34.576 53.064 22.166 1.00 12.23 591 GLN A O 1
ATOM 4502 N N . VAL A 1 585 ? 34.981 54.226 24.046 1.00 9.14 592 VAL A N 1
ATOM 4503 C CA . VAL A 1 585 ? 33.865 53.655 24.814 1.00 8.99 592 VAL A CA 1
ATOM 4504 C C . VAL A 1 585 ? 33.016 54.814 25.351 1.00 9.05 592 VAL A C 1
ATOM 4505 O O . VAL A 1 585 ? 33.546 55.729 25.967 1.00 9.72 592 VAL A O 1
ATOM 4509 N N . GLU A 1 586 ? 31.727 54.765 25.063 1.00 8.90 593 GLU A N 1
ATOM 4510 C CA A GLU A 1 586 ? 30.805 55.732 25.604 0.50 8.78 593 GLU A CA 1
ATOM 4511 C CA B GLU A 1 586 ? 30.733 55.751 25.540 0.50 9.22 593 GLU A CA 1
ATOM 4512 C C . GLU A 1 586 ? 29.867 54.986 26.543 1.00 9.18 593 GLU A C 1
ATOM 4513 O O . GLU A 1 586 ? 28.993 54.230 26.124 1.00 9.70 593 GLU A O 1
ATOM 4524 N N . LYS A 1 587 ? 30.105 55.173 27.843 1.00 8.97 594 LYS A N 1
ATOM 4525 C CA . LYS A 1 587 ? 29.499 54.331 28.863 1.00 9.79 594 LYS A CA 1
ATOM 4526 C C . LYS A 1 587 ? 28.532 55.134 29.725 1.00 9.20 594 LYS A C 1
ATOM 4527 O O . LYS A 1 587 ? 28.898 56.190 30.265 1.00 9.12 594 LYS A O 1
ATOM 4533 N N . TYR A 1 588 ? 27.318 54.617 29.907 1.00 9.58 595 TYR A N 1
ATOM 4534 C CA . TYR A 1 588 ? 26.375 55.203 30.836 1.00 10.18 595 TYR A CA 1
ATOM 4535 C C . TYR A 1 588 ? 26.889 55.164 32.262 1.00 10.62 595 TYR A C 1
ATOM 4536 O O . TYR A 1 588 ? 27.325 54.133 32.761 1.00 10.64 595 TYR A O 1
ATOM 4545 N N . THR A 1 589 ? 26.852 56.318 32.927 1.00 12.19 596 THR A N 1
ATOM 4546 C CA . THR A 1 589 ? 27.453 56.514 34.226 1.00 15.01 596 THR A CA 1
ATOM 4547 C C . THR A 1 589 ? 26.536 57.420 35.034 1.00 17.39 596 THR A C 1
ATOM 4548 O O . THR A 1 589 ? 25.810 58.298 34.496 1.00 19.38 596 THR A O 1
ATOM 4552 N N . VAL A 1 590 ? 26.527 57.188 36.333 1.00 18.10 597 VAL A N 1
ATOM 4553 C CA . VAL A 1 590 ? 26.003 58.147 37.288 1.00 20.39 597 VAL A CA 1
ATOM 4554 C C . VAL A 1 590 ? 27.057 59.216 37.538 1.00 21.61 597 VAL A C 1
ATOM 4555 O O . VAL A 1 590 ? 28.178 58.924 37.993 1.00 21.66 597 VAL A O 1
ATOM 4559 N N . SER A 1 591 ? 26.702 60.462 37.233 1.00 24.16 598 SER A N 1
ATOM 4560 C CA . SER A 1 591 ? 27.590 61.618 37.391 1.00 25.76 598 SER A CA 1
ATOM 4561 C C . SER A 1 591 ? 28.016 62.192 36.017 1.00 26.82 598 SER A C 1
ATOM 4562 O O . SER A 1 591 ? 28.598 61.494 35.148 1.00 26.02 598 SER A O 1
#

Organism: Phocaeicola plebeius (strain DSM 17135 / JCM 12973 / CCUG 54634 / M2) (NCBI:txid484018)

InterPro domains:
  IPR003305 Carbohydrate-binding, CenC-like [PF02018] (599-701)
  IPR008979 Galactose-binding-like domain superfamily [SSF49785] (596-726)
  IPR013780 Glycosyl hydrolase, all-beta [G3DSA:2.60.40.1180] (30-465)
  IPR017853 Glycoside hydrolase superfamily [SSF51445] (131-291)
  IPR040527 Porphyranase, beta-sandwich domain 1 [PF18206] (388-490)
  IPR041224 Beta-porphyranase A, C-terminal [PF18040] (500-592)